Protein AF-A0A0S4ITB7-F1 (afdb_monomer)

Radius of gyration: 33.98 Å; Cα contacts (8 Å, |Δi|>4): 461; chains: 1; bounding box: 86×89×104 Å

Structure (mmCIF, N/CA/C/O backbone):
data_AF-A0A0S4ITB7-F1
#
_entry.id   AF-A0A0S4ITB7-F1
#
loop_
_atom_site.group_PDB
_atom_site.id
_atom_site.type_symbol
_atom_site.label_atom_id
_atom_site.label_alt_id
_atom_site.label_comp_id
_atom_site.label_asym_id
_atom_site.label_entity_id
_atom_site.label_seq_id
_atom_site.pdbx_PDB_ins_code
_atom_site.Cartn_x
_atom_site.Cartn_y
_atom_site.Cartn_z
_atom_site.occupancy
_atom_site.B_iso_or_equiv
_atom_site.auth_seq_id
_atom_site.auth_comp_id
_atom_site.auth_asym_id
_atom_site.auth_atom_id
_atom_site.pdbx_PDB_model_num
ATOM 1 N N . MET A 1 1 ? -15.759 31.476 -1.069 1.00 35.19 1 MET A N 1
ATOM 2 C CA . MET A 1 1 ? -16.876 30.814 -1.780 1.00 35.19 1 MET A CA 1
ATOM 3 C C . MET A 1 1 ? -16.609 29.339 -2.074 1.00 35.19 1 MET A C 1
ATOM 5 O O . MET A 1 1 ? -17.409 28.539 -1.628 1.00 35.19 1 MET A O 1
ATOM 9 N N . ARG A 1 2 ? -15.476 28.930 -2.670 1.00 33.78 2 ARG A N 1
ATOM 10 C CA . ARG A 1 2 ? -15.193 27.501 -2.974 1.00 33.78 2 ARG A CA 1
ATOM 11 C C . ARG A 1 2 ? -15.261 26.523 -1.782 1.00 33.78 2 ARG A C 1
ATOM 13 O O . ARG A 1 2 ? -15.729 25.409 -1.947 1.00 33.78 2 ARG A O 1
ATOM 20 N N . TYR A 1 3 ? -14.883 26.954 -0.574 1.00 33.53 3 TYR A N 1
ATOM 21 C CA . TYR A 1 3 ? -15.015 26.153 0.661 1.00 33.53 3 TYR A CA 1
ATOM 22 C C . TYR A 1 3 ? -16.478 25.866 1.065 1.00 33.53 3 TYR A C 1
ATOM 24 O O . TYR A 1 3 ? -16.744 24.933 1.815 1.00 33.53 3 TYR A O 1
ATOM 32 N N . TRP A 1 4 ? -17.423 26.678 0.580 1.00 40.06 4 TRP A N 1
ATOM 33 C CA . TRP A 1 4 ? -18.841 26.609 0.938 1.00 40.06 4 TRP A CA 1
ATOM 34 C C . TRP A 1 4 ? -19.651 25.763 -0.053 1.00 40.06 4 TRP A C 1
ATOM 36 O O . TRP A 1 4 ? -20.559 25.062 0.381 1.00 40.06 4 TRP A O 1
ATOM 46 N N . CYS A 1 5 ? -19.280 25.745 -1.340 1.00 38.06 5 CYS A N 1
ATOM 47 C CA . CYS A 1 5 ? -19.896 24.855 -2.336 1.00 38.06 5 CYS A CA 1
ATOM 48 C C . CYS A 1 5 ? -19.628 23.374 -2.013 1.00 38.06 5 CYS A C 1
ATOM 50 O O . CYS A 1 5 ? -20.552 22.572 -2.019 1.00 38.06 5 CYS A O 1
ATOM 52 N N . VAL A 1 6 ? -18.405 23.034 -1.582 1.00 47.59 6 VAL A N 1
ATOM 53 C CA . VAL A 1 6 ? -18.041 21.658 -1.179 1.00 47.59 6 VAL A CA 1
ATOM 54 C C . VAL A 1 6 ? -18.765 21.221 0.106 1.00 47.59 6 VAL A C 1
ATOM 56 O O . VAL A 1 6 ? -19.129 20.056 0.260 1.00 47.59 6 VAL A O 1
ATOM 59 N N . MET A 1 7 ? -19.026 22.156 1.030 1.00 43.62 7 MET A N 1
ATOM 60 C CA . MET A 1 7 ? -19.886 21.902 2.194 1.00 43.62 7 MET A CA 1
ATOM 61 C C . MET A 1 7 ? -21.320 21.607 1.747 1.00 43.62 7 MET A C 1
ATOM 63 O O . MET A 1 7 ? -21.904 20.633 2.212 1.00 43.62 7 MET A O 1
ATOM 67 N N . LEU A 1 8 ? -21.871 22.401 0.826 1.00 45.31 8 LEU A N 1
ATOM 68 C CA . LEU A 1 8 ? -23.215 22.185 0.293 1.00 45.31 8 LEU A CA 1
ATOM 69 C C . LEU A 1 8 ? -23.344 20.832 -0.410 1.00 45.31 8 LEU A C 1
ATOM 71 O O . LEU A 1 8 ? -24.305 20.145 -0.106 1.00 45.31 8 LEU A O 1
ATOM 75 N N . GLU A 1 9 ? -22.382 20.388 -1.223 1.00 45.69 9 GLU A N 1
ATOM 76 C CA . GLU A 1 9 ? -22.411 19.058 -1.865 1.00 45.69 9 GLU A CA 1
ATOM 77 C C . GLU A 1 9 ? -22.320 17.893 -0.866 1.00 45.69 9 GLU A C 1
ATOM 79 O O . GLU A 1 9 ? -23.096 16.934 -0.942 1.00 45.69 9 GLU A O 1
ATOM 84 N N . TYR A 1 10 ? -21.413 17.979 0.117 1.00 44.19 10 TYR A N 1
ATOM 85 C CA . TYR A 1 10 ? -21.296 16.968 1.175 1.00 44.19 10 TYR A CA 1
ATOM 86 C C . TYR A 1 10 ? -22.585 16.873 2.001 1.00 44.19 10 TYR A C 1
ATOM 88 O O . TYR A 1 10 ? -23.043 15.781 2.356 1.00 44.19 10 TYR A O 1
ATOM 96 N N . PHE A 1 11 ? -23.209 18.020 2.271 1.00 48.22 11 PHE A N 1
ATOM 97 C CA . PHE A 1 11 ? -24.497 18.074 2.936 1.00 48.22 11 PHE A CA 1
ATOM 98 C C . PHE A 1 11 ? -25.646 17.658 2.012 1.00 48.22 11 PHE A C 1
ATOM 100 O O . PHE A 1 11 ? -26.542 16.993 2.508 1.00 48.22 11 PHE A O 1
ATOM 107 N N . ASN A 1 12 ? -25.616 17.915 0.701 1.00 46.81 12 ASN A N 1
ATOM 108 C CA . ASN A 1 12 ? -26.676 17.540 -0.247 1.00 46.81 12 ASN A CA 1
ATOM 109 C C . ASN A 1 12 ? -26.868 16.013 -0.282 1.00 46.81 12 ASN A C 1
ATOM 111 O O . ASN A 1 12 ? -27.986 15.506 -0.168 1.00 46.81 12 ASN A O 1
ATOM 115 N N . ASN A 1 13 ? -25.759 15.265 -0.275 1.00 47.09 13 ASN A N 1
ATOM 116 C CA . ASN A 1 13 ? -25.778 13.800 -0.252 1.00 47.09 13 ASN A CA 1
ATOM 117 C C . ASN A 1 13 ? -26.269 13.198 1.083 1.00 47.09 13 ASN A C 1
ATOM 119 O O . ASN A 1 13 ? -26.775 12.076 1.095 1.00 47.09 13 ASN A O 1
ATOM 123 N N . ARG A 1 14 ? -26.186 13.927 2.209 1.00 46.62 14 ARG A N 1
ATOM 124 C CA . ARG A 1 14 ? -26.727 13.494 3.521 1.00 46.62 14 ARG A CA 1
ATOM 125 C C . ARG A 1 14 ? -28.103 14.080 3.860 1.00 46.62 14 ARG A C 1
ATOM 127 O O . ARG A 1 14 ? -28.865 13.457 4.597 1.00 46.62 14 ARG A O 1
ATOM 134 N N . LEU A 1 15 ? -28.427 15.265 3.350 1.00 48.69 15 LEU A N 1
ATOM 135 C CA . LEU A 1 15 ? -29.649 16.012 3.647 1.00 48.69 15 LEU A CA 1
ATOM 136 C C . LEU A 1 15 ? -30.834 15.535 2.809 1.00 48.69 15 LEU A C 1
ATOM 138 O O . LEU A 1 15 ? -31.957 15.645 3.293 1.00 48.69 15 LEU A O 1
ATOM 142 N N . ASN A 1 16 ? -30.622 14.948 1.625 1.00 47.78 16 ASN A N 1
ATOM 143 C CA . ASN A 1 16 ? -31.719 14.553 0.733 1.00 47.78 16 ASN A CA 1
ATOM 144 C C . ASN A 1 16 ? -32.757 13.605 1.373 1.00 47.78 16 ASN A C 1
ATOM 146 O O . ASN A 1 16 ? -33.937 13.683 1.043 1.00 47.78 16 ASN A O 1
ATOM 150 N N . SER A 1 17 ? -32.375 12.787 2.361 1.00 46.91 17 SER A N 1
ATOM 151 C CA . SER A 1 17 ? -33.322 11.915 3.082 1.00 46.91 17 SER A CA 1
ATOM 152 C C . SER A 1 17 ? -34.041 12.613 4.256 1.00 46.91 17 SER A C 1
ATOM 154 O O . SER A 1 17 ? -35.225 12.376 4.502 1.00 46.91 17 SER A O 1
ATOM 156 N N . ALA A 1 18 ? -33.366 13.523 4.969 1.00 46.38 18 ALA A N 1
ATOM 157 C CA . ALA A 1 18 ? -33.912 14.189 6.160 1.00 46.38 18 ALA A CA 1
ATOM 158 C C . ALA A 1 18 ? -34.681 15.487 5.840 1.00 46.38 18 ALA A C 1
ATOM 160 O O . ALA A 1 18 ? -35.675 15.807 6.491 1.00 46.38 18 ALA A O 1
ATOM 161 N N . VAL A 1 19 ? -34.248 16.225 4.816 1.00 48.41 19 VAL A N 1
ATOM 162 C CA . VAL A 1 19 ? -34.790 17.537 4.436 1.00 48.41 19 VAL A CA 1
ATOM 163 C C . VAL A 1 19 ? -36.102 17.399 3.667 1.00 48.41 19 VAL A C 1
ATOM 165 O O . VAL A 1 19 ? -37.042 18.144 3.941 1.00 48.41 19 VAL A O 1
ATOM 168 N N . HIS A 1 20 ? -36.252 16.379 2.815 1.00 47.88 20 HIS A N 1
ATOM 169 C CA . HIS A 1 20 ? -37.530 16.113 2.141 1.00 47.88 20 HIS A CA 1
ATOM 170 C C . HIS A 1 20 ? -38.678 15.797 3.113 1.00 47.88 20 HIS A C 1
ATOM 172 O O . HIS A 1 20 ? -39.832 16.098 2.812 1.00 47.88 20 HIS A O 1
ATOM 178 N N . LYS A 1 21 ? -38.372 15.249 4.296 1.00 47.25 21 LYS A N 1
ATOM 179 C CA . LYS A 1 21 ? -39.367 14.904 5.322 1.00 47.25 21 LYS A CA 1
ATOM 180 C C . LYS A 1 21 ? -39.738 16.077 6.239 1.00 47.25 21 LYS A C 1
ATOM 182 O O . LYS A 1 21 ? -40.799 16.038 6.853 1.00 47.25 21 LYS A O 1
ATOM 187 N N . HIS A 1 22 ? -38.891 17.109 6.319 1.00 48.22 22 HIS A N 1
ATOM 188 C CA . HIS A 1 22 ? -39.059 18.246 7.236 1.00 48.22 22 HIS A CA 1
ATOM 189 C C . HIS A 1 22 ? -39.373 19.590 6.566 1.00 48.22 22 HIS A C 1
ATOM 191 O O . HIS A 1 22 ? -39.873 20.481 7.242 1.00 48.22 22 HIS A O 1
ATOM 197 N N . LEU A 1 23 ? -39.176 19.746 5.251 1.00 48.81 23 LEU A N 1
ATOM 198 C CA . LEU A 1 23 ? -39.516 20.987 4.532 1.00 48.81 23 LEU A CA 1
ATOM 199 C C . LEU A 1 23 ? -41.026 21.281 4.422 1.00 48.81 23 LEU A C 1
ATOM 201 O O . LEU A 1 23 ? -41.402 22.315 3.872 1.00 48.81 23 LEU A O 1
ATOM 205 N N . SER A 1 24 ? -41.895 20.409 4.938 1.00 47.97 24 SER A N 1
ATOM 206 C CA . SER A 1 24 ? -43.337 20.658 5.060 1.00 47.97 24 SER A CA 1
ATOM 207 C C . SER A 1 24 ? -43.751 21.232 6.420 1.00 47.97 24 SER A C 1
ATOM 209 O O . SER A 1 24 ? -44.906 21.625 6.570 1.00 47.97 24 SER A O 1
ATOM 211 N N . SER A 1 25 ? -42.845 21.321 7.404 1.00 48.25 25 SER A N 1
ATOM 212 C CA . SER A 1 25 ? -43.156 21.871 8.725 1.00 48.25 25 SER A CA 1
ATOM 213 C C . SER A 1 25 ? -42.241 23.037 9.097 1.00 48.25 25 SER A C 1
ATOM 215 O O . SER A 1 25 ? -41.058 23.071 8.776 1.00 48.25 25 SER A O 1
ATOM 217 N N . THR A 1 26 ? -42.790 24.011 9.821 1.00 53.16 26 THR A N 1
ATOM 218 C CA . THR A 1 26 ? -42.098 25.163 10.432 1.00 53.16 26 THR A CA 1
ATOM 219 C C . THR A 1 26 ? -41.105 24.767 11.541 1.00 53.16 26 THR A C 1
ATOM 221 O O . THR A 1 26 ? -40.769 25.579 12.401 1.00 53.16 26 THR A O 1
ATOM 224 N N . ALA A 1 27 ? -40.647 23.514 11.563 1.00 55.75 27 ALA A N 1
ATOM 225 C CA . ALA A 1 27 ? -39.808 22.977 12.617 1.00 55.75 27 ALA A CA 1
ATOM 226 C C . ALA A 1 27 ? -38.354 23.448 12.476 1.00 55.75 27 ALA A C 1
ATOM 228 O O . ALA A 1 27 ? -37.741 23.367 11.414 1.00 55.75 27 ALA A O 1
ATOM 229 N N . LEU A 1 28 ? -37.800 23.907 13.597 1.00 67.88 28 LEU A N 1
ATOM 230 C CA . LEU A 1 28 ? -36.396 24.260 13.745 1.00 67.88 28 LEU A CA 1
ATOM 231 C C . LEU A 1 28 ? -35.544 22.982 13.734 1.00 67.88 28 LEU A C 1
ATOM 233 O O . LEU A 1 28 ? -35.575 22.216 14.699 1.00 67.88 28 LEU A O 1
ATOM 237 N N . LEU A 1 29 ? -34.766 22.753 12.675 1.00 68.75 29 LEU A N 1
ATOM 238 C CA . LEU A 1 29 ? -33.823 21.635 12.613 1.00 68.75 29 LEU A CA 1
ATOM 239 C C . LEU A 1 29 ? -32.457 22.098 13.126 1.00 68.75 29 LEU A C 1
ATOM 241 O O . LEU A 1 29 ? -31.850 23.002 12.553 1.00 68.75 29 LEU A O 1
ATOM 245 N N . LYS A 1 30 ? -31.967 21.470 14.198 1.00 74.75 30 LYS A N 1
ATOM 246 C CA . LYS A 1 30 ? -30.615 21.689 14.730 1.00 74.75 30 LYS A CA 1
ATOM 247 C C . LYS A 1 30 ? -29.777 20.435 14.541 1.00 74.75 30 LYS A C 1
ATOM 249 O O . LYS A 1 30 ? -30.110 19.388 15.087 1.00 74.75 30 LYS A O 1
ATOM 254 N N . ILE A 1 31 ? -28.681 20.556 13.805 1.00 72.88 31 ILE A N 1
ATOM 255 C CA . ILE A 1 31 ? -27.702 19.489 13.609 1.00 72.88 31 ILE A CA 1
ATOM 256 C C . ILE A 1 31 ? -26.433 19.916 14.337 1.00 72.88 31 ILE A C 1
ATOM 258 O O . ILE A 1 31 ? -25.813 20.908 13.959 1.00 72.88 31 ILE A O 1
ATOM 262 N N . LYS A 1 32 ? -26.068 19.182 15.390 1.00 68.19 32 LYS A N 1
ATOM 263 C CA . LYS A 1 32 ? -24.817 19.404 16.121 1.00 68.19 32 LYS A CA 1
ATOM 264 C C . LYS A 1 32 ? -23.710 18.526 15.554 1.00 68.19 32 LYS A C 1
ATOM 266 O O . LYS A 1 32 ? -23.945 17.350 15.278 1.00 68.19 32 LYS A O 1
ATOM 271 N N . SER A 1 33 ? -22.509 19.078 15.435 1.00 64.62 33 SER A N 1
ATOM 272 C CA . SER A 1 33 ? -21.294 18.315 15.144 1.00 64.62 33 SER A CA 1
ATOM 273 C C . SER A 1 33 ? -20.137 18.791 16.017 1.00 64.62 33 SER A C 1
ATOM 275 O O . SER A 1 33 ? -20.167 19.887 16.572 1.00 64.62 33 SER A O 1
ATOM 277 N N . ASP A 1 34 ? -19.084 17.985 16.091 1.00 54.94 34 ASP A N 1
ATOM 278 C CA . ASP A 1 34 ? -17.803 18.314 16.726 1.00 54.94 34 ASP A CA 1
ATOM 279 C C . ASP A 1 34 ? -17.111 19.549 16.113 1.00 54.94 34 ASP A C 1
ATOM 281 O O . ASP A 1 34 ? -16.152 20.072 16.678 1.00 54.94 34 ASP A O 1
ATOM 285 N N . ARG A 1 35 ? -17.599 20.039 14.968 1.00 51.62 35 ARG A N 1
ATOM 286 C CA . ARG A 1 35 ? -16.970 21.105 14.174 1.00 51.62 35 ARG A CA 1
ATOM 287 C C . ARG A 1 35 ? -17.844 22.336 13.976 1.00 51.62 35 ARG A C 1
ATOM 289 O O . ARG A 1 35 ? -17.414 23.280 13.310 1.00 51.62 35 ARG A O 1
ATOM 296 N N . GLY A 1 36 ? -19.044 22.338 14.549 1.00 71.31 36 GLY A N 1
ATOM 297 C CA . GLY A 1 36 ? -20.002 23.423 14.391 1.00 71.31 36 GLY A CA 1
ATOM 298 C C . GLY A 1 36 ? -21.456 22.970 14.393 1.00 71.31 36 GLY A C 1
ATOM 299 O O . GLY A 1 36 ? -21.746 21.796 14.133 1.00 71.31 36 GLY A O 1
ATOM 300 N N . ASP A 1 37 ? -22.361 23.916 14.647 1.00 75.44 37 ASP A N 1
ATOM 301 C CA . ASP A 1 37 ? -23.803 23.681 14.641 1.00 75.44 37 ASP A CA 1
ATOM 302 C C . ASP A 1 37 ? -24.442 24.263 13.375 1.00 75.44 37 ASP A C 1
ATOM 304 O O . ASP A 1 37 ? -24.123 25.371 12.932 1.00 75.44 37 ASP A O 1
ATOM 308 N N . ILE A 1 38 ? -25.399 23.522 12.819 1.00 77.81 38 ILE A N 1
ATOM 309 C CA . ILE A 1 38 ? -26.263 23.982 11.731 1.00 77.81 38 ILE A CA 1
ATOM 310 C C . ILE A 1 38 ? -27.668 24.139 12.284 1.00 77.81 38 ILE A C 1
ATOM 312 O O . ILE A 1 38 ? -28.236 23.197 12.837 1.00 77.81 38 ILE A O 1
ATOM 316 N N . THR A 1 39 ? -28.242 25.326 12.115 1.00 77.12 39 THR A N 1
ATOM 317 C CA . THR A 1 39 ? -29.641 25.599 12.451 1.00 77.12 39 THR A CA 1
ATOM 318 C C . THR A 1 39 ? -30.402 26.000 11.195 1.00 77.12 39 THR A C 1
ATOM 320 O O . THR A 1 39 ? -30.004 26.941 10.511 1.00 77.12 39 THR A O 1
ATOM 323 N N . ILE A 1 40 ? -31.500 25.300 10.909 1.00 80.12 40 ILE A N 1
ATOM 324 C CA . ILE A 1 40 ? -32.423 25.597 9.810 1.00 80.12 40 ILE A CA 1
ATOM 325 C C . ILE A 1 40 ? -33.769 25.990 10.419 1.00 80.12 40 ILE A C 1
ATOM 327 O O . ILE A 1 40 ? -34.385 25.180 11.110 1.00 80.12 40 ILE A O 1
ATOM 331 N N . ASP A 1 41 ? -34.228 27.218 10.174 1.00 73.94 41 ASP A N 1
ATOM 332 C CA . ASP A 1 41 ? -35.455 27.778 10.772 1.00 73.94 41 ASP A CA 1
ATOM 333 C C . ASP A 1 41 ? -36.544 28.120 9.738 1.00 73.94 41 ASP A C 1
ATOM 335 O O . ASP A 1 41 ? -37.307 29.076 9.881 1.00 73.94 41 ASP A O 1
ATOM 339 N N . GLY A 1 42 ? -36.606 27.351 8.649 1.00 70.75 42 GLY A N 1
ATOM 340 C CA . GLY A 1 42 ? -37.565 27.528 7.552 1.00 70.75 42 GLY A CA 1
ATOM 341 C C . GLY A 1 42 ? -37.349 28.787 6.696 1.00 70.75 42 GLY A C 1
ATOM 342 O O . GLY A 1 42 ? -37.830 28.836 5.566 1.00 70.75 42 GLY A O 1
ATOM 343 N N . LYS A 1 43 ? -36.610 29.793 7.188 1.00 69.69 43 LYS A N 1
ATOM 344 C CA . LYS A 1 43 ? -36.331 31.065 6.490 1.00 69.69 43 LYS A CA 1
ATOM 345 C C . LYS A 1 43 ? -34.840 31.373 6.352 1.00 69.69 43 LYS A C 1
ATOM 347 O O . LYS A 1 43 ? -34.456 32.210 5.531 1.00 69.69 43 LYS A O 1
ATOM 352 N N . SER A 1 44 ? -34.005 30.727 7.152 1.00 69.12 44 SER A N 1
ATOM 353 C CA . SER A 1 44 ? -32.564 30.902 7.148 1.00 69.12 44 SER A CA 1
ATOM 354 C C . SER A 1 44 ? -31.846 29.600 7.476 1.00 69.12 44 SER A C 1
ATOM 356 O O . SER A 1 44 ? -32.392 28.688 8.105 1.00 69.12 44 SER A O 1
ATOM 358 N N . ILE A 1 45 ? -30.600 29.529 7.017 1.00 72.50 45 ILE A N 1
ATOM 359 C CA . ILE A 1 45 ? -29.644 28.512 7.435 1.00 72.50 45 ILE A CA 1
ATOM 360 C C . ILE A 1 45 ? -28.505 29.257 8.120 1.00 72.50 45 ILE A C 1
ATOM 362 O O . ILE A 1 45 ? -27.906 30.172 7.546 1.00 72.50 45 ILE A O 1
ATOM 366 N N . THR A 1 46 ? -28.243 28.890 9.368 1.00 75.56 46 THR A N 1
ATOM 367 C CA . THR A 1 46 ? -27.163 29.456 10.174 1.00 75.56 46 THR A CA 1
ATOM 368 C C . THR A 1 46 ? -26.130 28.382 10.464 1.00 75.56 46 THR A C 1
ATOM 370 O O . THR A 1 46 ? -26.476 27.318 10.976 1.00 75.56 46 THR A O 1
ATOM 373 N N . PHE A 1 47 ? -24.870 28.692 10.165 1.00 68.69 47 PHE A N 1
ATOM 374 C CA . PHE A 1 47 ? -23.711 27.858 10.458 1.00 68.69 47 PHE A CA 1
ATOM 375 C C . PHE A 1 47 ? -22.865 28.548 11.529 1.00 68.69 47 PHE A C 1
ATOM 377 O O . PHE A 1 47 ? -22.402 29.673 11.323 1.00 68.69 47 PHE A O 1
ATOM 384 N N . SER A 1 48 ? -22.639 27.881 12.657 1.00 72.44 48 SER A N 1
ATOM 385 C CA . SER A 1 48 ? -21.616 28.280 13.625 1.00 72.44 48 SER A CA 1
ATOM 386 C C . SER A 1 48 ? -20.434 27.326 13.510 1.00 72.44 48 SER A C 1
ATOM 388 O O . SER A 1 48 ? -20.607 26.116 13.560 1.00 72.44 48 SER A O 1
ATOM 390 N N . SER A 1 49 ? -19.221 27.846 13.334 1.00 72.12 49 SER A N 1
ATOM 391 C CA . SER A 1 49 ? -17.989 27.049 13.436 1.00 72.12 49 SER A CA 1
ATOM 392 C C . SER A 1 49 ? -16.936 27.815 14.235 1.00 72.12 49 SER A C 1
ATOM 394 O O . SER A 1 49 ? -17.127 28.994 14.544 1.00 72.12 49 SER A O 1
ATOM 396 N N . PHE A 1 50 ? -15.805 27.170 14.537 1.00 47.03 50 PHE A N 1
ATOM 397 C CA . PHE A 1 50 ? -14.685 27.756 15.291 1.00 47.03 50 PHE A CA 1
ATOM 398 C C . PHE A 1 50 ? -14.119 29.069 14.699 1.00 47.03 50 PHE A C 1
ATOM 400 O O . PHE A 1 50 ? -13.351 29.748 15.372 1.00 47.03 50 PHE A O 1
ATOM 407 N N . GLY A 1 51 ? -14.506 29.453 13.474 1.00 45.56 51 GLY A N 1
ATOM 408 C CA . GLY A 1 51 ? -14.095 30.696 12.808 1.00 45.56 51 GLY A CA 1
ATOM 409 C C . GLY A 1 51 ? -15.153 31.808 12.724 1.00 45.56 51 GLY A C 1
ATOM 410 O O . GLY A 1 51 ? -14.879 32.825 12.093 1.00 45.56 51 GLY A O 1
ATOM 411 N N . GLY A 1 52 ? -16.345 31.643 13.312 1.00 49.94 52 GLY A N 1
ATOM 412 C CA . GLY A 1 52 ? -17.404 32.664 13.319 1.00 49.94 52 GLY A CA 1
ATOM 413 C C . GLY A 1 52 ? -18.786 32.161 12.884 1.00 49.94 52 GLY A C 1
ATOM 414 O O . GLY A 1 52 ? -18.960 31.010 12.478 1.00 49.94 52 GLY A O 1
ATOM 415 N N . LEU A 1 53 ? -19.779 33.049 13.004 1.00 58.03 53 LEU A N 1
ATOM 416 C CA . LEU A 1 53 ? -21.181 32.802 12.660 1.00 58.03 53 LEU A CA 1
ATOM 417 C C . LEU A 1 53 ? -21.480 33.332 11.253 1.00 58.03 53 LEU A C 1
ATOM 419 O O . LEU A 1 53 ? -21.274 34.515 10.985 1.00 58.03 53 LEU A O 1
ATOM 423 N N . VAL A 1 54 ? -22.010 32.480 10.375 1.00 56.16 54 VAL A N 1
ATOM 424 C CA . VAL A 1 54 ? -22.501 32.888 9.051 1.00 56.16 54 VAL A CA 1
ATOM 425 C C . VAL A 1 54 ? -23.976 32.525 8.940 1.00 56.16 54 VAL A C 1
ATOM 427 O O . VAL A 1 54 ? -24.356 31.360 9.069 1.00 56.16 54 VAL A O 1
ATOM 430 N N . THR A 1 55 ? -24.809 33.534 8.693 1.00 63.72 55 THR A N 1
ATOM 431 C CA . THR A 1 55 ? -26.251 33.373 8.488 1.00 63.72 55 THR A CA 1
ATOM 432 C C . THR A 1 55 ? -26.607 33.793 7.074 1.00 63.72 55 THR A C 1
ATOM 434 O O . THR A 1 55 ? -26.410 34.950 6.697 1.00 63.72 55 THR A O 1
ATOM 437 N N . THR A 1 56 ? -27.207 32.880 6.315 1.00 63.81 56 THR A N 1
ATOM 438 C CA . THR A 1 56 ? -27.771 33.189 5.000 1.00 63.81 56 THR A CA 1
ATOM 439 C C . THR A 1 56 ? -29.291 33.195 5.106 1.00 63.81 56 THR A C 1
ATOM 441 O O . THR A 1 56 ? -29.906 32.218 5.538 1.00 63.81 56 THR A O 1
ATOM 444 N N . LYS A 1 57 ? -29.909 34.318 4.726 1.00 54.19 57 LYS A N 1
ATOM 445 C CA . LYS A 1 57 ? -31.368 34.482 4.669 1.00 54.19 57 LYS A CA 1
ATOM 446 C C . LYS A 1 57 ? -31.830 34.319 3.225 1.00 54.19 57 LYS A C 1
ATOM 448 O O . LYS A 1 57 ? -31.308 34.992 2.342 1.00 54.19 57 LYS A O 1
ATOM 453 N N . GLY A 1 58 ? -32.813 33.459 2.985 1.00 59.34 58 GLY A N 1
ATOM 454 C CA . GLY A 1 58 ? -33.347 33.236 1.645 1.00 59.34 58 GLY A CA 1
ATOM 455 C C . GLY A 1 58 ? -34.227 31.996 1.573 1.00 59.34 58 GLY A C 1
ATOM 456 O O . GLY A 1 58 ? -34.138 31.108 2.416 1.00 59.34 58 GLY A O 1
ATOM 457 N N . ASN A 1 59 ? -35.092 31.932 0.557 1.00 56.91 59 ASN A N 1
ATOM 458 C CA . ASN A 1 59 ? -35.856 30.719 0.283 1.00 56.91 59 ASN A CA 1
ATOM 459 C C . ASN A 1 59 ? -34.858 29.597 -0.038 1.00 56.91 59 ASN A C 1
ATOM 461 O O . ASN A 1 59 ? -34.142 29.695 -1.033 1.00 56.91 59 ASN A O 1
ATOM 465 N N . ILE A 1 60 ? -34.797 28.570 0.813 1.00 55.28 60 ILE A N 1
ATOM 466 C CA . ILE A 1 60 ? -33.792 27.495 0.768 1.00 55.28 60 ILE A CA 1
ATOM 467 C C . ILE A 1 60 ? -33.712 26.867 -0.631 1.00 55.28 60 ILE A C 1
ATOM 469 O O . ILE A 1 60 ? -32.617 26.598 -1.115 1.00 55.28 60 ILE A O 1
ATOM 473 N N . ARG A 1 61 ? -34.849 26.754 -1.337 1.00 51.94 61 ARG A N 1
ATOM 474 C CA . ARG A 1 61 ? -34.885 26.276 -2.728 1.00 51.94 61 ARG A CA 1
ATOM 475 C C . ARG A 1 61 ? -34.067 27.143 -3.687 1.00 51.94 61 ARG A C 1
ATOM 477 O O . ARG A 1 61 ? -33.369 26.598 -4.522 1.00 51.94 61 ARG A O 1
ATOM 484 N N . ARG A 1 62 ? -34.100 28.474 -3.548 1.00 48.00 62 ARG A N 1
ATOM 485 C CA . ARG A 1 62 ? -33.322 29.395 -4.400 1.00 48.00 62 ARG A CA 1
ATOM 486 C C . ARG A 1 62 ? -31.827 29.383 -4.092 1.00 48.00 62 ARG A C 1
ATOM 488 O O . ARG A 1 62 ? -31.041 29.621 -4.995 1.00 48.00 62 ARG A O 1
ATOM 495 N N . VAL A 1 63 ? -31.441 29.134 -2.839 1.00 49.78 63 VAL A N 1
ATOM 496 C CA . VAL A 1 63 ? -30.022 29.049 -2.446 1.00 49.78 63 VAL A CA 1
ATOM 497 C C . VAL A 1 63 ? -29.380 27.775 -2.999 1.00 49.78 63 VAL A C 1
ATOM 499 O O . VAL A 1 63 ? -28.223 27.814 -3.395 1.00 49.78 63 VAL A O 1
ATOM 502 N N . ILE A 1 64 ? -30.140 26.676 -3.058 1.00 49.88 64 ILE A N 1
ATOM 503 C CA . ILE A 1 64 ? -29.704 25.417 -3.677 1.00 49.88 64 ILE A CA 1
ATOM 504 C C . ILE A 1 64 ? -29.658 25.565 -5.207 1.00 49.88 64 ILE A C 1
ATOM 506 O O . ILE A 1 64 ? -28.630 25.278 -5.799 1.00 49.88 64 ILE A O 1
ATOM 510 N N . GLN A 1 65 ? -30.702 26.134 -5.828 1.00 42.78 65 GLN A N 1
ATOM 511 C CA . GLN A 1 65 ? -30.756 26.339 -7.285 1.00 42.78 65 GLN A CA 1
ATOM 512 C C . GLN A 1 65 ? -29.590 27.194 -7.816 1.00 42.78 65 GLN A C 1
ATOM 514 O O . GLN A 1 65 ? -28.991 26.860 -8.826 1.00 42.78 65 GLN A O 1
ATOM 519 N N . ALA A 1 66 ? -29.222 28.266 -7.104 1.00 43.00 66 ALA A N 1
ATOM 520 C CA . ALA A 1 66 ? -28.109 29.130 -7.501 1.00 43.00 66 ALA A CA 1
ATOM 521 C C . ALA A 1 66 ? -26.729 28.452 -7.395 1.00 43.00 66 ALA A C 1
ATOM 523 O O . ALA A 1 66 ? -25.787 28.918 -8.020 1.00 43.00 66 ALA A O 1
ATOM 524 N N . ALA A 1 67 ? -26.599 27.390 -6.592 1.00 43.75 67 ALA A N 1
ATOM 525 C CA . ALA A 1 67 ? -25.369 26.604 -6.513 1.00 43.75 67 ALA A CA 1
ATOM 526 C C . ALA A 1 67 ? -25.270 25.574 -7.651 1.00 43.75 67 ALA A C 1
ATOM 528 O O . ALA A 1 67 ? -24.159 25.261 -8.066 1.00 43.75 67 ALA A O 1
ATOM 529 N N . ASP A 1 68 ? -26.412 25.097 -8.157 1.00 38.25 68 ASP A N 1
ATOM 530 C CA . ASP A 1 68 ? -26.487 24.189 -9.308 1.00 38.25 68 ASP A CA 1
ATOM 531 C C . ASP A 1 68 ? -26.311 24.951 -10.642 1.00 38.25 68 ASP A C 1
ATOM 533 O O . ASP A 1 68 ? -25.655 24.458 -11.556 1.00 38.25 68 ASP A O 1
ATOM 537 N N . ASP A 1 69 ? -26.824 26.185 -10.744 1.00 39.25 69 ASP A N 1
ATOM 538 C CA . ASP A 1 69 ? -26.723 27.017 -11.959 1.00 39.25 69 ASP A CA 1
ATOM 539 C C . ASP A 1 69 ? -25.294 27.563 -12.220 1.00 39.25 69 ASP A C 1
ATOM 541 O O . ASP A 1 69 ? -24.983 27.973 -13.339 1.00 39.25 69 ASP A O 1
ATOM 545 N N . ASP A 1 70 ? -24.403 27.555 -11.218 1.00 45.03 70 ASP A N 1
ATOM 546 C CA . ASP A 1 70 ? -22.994 27.973 -11.357 1.00 45.03 70 ASP A CA 1
ATOM 547 C C . ASP A 1 70 ? -22.108 26.906 -12.052 1.00 45.03 70 ASP A C 1
ATOM 549 O O . ASP A 1 70 ? -20.961 27.203 -12.405 1.00 45.03 70 ASP A O 1
ATOM 553 N N . ASP A 1 71 ? -22.621 25.688 -12.284 1.00 43.09 71 ASP A N 1
ATOM 554 C CA . ASP A 1 71 ? -21.906 24.584 -12.955 1.00 43.09 71 ASP A CA 1
ATOM 555 C C . ASP A 1 71 ? -22.151 24.543 -14.485 1.00 43.09 71 ASP A C 1
ATOM 557 O O . ASP A 1 71 ? -21.408 23.906 -15.234 1.00 43.09 71 ASP A O 1
ATOM 561 N N . GLU A 1 72 ? -23.119 25.316 -15.001 1.00 39.53 72 GLU A N 1
ATOM 562 C CA . GLU A 1 72 ? -23.361 25.486 -16.443 1.00 39.53 72 GLU A CA 1
ATOM 563 C C . GLU A 1 72 ? -22.957 26.893 -16.919 1.00 39.53 72 GLU A C 1
ATOM 565 O O . GLU A 1 72 ? -23.733 27.848 -16.951 1.00 39.53 72 GLU A O 1
ATOM 570 N N . GLY A 1 73 ? -21.684 27.035 -17.293 1.00 39.22 73 GLY A N 1
ATOM 571 C CA . GLY A 1 73 ? -21.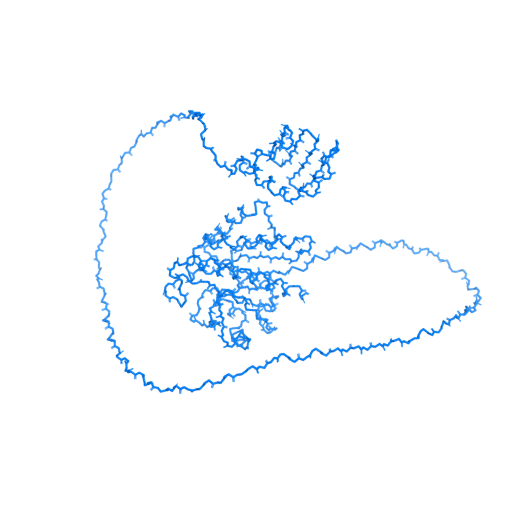035 28.323 -17.531 1.00 39.22 73 GLY A CA 1
ATOM 572 C C . GLY A 1 73 ? -21.747 29.314 -18.469 1.00 39.22 73 GLY A C 1
ATOM 573 O O . GLY A 1 73 ? -22.050 29.016 -19.624 1.00 39.22 73 GLY A O 1
ATOM 574 N N . LYS A 1 74 ? -21.829 30.576 -18.021 1.00 34.09 74 LYS A N 1
ATOM 575 C CA . LYS A 1 74 ? -21.863 31.784 -18.866 1.00 34.09 74 LYS A CA 1
ATOM 576 C C . LYS A 1 74 ? -21.028 32.901 -18.239 1.00 34.09 74 LYS A C 1
ATOM 578 O O . LYS A 1 74 ? -21.094 33.165 -17.046 1.00 34.09 74 LYS A O 1
ATOM 583 N N . GLY A 1 75 ? -20.200 33.529 -19.071 1.00 33.94 75 GLY A N 1
ATOM 584 C CA . GLY A 1 75 ? -19.216 34.525 -18.662 1.00 33.94 75 GLY A CA 1
ATOM 585 C C . GLY A 1 75 ? -19.738 35.955 -18.477 1.00 33.94 75 GLY A C 1
ATOM 586 O O . GLY A 1 75 ? -20.820 36.310 -18.932 1.00 33.94 75 GLY A O 1
ATOM 587 N N . ARG A 1 76 ? -18.819 36.761 -17.918 1.00 34.31 76 ARG A N 1
ATOM 588 C CA . ARG A 1 76 ? -18.772 38.231 -17.754 1.00 34.31 76 ARG A CA 1
ATOM 589 C C . ARG A 1 76 ? -19.764 38.864 -16.772 1.00 34.31 76 ARG A C 1
ATOM 591 O O . ARG A 1 76 ? -20.953 38.879 -17.033 1.00 34.31 76 ARG A O 1
ATOM 598 N N . THR A 1 77 ? -19.210 39.572 -15.780 1.00 34.06 77 THR A N 1
ATOM 599 C CA . THR A 1 77 ? -19.276 41.049 -15.704 1.00 34.06 77 THR A CA 1
ATOM 600 C C . THR A 1 77 ? -18.192 41.615 -14.781 1.00 34.06 77 THR A C 1
ATOM 602 O O . THR A 1 77 ? -17.787 40.984 -13.806 1.00 34.06 77 THR A O 1
ATOM 605 N N . ASP A 1 78 ? -17.739 42.811 -15.144 1.00 33.94 78 ASP A N 1
ATOM 606 C CA . ASP A 1 78 ? -16.662 43.626 -14.587 1.00 33.94 78 ASP A CA 1
ATOM 607 C C . ASP A 1 78 ? -16.926 44.199 -13.180 1.00 33.94 78 ASP A C 1
ATOM 609 O O . ASP A 1 78 ? -18.035 44.641 -12.881 1.00 33.94 78 ASP A O 1
ATOM 613 N N . ALA A 1 79 ? -15.874 44.300 -12.354 1.00 28.38 79 ALA A N 1
ATOM 614 C CA . ALA A 1 79 ? -15.730 45.322 -11.302 1.00 28.38 79 ALA A CA 1
ATOM 615 C C . ALA A 1 79 ? -14.266 45.406 -10.780 1.00 28.38 79 ALA A C 1
ATOM 617 O O . ALA A 1 79 ? -13.522 44.432 -10.891 1.00 28.38 79 ALA A O 1
ATOM 618 N N . PRO A 1 80 ? -13.823 46.567 -10.251 1.00 32.09 80 PRO A N 1
ATOM 619 C CA . PRO A 1 80 ? -12.470 47.111 -10.452 1.00 32.09 80 PRO A CA 1
ATOM 620 C C . PRO A 1 80 ? -11.439 46.745 -9.362 1.00 32.09 80 PRO A C 1
ATOM 622 O O . PRO A 1 80 ? -11.821 46.406 -8.239 1.00 32.09 80 PRO A O 1
ATOM 625 N N . PRO A 1 81 ? -10.120 46.883 -9.630 1.00 35.97 81 PRO A N 1
ATOM 626 C CA . PRO A 1 81 ? -9.094 46.603 -8.634 1.00 35.97 81 PRO A CA 1
ATOM 627 C C . PRO A 1 81 ? -8.888 47.772 -7.661 1.00 35.97 81 PRO A C 1
ATOM 629 O O . PRO A 1 81 ? -8.729 48.935 -8.042 1.00 35.97 81 PRO A O 1
ATOM 632 N N . ALA A 1 82 ? -8.834 47.429 -6.375 1.00 31.98 82 ALA A N 1
ATOM 633 C CA . ALA A 1 82 ? -8.431 48.324 -5.303 1.00 31.98 82 ALA A CA 1
ATOM 634 C C . ALA A 1 82 ? -6.924 48.629 -5.380 1.00 31.98 82 ALA A C 1
ATOM 636 O O . ALA A 1 82 ? -6.082 47.733 -5.461 1.00 31.98 82 ALA A O 1
ATOM 637 N N . LYS A 1 83 ? -6.604 49.923 -5.321 1.00 30.78 83 LYS A N 1
ATOM 638 C CA . LYS A 1 83 ? -5.254 50.491 -5.256 1.00 30.78 83 LYS A CA 1
ATOM 639 C C . LYS A 1 83 ? -4.501 49.972 -4.022 1.00 30.78 83 LYS A C 1
ATOM 641 O O . LYS A 1 83 ? -5.005 50.086 -2.906 1.00 30.78 83 LYS A O 1
ATOM 646 N N . ARG A 1 84 ? -3.260 49.506 -4.197 1.00 33.12 84 ARG A N 1
ATOM 647 C CA . ARG A 1 84 ? -2.251 49.465 -3.125 1.00 33.12 84 ARG A CA 1
ATOM 648 C C . ARG A 1 84 ? -1.004 50.224 -3.553 1.00 33.12 84 ARG A C 1
ATOM 650 O O . ARG A 1 84 ? -0.580 50.148 -4.700 1.00 33.12 84 ARG A O 1
ATOM 657 N N . GLY A 1 85 ? -0.526 51.026 -2.608 1.00 28.19 85 GLY A N 1
ATOM 658 C CA . GLY A 1 85 ? 0.460 52.072 -2.788 1.00 28.19 85 GLY A CA 1
ATOM 659 C C . GLY A 1 85 ? 1.879 51.580 -3.047 1.00 28.19 85 GLY A C 1
ATOM 660 O O . GLY A 1 85 ? 2.299 50.513 -2.608 1.00 28.19 85 GLY A O 1
ATOM 661 N N . ARG A 1 86 ? 2.564 52.461 -3.767 1.00 25.20 86 ARG A N 1
AT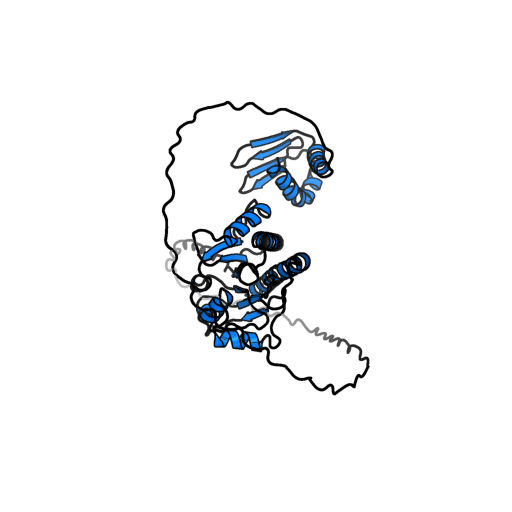OM 662 C CA . ARG A 1 86 ? 3.987 52.581 -4.062 1.00 25.20 86 ARG A CA 1
ATOM 663 C C . ARG A 1 86 ? 4.815 52.722 -2.780 1.00 25.20 86 ARG A C 1
ATOM 665 O O . ARG A 1 86 ? 4.470 53.546 -1.937 1.00 25.20 86 ARG A O 1
ATOM 672 N N . VAL A 1 87 ? 5.930 52.002 -2.703 1.00 29.41 87 VAL A N 1
ATOM 673 C CA . VAL A 1 87 ? 7.138 52.436 -1.986 1.00 29.41 87 VAL A CA 1
ATOM 674 C C . VAL A 1 87 ? 8.308 52.150 -2.924 1.00 29.41 87 VAL A C 1
ATOM 676 O O . VAL A 1 87 ? 8.535 51.005 -3.311 1.00 29.41 87 VAL A O 1
ATOM 679 N N . GLU A 1 88 ? 8.952 53.223 -3.366 1.00 28.31 88 GLU A N 1
ATOM 680 C CA . GLU A 1 88 ? 10.254 53.212 -4.028 1.00 28.31 88 GLU A CA 1
ATOM 681 C C . GLU A 1 88 ? 11.337 53.092 -2.951 1.00 28.31 88 GLU A C 1
ATOM 683 O O . GLU A 1 88 ? 11.155 53.612 -1.854 1.00 28.31 88 GLU A O 1
ATOM 688 N N . ASP A 1 89 ? 12.407 52.348 -3.237 1.00 28.62 89 ASP A N 1
ATOM 689 C CA . ASP A 1 89 ? 13.779 52.878 -3.254 1.00 28.62 89 ASP A CA 1
ATOM 690 C C . ASP A 1 89 ? 14.797 51.737 -3.464 1.00 28.62 89 ASP A C 1
ATOM 692 O O . ASP A 1 89 ? 14.965 50.828 -2.653 1.00 28.62 89 ASP A O 1
ATOM 696 N N . ALA A 1 90 ? 15.477 51.805 -4.609 1.00 28.67 90 ALA A N 1
ATOM 697 C CA . ALA A 1 90 ? 16.847 51.330 -4.831 1.00 28.67 90 ALA A CA 1
ATOM 698 C C . ALA A 1 90 ? 17.783 52.550 -4.583 1.00 28.67 90 ALA A C 1
ATOM 700 O O . ALA A 1 90 ? 17.240 53.657 -4.567 1.00 28.67 90 ALA A O 1
ATOM 701 N N . PRO A 1 91 ? 19.135 52.464 -4.468 1.00 43.56 91 PRO A N 1
ATOM 702 C CA . PRO A 1 91 ? 20.014 51.493 -5.139 1.00 43.56 91 PRO A CA 1
ATOM 703 C C . PRO A 1 91 ? 21.298 51.081 -4.370 1.00 43.56 91 PRO A C 1
ATOM 705 O O . PRO A 1 91 ? 21.643 51.652 -3.345 1.00 43.56 91 PRO A O 1
ATOM 708 N N . ALA A 1 92 ? 22.057 50.125 -4.922 1.00 31.28 92 ALA A N 1
ATOM 709 C CA . ALA A 1 92 ? 23.514 50.243 -5.113 1.00 31.28 92 ALA A CA 1
ATOM 710 C C . ALA A 1 92 ? 24.078 48.999 -5.819 1.00 31.28 92 ALA A C 1
ATOM 712 O O . ALA A 1 92 ? 23.912 47.866 -5.372 1.00 31.28 92 ALA A O 1
ATOM 713 N N . ALA A 1 93 ? 24.769 49.245 -6.928 1.00 30.09 93 ALA A N 1
ATOM 714 C CA . ALA A 1 93 ? 25.570 48.284 -7.666 1.00 30.09 93 ALA A CA 1
ATOM 715 C C . ALA A 1 93 ? 26.969 48.159 -7.045 1.00 30.09 93 ALA A C 1
ATOM 717 O O . ALA A 1 93 ? 27.572 49.178 -6.716 1.00 30.09 93 ALA A O 1
ATOM 718 N N . VAL A 1 94 ? 27.527 46.945 -6.991 1.00 33.28 94 VAL A N 1
ATOM 719 C CA . VAL A 1 94 ? 28.982 46.729 -6.961 1.00 33.28 94 VAL A CA 1
ATOM 720 C C . VAL A 1 94 ? 29.321 45.512 -7.820 1.00 33.28 94 VAL A C 1
ATOM 722 O O . VAL A 1 94 ? 28.799 44.417 -7.624 1.00 33.28 94 VAL A O 1
ATOM 725 N N . ALA A 1 95 ? 30.191 45.748 -8.796 1.00 31.88 95 ALA A N 1
ATOM 726 C CA . ALA A 1 95 ? 30.799 44.765 -9.674 1.00 31.88 95 ALA A CA 1
ATOM 727 C C . ALA A 1 95 ? 31.976 44.051 -8.987 1.00 31.88 95 ALA A C 1
ATOM 729 O O . ALA A 1 95 ? 32.754 44.695 -8.288 1.00 31.88 95 ALA A O 1
ATOM 730 N N . ALA A 1 96 ? 32.174 42.761 -9.271 1.00 33.47 96 ALA A N 1
ATOM 731 C CA . ALA A 1 96 ? 33.485 42.114 -9.197 1.00 33.47 96 ALA A CA 1
ATOM 732 C C . ALA A 1 96 ? 33.531 40.869 -10.103 1.00 33.47 96 ALA A C 1
ATOM 734 O O . ALA A 1 96 ? 32.567 40.118 -10.216 1.00 33.47 96 ALA A O 1
ATOM 735 N N . ALA A 1 97 ? 34.667 40.725 -10.781 1.00 36.38 97 ALA A N 1
ATOM 736 C CA . ALA A 1 97 ? 34.958 39.859 -11.921 1.00 36.38 97 ALA A CA 1
ATOM 737 C C . ALA A 1 97 ? 35.387 38.417 -11.508 1.00 36.38 97 ALA A C 1
ATOM 739 O O . ALA A 1 97 ? 35.438 38.111 -10.317 1.00 36.38 97 ALA A O 1
ATOM 740 N N . PRO A 1 98 ? 35.678 37.507 -12.467 1.00 35.78 98 PRO A N 1
ATOM 741 C CA . PRO A 1 98 ? 35.578 36.058 -12.284 1.00 35.78 98 PRO A CA 1
ATOM 742 C C . PRO A 1 98 ? 36.869 35.396 -11.783 1.00 35.78 98 PRO A C 1
ATOM 744 O O . PRO A 1 98 ? 37.972 35.737 -12.213 1.00 35.78 98 PRO A O 1
ATOM 747 N N . SER A 1 99 ? 36.722 34.365 -10.945 1.00 36.22 99 SER A N 1
ATOM 748 C CA . SER A 1 99 ? 37.833 33.502 -10.534 1.00 36.22 99 SER A CA 1
ATOM 749 C C . SER A 1 99 ? 37.940 32.270 -11.436 1.00 36.22 99 SER A C 1
ATOM 751 O O . SER A 1 99 ? 36.986 31.512 -11.617 1.00 36.22 99 SER A O 1
ATOM 753 N N . ARG A 1 100 ? 39.132 32.107 -12.017 1.00 37.50 100 ARG A N 1
ATOM 754 C CA . ARG A 1 100 ? 39.598 30.955 -12.795 1.00 37.50 100 ARG A CA 1
ATOM 755 C C . ARG A 1 100 ? 39.700 29.715 -11.902 1.00 37.50 100 ARG A C 1
ATOM 757 O O . ARG A 1 100 ? 40.327 29.776 -10.850 1.00 37.50 100 ARG A O 1
ATOM 764 N N . VAL A 1 101 ? 39.219 28.572 -12.391 1.00 41.28 101 VAL A N 1
ATOM 765 C CA . VAL A 1 101 ? 39.570 27.241 -11.864 1.00 41.28 101 VAL A CA 1
ATOM 766 C C . VAL A 1 101 ? 40.113 26.391 -13.024 1.00 41.28 101 VAL A C 1
ATOM 768 O O . VAL A 1 101 ? 39.553 26.447 -14.123 1.00 41.28 101 VAL A O 1
ATOM 771 N N . PRO A 1 102 ? 41.241 25.679 -12.836 1.00 40.81 102 PRO A N 1
ATOM 772 C CA . PRO A 1 102 ? 41.982 25.041 -13.919 1.00 40.81 102 PRO A CA 1
ATOM 773 C C . PRO A 1 102 ? 41.381 23.702 -14.372 1.00 40.81 102 PRO A C 1
ATOM 775 O O . PRO A 1 102 ? 40.814 22.946 -13.588 1.00 40.81 102 PRO A O 1
ATOM 778 N N . LYS A 1 103 ? 41.567 23.421 -15.668 1.00 39.00 103 LYS A N 1
ATOM 779 C CA . LYS A 1 103 ? 41.334 22.131 -16.328 1.00 39.00 103 LYS A CA 1
ATOM 780 C C . LYS A 1 103 ? 42.369 21.094 -15.875 1.00 39.00 103 LYS A C 1
ATOM 782 O O . LYS A 1 103 ? 43.564 21.376 -15.908 1.00 39.00 103 LYS A O 1
ATOM 787 N N . THR A 1 104 ? 41.910 19.876 -15.619 1.00 38.44 104 THR A N 1
ATOM 788 C CA . THR A 1 104 ? 42.721 18.646 -15.566 1.00 38.44 104 THR A CA 1
ATOM 789 C C . THR A 1 104 ? 41.937 17.496 -16.223 1.00 38.44 104 THR A C 1
ATOM 791 O O . THR A 1 104 ? 40.735 17.646 -16.452 1.00 38.44 104 THR A O 1
ATOM 794 N N . PRO A 1 105 ? 42.615 16.426 -16.681 1.00 44.22 105 PRO A N 1
ATOM 795 C CA . PRO A 1 105 ? 42.406 15.879 -18.016 1.00 44.22 105 PRO A CA 1
ATOM 796 C C . PRO A 1 105 ? 41.460 14.679 -18.043 1.00 44.22 105 PRO A C 1
ATOM 798 O O . PRO A 1 105 ? 41.210 14.026 -17.034 1.00 44.22 105 PRO A O 1
ATOM 801 N N . ALA A 1 106 ? 40.983 14.400 -19.255 1.00 39.97 106 ALA A N 1
ATOM 802 C CA . ALA A 1 106 ? 40.210 13.227 -19.620 1.00 39.97 106 ALA A CA 1
ATOM 803 C C . ALA A 1 106 ? 40.938 11.930 -19.229 1.00 39.97 106 ALA A C 1
ATOM 805 O O . ALA A 1 106 ? 42.108 11.755 -19.566 1.00 39.97 106 ALA A O 1
ATOM 806 N N . ALA A 1 107 ? 40.222 11.038 -18.547 1.00 39.72 107 ALA A N 1
ATOM 807 C CA . ALA A 1 107 ? 40.609 9.647 -18.374 1.00 39.72 107 ALA A CA 1
ATOM 808 C C . ALA A 1 107 ? 39.780 8.780 -19.330 1.00 39.72 107 ALA A C 1
ATOM 810 O O . ALA A 1 107 ? 38.588 9.018 -19.538 1.00 39.72 107 ALA A O 1
ATOM 811 N N . ASP A 1 108 ? 40.472 7.818 -19.926 1.00 40.03 108 ASP A N 1
ATOM 812 C CA . ASP A 1 108 ? 40.082 7.000 -21.064 1.00 40.03 108 ASP A CA 1
ATOM 813 C C . ASP A 1 108 ? 38.758 6.243 -20.900 1.00 40.03 108 ASP A C 1
ATOM 815 O O . ASP A 1 108 ? 38.508 5.550 -19.912 1.00 40.03 108 ASP A O 1
ATOM 819 N N . ALA A 1 109 ? 37.929 6.330 -21.940 1.00 40.59 109 ALA A N 1
ATOM 820 C CA . ALA A 1 109 ? 36.775 5.469 -22.137 1.00 40.59 109 ALA A CA 1
ATOM 821 C C . ALA A 1 109 ? 37.235 4.096 -22.674 1.00 40.59 109 ALA A C 1
ATOM 823 O O . ALA A 1 109 ? 37.936 4.054 -23.689 1.00 40.59 109 ALA A O 1
ATOM 824 N N . PRO A 1 110 ? 36.835 2.964 -22.068 1.00 47.81 110 PRO A N 1
ATOM 825 C CA . PRO A 1 110 ? 37.073 1.654 -22.658 1.00 47.81 110 PRO A CA 1
ATOM 826 C C . PRO A 1 110 ? 36.143 1.415 -23.859 1.00 47.81 110 PRO A C 1
ATOM 828 O O . PRO A 1 110 ? 34.968 1.784 -23.856 1.00 47.81 110 PRO A O 1
ATOM 831 N N . ALA A 1 111 ? 36.710 0.793 -24.893 1.00 49.69 111 ALA A N 1
ATOM 832 C CA . ALA A 1 111 ? 36.096 0.515 -26.187 1.00 49.69 111 ALA A CA 1
ATOM 833 C C . ALA A 1 111 ? 34.773 -0.283 -26.100 1.00 49.69 111 ALA A C 1
ATOM 835 O O . ALA A 1 111 ? 34.616 -1.132 -25.217 1.00 49.69 111 ALA A O 1
ATOM 836 N N . PRO A 1 112 ? 33.832 -0.079 -27.043 1.00 46.59 112 PRO A N 1
ATOM 837 C CA . PRO A 1 112 ? 32.598 -0.852 -27.099 1.00 46.59 112 PRO A CA 1
ATOM 838 C C . PRO A 1 112 ? 32.872 -2.304 -27.515 1.00 46.59 112 PRO A C 1
ATOM 840 O O . PRO A 1 112 ? 33.518 -2.573 -28.529 1.00 46.59 112 PRO A O 1
ATOM 843 N N . ALA A 1 113 ? 32.341 -3.244 -26.731 1.00 48.00 113 ALA A N 1
ATOM 844 C CA . ALA A 1 113 ? 32.341 -4.664 -27.052 1.00 48.00 113 ALA A CA 1
ATOM 845 C C . ALA A 1 113 ? 31.565 -4.935 -28.353 1.00 48.00 113 ALA A C 1
ATOM 847 O O . ALA A 1 113 ? 30.481 -4.397 -28.590 1.00 48.00 113 ALA A O 1
ATOM 848 N N . THR A 1 114 ? 32.138 -5.790 -29.192 1.00 51.12 114 THR A N 1
ATOM 849 C CA . THR A 1 114 ? 31.579 -6.255 -30.460 1.00 51.12 114 THR A CA 1
ATOM 850 C C . THR A 1 114 ? 30.271 -7.040 -30.261 1.00 51.12 114 THR A C 1
ATOM 852 O O . THR A 1 114 ? 30.138 -7.802 -29.300 1.00 51.12 114 THR A O 1
ATOM 855 N N . PRO A 1 115 ? 29.287 -6.909 -31.171 1.00 43.78 115 PRO A N 1
ATOM 856 C CA . PRO A 1 115 ? 28.039 -7.654 -31.081 1.00 43.78 115 PRO A CA 1
ATOM 857 C C . PRO A 1 115 ? 28.253 -9.122 -31.474 1.00 43.78 115 PRO A C 1
ATOM 859 O O . PRO A 1 115 ? 28.653 -9.443 -32.595 1.00 43.78 115 PRO A O 1
ATOM 862 N N . VAL A 1 116 ? 27.939 -10.029 -30.548 1.00 44.91 116 VAL A N 1
ATOM 863 C CA . VAL A 1 116 ? 27.859 -11.472 -30.802 1.00 44.91 116 VAL A CA 1
ATOM 864 C C . VAL A 1 116 ? 26.667 -11.745 -31.725 1.00 44.91 116 VAL A C 1
ATOM 866 O O . VAL A 1 116 ? 25.512 -11.546 -31.346 1.00 44.91 116 VAL A O 1
ATOM 869 N N . LYS A 1 117 ? 26.947 -12.222 -32.943 1.00 38.69 117 LYS A N 1
ATOM 870 C CA . LYS A 1 117 ? 25.948 -12.761 -33.878 1.00 38.69 117 LYS A CA 1
ATOM 871 C C . LYS A 1 117 ? 25.271 -13.986 -33.249 1.00 38.69 117 LYS A C 1
ATOM 873 O O . LYS A 1 117 ? 25.919 -15.014 -33.067 1.00 38.69 117 LYS A O 1
ATOM 878 N N . ARG A 1 118 ? 23.971 -13.902 -32.947 1.00 41.91 118 ARG A N 1
ATOM 879 C CA . ARG A 1 118 ? 23.138 -15.089 -32.688 1.00 41.91 118 ARG A CA 1
ATOM 880 C C . ARG A 1 118 ? 22.715 -15.691 -34.026 1.00 41.91 118 ARG A C 1
ATOM 882 O O . ARG A 1 118 ? 22.148 -14.990 -34.860 1.00 41.91 118 ARG A O 1
ATOM 889 N N . GLY A 1 119 ? 23.038 -16.966 -34.223 1.00 46.28 119 GLY A N 1
ATOM 890 C CA . GLY A 1 119 ? 22.567 -17.763 -35.355 1.00 46.28 119 GLY A CA 1
ATOM 891 C C . GLY A 1 119 ? 21.066 -18.082 -35.269 1.00 46.28 119 GLY A C 1
ATOM 892 O O . GLY A 1 119 ? 20.451 -17.862 -34.221 1.00 46.28 119 GLY A O 1
ATOM 893 N N . PRO A 1 120 ? 20.471 -18.575 -36.369 1.00 43.97 120 PRO A N 1
ATOM 894 C CA . PRO A 1 120 ? 19.035 -18.803 -36.482 1.00 43.97 120 PRO A CA 1
ATOM 895 C C . PRO A 1 120 ? 18.580 -20.004 -35.644 1.00 43.97 120 PRO A C 1
ATOM 897 O O . PRO A 1 120 ? 19.235 -21.044 -35.607 1.00 43.97 120 PRO A O 1
ATOM 900 N N . ILE A 1 121 ? 17.430 -19.847 -34.990 1.00 44.06 121 ILE A N 1
ATOM 901 C CA . ILE A 1 121 ? 16.709 -20.919 -34.298 1.00 44.06 121 ILE A CA 1
ATOM 902 C C . ILE A 1 121 ? 15.984 -21.757 -35.366 1.00 44.06 121 ILE A C 1
ATOM 904 O O . ILE A 1 121 ? 15.299 -21.168 -36.207 1.00 44.06 121 ILE A O 1
ATOM 908 N N . PRO A 1 122 ? 16.108 -23.095 -35.371 1.00 37.75 122 PRO A N 1
ATOM 909 C CA . PRO A 1 122 ? 15.367 -23.936 -36.300 1.00 37.75 122 PRO A CA 1
ATOM 910 C C . PRO A 1 122 ? 13.880 -23.991 -35.930 1.00 37.75 122 PRO A C 1
ATOM 912 O O . PRO A 1 122 ? 13.507 -24.191 -34.774 1.00 37.75 122 PRO A O 1
ATOM 915 N N . ALA A 1 123 ? 13.041 -23.812 -36.947 1.00 40.50 123 ALA A N 1
ATOM 916 C CA . ALA A 1 123 ? 11.603 -23.999 -36.892 1.00 40.50 123 ALA A CA 1
ATOM 917 C C . ALA A 1 123 ? 11.267 -25.488 -37.016 1.00 40.50 123 ALA A C 1
ATOM 919 O O . ALA A 1 123 ? 11.446 -26.060 -38.086 1.00 40.50 123 ALA A O 1
ATOM 920 N N . THR A 1 124 ? 10.741 -26.090 -35.952 1.00 35.97 124 THR A N 1
ATOM 921 C CA . THR A 1 124 ? 10.007 -27.364 -36.004 1.00 35.97 124 THR A CA 1
ATOM 922 C C . THR A 1 124 ? 9.096 -27.465 -34.785 1.00 35.97 124 THR A C 1
ATOM 924 O O . THR A 1 124 ? 9.589 -27.667 -33.679 1.00 35.97 124 THR A O 1
ATOM 927 N N . LEU A 1 125 ? 7.791 -27.277 -34.982 1.00 33.09 125 LEU A N 1
ATOM 928 C CA . LEU A 1 125 ? 6.744 -28.292 -34.783 1.00 33.09 125 LEU A CA 1
ATOM 929 C C . LEU A 1 125 ? 5.380 -27.609 -34.649 1.00 33.09 125 LEU A C 1
ATOM 931 O O . LEU A 1 125 ? 5.066 -26.927 -33.677 1.00 33.09 125 LEU A O 1
ATOM 935 N N . LEU A 1 126 ? 4.643 -27.787 -35.736 1.00 33.44 126 LEU A N 1
ATOM 936 C CA . LEU A 1 126 ? 3.229 -27.559 -35.950 1.00 33.44 126 LEU A CA 1
ATOM 937 C C . LEU A 1 126 ? 2.474 -28.820 -35.479 1.00 33.44 126 LEU A C 1
ATOM 939 O O . LEU A 1 126 ? 3.064 -29.899 -35.509 1.00 33.44 126 LEU A O 1
ATOM 943 N N . GLU A 1 127 ? 1.186 -28.641 -35.158 1.00 34.44 127 GLU A N 1
ATOM 944 C CA . GLU A 1 127 ? 0.150 -29.669 -34.887 1.00 34.44 127 GLU A CA 1
ATOM 945 C C . GLU A 1 127 ? 0.172 -30.224 -33.438 1.00 34.44 127 GLU A C 1
ATOM 947 O O . GLU A 1 127 ? 1.228 -30.484 -32.877 1.00 34.44 127 GLU A O 1
ATOM 952 N N . ASP A 1 128 ? -0.922 -30.301 -32.669 1.00 31.75 128 ASP A N 1
ATOM 953 C CA . ASP A 1 128 ? -2.329 -30.561 -32.991 1.00 31.75 128 ASP A CA 1
ATOM 954 C C . ASP A 1 128 ? -3.312 -29.831 -32.050 1.00 31.75 128 ASP A C 1
ATOM 956 O O . ASP A 1 128 ? -3.043 -29.596 -30.870 1.00 31.75 128 ASP A O 1
ATOM 960 N N . THR A 1 129 ? -4.503 -29.536 -32.576 1.00 39.91 129 THR A N 1
ATOM 961 C CA . THR A 1 129 ? -5.714 -29.203 -31.802 1.00 39.91 129 THR A CA 1
ATOM 962 C C . THR A 1 129 ? -6.509 -30.479 -31.518 1.00 39.91 129 THR A C 1
ATOM 964 O O . THR A 1 129 ? -6.474 -31.415 -32.315 1.00 39.91 129 THR A O 1
ATOM 967 N N . PRO A 1 130 ? -7.298 -30.505 -30.431 1.00 43.31 130 PRO A N 1
ATOM 968 C CA . PRO A 1 130 ? -8.675 -30.932 -30.653 1.00 43.31 130 PRO A CA 1
ATOM 969 C C . PRO A 1 130 ? -9.714 -30.079 -29.921 1.00 43.31 130 PRO A C 1
ATOM 971 O O . PRO A 1 130 ? -9.612 -29.772 -28.732 1.00 43.31 130 PRO A O 1
ATOM 974 N N . ASP A 1 131 ? -10.774 -29.784 -30.670 1.00 34.81 131 ASP A N 1
ATOM 975 C CA . ASP A 1 131 ? -12.119 -29.540 -30.169 1.00 34.81 131 ASP A CA 1
ATOM 976 C C . ASP A 1 131 ? -12.570 -30.673 -29.229 1.00 34.81 131 ASP A C 1
ATOM 978 O O . ASP A 1 131 ? -12.461 -31.851 -29.561 1.00 34.81 131 ASP A O 1
ATOM 982 N N . SER A 1 132 ? -13.205 -30.347 -28.103 1.00 35.00 132 SER A N 1
ATOM 983 C CA . SER A 1 132 ? -14.633 -30.651 -27.947 1.00 35.00 132 SER A CA 1
ATOM 984 C C . SER A 1 132 ? -15.203 -30.207 -26.599 1.00 35.00 132 SER A C 1
ATOM 986 O O . SER A 1 132 ? -14.563 -30.167 -25.552 1.00 35.00 132 SER A O 1
ATOM 988 N N . LYS A 1 133 ? -16.482 -29.866 -26.708 1.00 37.56 133 LYS A N 1
ATOM 989 C CA . LYS A 1 133 ? -17.482 -29.544 -25.700 1.00 37.56 133 LYS A CA 1
ATOM 990 C C . LYS A 1 133 ? -17.545 -30.576 -24.563 1.00 37.56 133 LYS A C 1
ATOM 992 O O . LYS A 1 133 ? -17.770 -31.754 -24.817 1.00 37.56 133 LYS A O 1
ATOM 997 N N . SER A 1 134 ? -17.575 -30.103 -23.320 1.00 36.97 134 SER A N 1
ATOM 998 C CA . SER A 1 134 ? -18.216 -30.822 -22.212 1.00 36.97 134 SER A CA 1
ATOM 999 C C . SER A 1 134 ? -18.884 -29.822 -21.269 1.00 36.97 134 SER A C 1
ATOM 1001 O O . SER A 1 134 ? -18.224 -28.941 -20.719 1.00 36.97 134 SER A O 1
ATOM 1003 N N . GLY A 1 135 ? -20.209 -29.930 -21.150 1.00 38.12 135 GLY A N 1
ATOM 1004 C CA . GLY A 1 135 ? -21.047 -29.106 -20.281 1.00 38.12 135 GLY A CA 1
ATOM 1005 C C . GLY A 1 135 ? -20.861 -29.397 -18.783 1.00 38.12 135 GLY A C 1
ATOM 1006 O O . GLY A 1 135 ? -20.118 -30.306 -18.411 1.00 38.12 135 GLY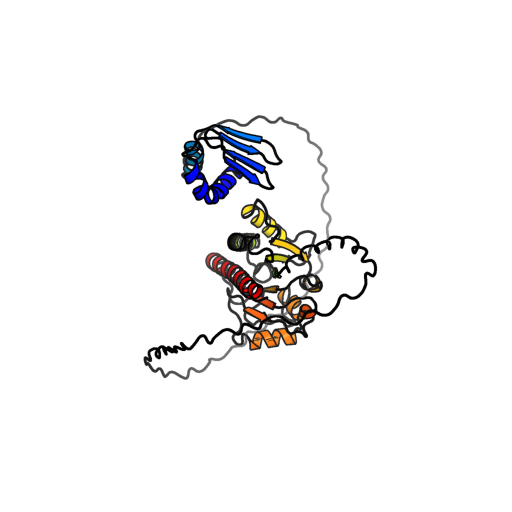 A O 1
ATOM 1007 N N . PRO A 1 136 ? -21.527 -28.615 -17.917 1.00 51.19 136 PRO A N 1
ATOM 1008 C CA . PRO A 1 136 ? -21.350 -28.695 -16.471 1.00 51.19 136 PRO A CA 1
ATOM 1009 C C . PRO A 1 136 ? -22.061 -29.920 -15.861 1.00 51.19 136 PRO A C 1
ATOM 1011 O O . PRO A 1 136 ? -23.154 -30.275 -16.313 1.00 51.19 136 PRO A O 1
ATOM 1014 N N . PRO A 1 137 ? -21.491 -30.554 -14.817 1.00 46.41 137 PRO A N 1
ATOM 1015 C CA . PRO A 1 137 ? -22.167 -31.614 -14.078 1.00 46.41 137 PRO A CA 1
ATOM 1016 C C . PRO A 1 137 ? -23.261 -31.059 -13.138 1.00 46.41 137 PRO A C 1
ATOM 1018 O O . PRO A 1 137 ? -23.224 -29.882 -12.766 1.00 46.41 137 PRO A O 1
ATOM 1021 N N . PRO A 1 138 ? -24.248 -31.895 -12.761 1.00 44.94 138 PRO A N 1
ATOM 1022 C CA . PRO A 1 138 ? -25.477 -31.462 -12.109 1.00 44.94 138 PRO A CA 1
ATOM 1023 C C . PRO A 1 138 ? -25.327 -31.198 -10.606 1.00 44.94 138 PRO A C 1
ATOM 1025 O O . PRO A 1 138 ? -24.524 -31.806 -9.901 1.00 44.94 138 PRO A O 1
ATOM 1028 N N . VAL A 1 139 ? -26.192 -30.299 -10.140 1.00 38.66 139 VAL A N 1
ATOM 1029 C CA . VAL A 1 139 ? -26.457 -29.943 -8.745 1.00 38.66 139 VAL A CA 1
ATOM 1030 C C . VAL A 1 139 ? -27.056 -31.144 -8.008 1.00 38.66 139 VAL A C 1
ATOM 1032 O O . VAL A 1 139 ? -28.123 -31.630 -8.379 1.00 38.66 139 VAL A O 1
ATOM 1035 N N . ALA A 1 140 ? -26.389 -31.599 -6.947 1.00 35.66 140 ALA A N 1
ATOM 1036 C CA . ALA A 1 140 ? -26.956 -32.550 -6.000 1.00 35.66 140 ALA A CA 1
ATOM 1037 C C . ALA A 1 140 ? -27.798 -31.796 -4.961 1.00 35.66 140 ALA A C 1
ATOM 1039 O O . ALA A 1 140 ? -27.282 -31.020 -4.157 1.00 35.66 140 ALA A O 1
ATOM 1040 N N . VAL A 1 141 ? -29.106 -32.034 -5.014 1.00 37.72 141 VAL A N 1
ATOM 1041 C CA . VAL A 1 141 ? -30.072 -31.710 -3.965 1.00 37.72 141 VAL A CA 1
ATOM 1042 C C . VAL A 1 141 ? -29.900 -32.747 -2.857 1.00 37.72 141 VAL A C 1
ATOM 1044 O O . VAL A 1 141 ? -30.034 -33.941 -3.110 1.00 37.72 141 VAL A O 1
ATOM 1047 N N . VAL A 1 142 ? -29.603 -32.294 -1.642 1.00 34.28 142 VAL A N 1
ATOM 1048 C CA . VAL A 1 142 ? -29.751 -33.105 -0.430 1.00 34.28 142 VAL A CA 1
ATOM 1049 C C . VAL A 1 142 ? -30.838 -32.440 0.403 1.00 34.28 142 VAL A C 1
ATOM 1051 O O . VAL A 1 142 ? -30.596 -31.458 1.101 1.00 34.28 142 VAL A O 1
ATOM 1054 N N . GLU A 1 143 ? -32.058 -32.949 0.255 1.00 34.22 143 GLU A N 1
ATOM 1055 C CA . GLU A 1 143 ? -33.080 -32.852 1.289 1.00 34.22 143 GLU A CA 1
ATOM 1056 C C . GLU A 1 143 ? -32.722 -33.876 2.364 1.00 34.22 143 GLU A C 1
ATOM 1058 O O . GLU A 1 143 ? -32.547 -35.052 2.051 1.00 34.22 143 GLU A O 1
ATOM 1063 N N . ASP A 1 144 ? -32.639 -33.450 3.623 1.00 32.62 144 ASP A N 1
ATOM 1064 C CA . ASP A 1 144 ? -32.857 -34.386 4.717 1.00 32.62 144 ASP A CA 1
ATOM 1065 C C . ASP A 1 144 ? -33.680 -33.724 5.820 1.00 32.62 144 ASP A C 1
ATOM 1067 O O . ASP A 1 144 ? -33.313 -32.709 6.422 1.00 32.62 144 ASP A O 1
ATOM 1071 N N . ALA A 1 145 ? -34.862 -34.296 6.007 1.00 35.22 145 ALA A N 1
ATOM 1072 C CA . ALA A 1 145 ? -35.865 -33.904 6.967 1.00 35.22 145 ALA A CA 1
ATOM 1073 C C . ALA A 1 145 ? -35.721 -34.801 8.197 1.00 35.22 145 ALA A C 1
ATOM 1075 O O . ALA A 1 145 ? -35.983 -35.997 8.136 1.00 35.22 145 ALA A O 1
ATOM 1076 N N . ALA A 1 146 ? -35.392 -34.209 9.345 1.00 37.91 146 ALA A N 1
ATOM 1077 C CA . ALA A 1 146 ? -35.501 -34.877 10.637 1.00 37.91 146 ALA A CA 1
ATOM 1078 C C . ALA A 1 146 ? -36.380 -34.049 11.581 1.00 37.91 146 ALA A C 1
ATOM 1080 O O . ALA A 1 146 ? -35.928 -33.277 12.424 1.00 37.91 146 ALA A O 1
ATOM 1081 N N . VAL A 1 147 ? -37.686 -34.244 11.421 1.00 36.62 147 VAL A N 1
ATOM 1082 C CA . VAL A 1 147 ? -38.665 -34.136 12.503 1.00 36.62 147 VAL A CA 1
ATOM 1083 C C . VAL A 1 147 ? -38.419 -35.317 13.438 1.00 36.62 147 VAL A C 1
ATOM 1085 O O . VAL A 1 147 ? -38.426 -36.436 12.946 1.00 36.62 147 VAL A O 1
ATOM 1088 N N . VAL A 1 148 ? -38.266 -35.101 14.755 1.00 36.97 148 VAL A N 1
ATOM 1089 C CA . VAL A 1 148 ? -38.793 -36.004 15.804 1.00 36.97 148 VAL A CA 1
ATOM 1090 C C . VAL A 1 148 ? -38.594 -35.432 17.225 1.00 36.97 148 VAL A C 1
ATOM 1092 O O . VAL A 1 148 ? -37.492 -35.271 17.730 1.00 36.97 148 VAL A O 1
ATOM 1095 N N . ARG A 1 149 ? -39.756 -35.188 17.848 1.00 36.34 149 ARG A N 1
ATOM 1096 C CA . ARG A 1 149 ? -40.162 -35.425 19.251 1.00 36.34 149 ARG A CA 1
ATOM 1097 C C . ARG A 1 149 ? -39.547 -34.604 20.395 1.00 36.34 149 ARG A C 1
ATOM 1099 O O . ARG A 1 149 ? -38.498 -34.905 20.947 1.00 36.34 149 ARG A O 1
ATOM 1106 N N . ARG A 1 150 ? -40.397 -33.693 20.888 1.00 38.53 150 ARG A N 1
ATOM 1107 C CA . ARG A 1 150 ? -40.501 -33.305 22.303 1.00 38.53 150 ARG A CA 1
ATOM 1108 C C . ARG A 1 150 ? -40.853 -34.527 23.164 1.00 38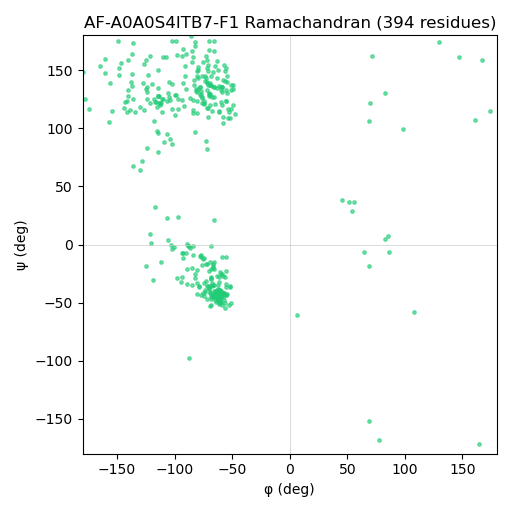.53 150 ARG A C 1
ATOM 1110 O O . ARG A 1 150 ? -41.796 -35.248 22.840 1.00 38.53 150 ARG A O 1
ATOM 1117 N N . GLY A 1 151 ? -40.132 -34.695 24.269 1.00 34.94 151 GLY A N 1
ATOM 1118 C CA . GLY A 1 151 ? -40.451 -35.589 25.385 1.00 34.94 151 GLY A CA 1
ATOM 1119 C C . GLY A 1 151 ? -40.487 -34.806 26.708 1.00 34.94 151 GLY A C 1
ATOM 1120 O O . GLY A 1 151 ? -39.965 -33.692 26.751 1.00 34.94 151 GLY A O 1
ATOM 1121 N N . PRO A 1 152 ? -41.168 -35.328 27.742 1.00 44.75 152 PRO A N 1
ATOM 1122 C CA . PRO A 1 152 ? -41.906 -34.530 28.718 1.00 44.75 152 PRO A CA 1
ATOM 1123 C C . PRO A 1 152 ? -41.092 -34.106 29.945 1.00 44.75 152 PRO A C 1
ATOM 1125 O O . PRO A 1 152 ? -40.026 -34.639 30.241 1.00 44.75 152 PRO A O 1
ATOM 1128 N N . GLY A 1 153 ? -41.646 -33.121 30.653 1.00 37.97 153 GLY A N 1
ATOM 1129 C CA . GLY A 1 153 ? -41.089 -32.548 31.866 1.00 37.97 153 GLY A CA 1
ATOM 1130 C C . GLY A 1 153 ? -41.020 -33.512 33.047 1.00 37.97 153 GLY A C 1
ATOM 1131 O O . GLY A 1 153 ? -41.829 -34.424 33.193 1.00 37.97 153 GLY A O 1
ATOM 1132 N N . PHE A 1 154 ? -40.070 -33.216 33.928 1.00 40.53 154 PHE A N 1
ATOM 1133 C CA . PHE A 1 154 ? -40.017 -33.739 35.281 1.00 40.53 154 PHE A CA 1
ATOM 1134 C C . PHE A 1 154 ? -40.116 -32.569 36.256 1.00 40.53 154 PHE A C 1
ATOM 1136 O O . PHE A 1 154 ? -39.186 -31.783 36.423 1.00 40.53 154 PHE A O 1
ATOM 1143 N N . SER A 1 155 ? -41.285 -32.459 36.883 1.00 44.88 155 SER A N 1
ATOM 1144 C CA . SER A 1 155 ? -41.463 -31.765 38.151 1.00 44.88 155 SER A CA 1
ATOM 1145 C C . SER A 1 155 ? -40.883 -32.645 39.255 1.00 44.88 155 SER A C 1
ATOM 1147 O O . SER A 1 155 ? -41.356 -33.762 39.451 1.00 44.88 155 SER A O 1
ATOM 1149 N N . HIS A 1 156 ? -39.910 -32.132 40.007 1.00 42.44 156 HIS A N 1
ATOM 1150 C CA . HIS A 1 156 ? -39.588 -32.663 41.327 1.00 42.44 156 HIS A CA 1
ATOM 1151 C C . HIS A 1 156 ? -39.903 -31.626 42.403 1.00 42.44 156 HIS A C 1
ATOM 1153 O O . HIS A 1 156 ? -39.524 -30.460 42.323 1.00 42.44 156 HIS A O 1
ATOM 1159 N N . ALA A 1 157 ? -40.679 -32.113 43.366 1.00 45.38 157 ALA A N 1
ATOM 1160 C CA . ALA A 1 157 ? -41.166 -31.475 44.574 1.00 45.38 157 ALA A CA 1
ATOM 1161 C C . ALA A 1 157 ? -40.019 -31.134 45.561 1.00 45.38 157 ALA A C 1
ATOM 1163 O O . ALA A 1 157 ? -38.895 -31.612 45.386 1.00 45.38 157 ALA A O 1
ATOM 1164 N N . PRO A 1 158 ? -40.286 -30.305 46.588 1.00 51.84 158 PRO A N 1
ATOM 1165 C CA . PRO A 1 158 ? -39.257 -29.689 47.419 1.00 51.84 158 PRO A CA 1
ATOM 1166 C C . PRO A 1 158 ? -38.705 -30.630 48.500 1.00 51.84 158 PRO A C 1
ATOM 1168 O O . PRO A 1 158 ? -39.402 -31.504 49.016 1.00 51.84 158 PRO A O 1
ATOM 1171 N N . ALA A 1 159 ? -37.439 -30.407 48.855 1.00 53.97 159 ALA A N 1
ATOM 1172 C CA . ALA A 1 159 ? -36.728 -31.085 49.935 1.00 53.97 159 ALA A CA 1
ATOM 1173 C C . ALA A 1 159 ? -37.238 -30.661 51.337 1.00 53.97 159 ALA A C 1
ATOM 1175 O O . ALA A 1 159 ? -37.767 -29.556 51.490 1.00 53.97 159 ALA A O 1
ATOM 1176 N N . PRO A 1 160 ? -37.079 -31.518 52.366 1.00 58.50 160 PRO A N 1
ATOM 1177 C CA . PRO A 1 160 ? -37.623 -31.301 53.704 1.00 58.50 160 PRO A CA 1
ATOM 1178 C C . PRO A 1 160 ? -36.878 -30.230 54.515 1.00 58.50 160 PRO A C 1
ATOM 1180 O O . PRO A 1 160 ? -35.656 -30.092 54.462 1.00 58.50 160 PRO A O 1
ATOM 1183 N N . VAL A 1 161 ? -37.667 -29.511 55.311 1.00 53.09 161 VAL A N 1
ATOM 1184 C CA . VAL A 1 161 ? -37.272 -28.482 56.278 1.00 53.09 161 VAL A CA 1
ATOM 1185 C C . VAL A 1 161 ? -36.533 -29.126 57.458 1.00 53.09 161 VAL A C 1
ATOM 1187 O O . VAL A 1 161 ? -37.089 -29.973 58.154 1.00 53.09 161 VAL A O 1
ATOM 1190 N N . GLY A 1 162 ? -35.282 -28.715 57.682 1.00 56.94 162 GLY A N 1
ATOM 1191 C CA . GLY A 1 162 ? -34.518 -29.017 58.897 1.00 56.94 162 GLY A CA 1
ATOM 1192 C C . GLY A 1 162 ? -34.821 -28.034 60.044 1.00 56.94 162 GLY A C 1
ATOM 1193 O O . GLY A 1 162 ? -35.353 -26.950 59.796 1.00 56.94 162 GLY A O 1
ATOM 1194 N N . PRO A 1 163 ? -34.503 -28.396 61.302 1.00 61.47 163 PRO A N 1
ATOM 1195 C CA . PRO A 1 163 ? -34.836 -27.612 62.492 1.00 61.47 163 PRO A CA 1
ATOM 1196 C C . PRO A 1 163 ? -33.989 -26.328 62.619 1.00 61.47 163 PRO A C 1
ATOM 1198 O O . PRO A 1 163 ? -32.899 -26.245 62.048 1.00 61.47 163 PRO A O 1
ATOM 1201 N N . PRO A 1 164 ? -34.466 -25.321 63.378 1.00 53.22 164 PRO A N 1
ATOM 1202 C CA . PRO A 1 164 ? -33.821 -24.017 63.472 1.00 53.22 164 PRO A CA 1
ATOM 1203 C C . PRO A 1 164 ? -32.515 -24.105 64.270 1.00 53.22 164 PRO A C 1
ATOM 1205 O O . PRO A 1 164 ? -32.511 -24.418 65.460 1.00 53.22 164 PRO A O 1
ATOM 1208 N N . VAL A 1 165 ? -31.400 -23.800 63.607 1.00 53.44 165 VAL A N 1
ATOM 1209 C CA . VAL A 1 165 ? -30.109 -23.552 64.257 1.00 53.44 165 VAL A CA 1
ATOM 1210 C C . VAL A 1 165 ? -30.118 -22.126 64.808 1.00 53.44 165 VAL A C 1
ATOM 1212 O O . VAL A 1 165 ? -30.564 -21.192 64.142 1.00 53.44 165 VAL A O 1
ATOM 1215 N N . GLY A 1 166 ? -29.677 -21.994 66.058 1.00 45.88 166 GLY A N 1
ATOM 1216 C CA . GLY A 1 166 ? -29.770 -20.790 66.874 1.00 45.88 166 GLY A CA 1
ATOM 1217 C C . GLY A 1 166 ? -29.157 -19.532 66.259 1.00 45.88 166 GLY A C 1
ATOM 1218 O O . GLY A 1 166 ? -28.208 -19.570 65.479 1.00 45.88 166 GLY A O 1
ATOM 1219 N N . ALA A 1 167 ? -29.729 -18.402 66.669 1.00 51.88 167 ALA A N 1
ATOM 1220 C CA . ALA A 1 167 ? -29.321 -17.056 66.315 1.00 51.88 167 ALA A CA 1
ATOM 1221 C C . ALA A 1 167 ? -27.862 -16.782 66.717 1.00 51.88 167 ALA A C 1
ATOM 1223 O O . ALA A 1 167 ? -27.556 -16.532 67.882 1.00 51.88 167 ALA A O 1
ATOM 1224 N N . ILE A 1 168 ? -26.975 -16.786 65.726 1.00 55.41 168 ILE A N 1
ATOM 1225 C CA . ILE A 1 168 ? -25.659 -16.155 65.799 1.00 55.41 168 ILE A CA 1
ATOM 1226 C C . ILE A 1 168 ? -25.775 -14.870 64.977 1.00 55.41 168 ILE A C 1
ATOM 1228 O O . ILE A 1 168 ? -26.226 -14.906 63.833 1.00 55.41 168 ILE A O 1
ATOM 1232 N N . GLY A 1 169 ? -25.453 -13.730 65.592 1.00 51.72 169 GLY A N 1
ATOM 1233 C CA . GLY A 1 169 ? -25.664 -12.394 65.036 1.00 51.72 169 GLY A CA 1
ATOM 1234 C C . GLY A 1 169 ? -25.094 -12.232 63.628 1.00 51.72 169 GLY A C 1
ATOM 1235 O O . GLY A 1 169 ? -23.881 -12.165 63.439 1.00 51.72 169 GLY A O 1
ATOM 1236 N N . TRP A 1 170 ? -25.986 -12.133 62.643 1.00 47.31 170 TRP A N 1
ATOM 1237 C CA . TRP A 1 170 ? -25.635 -11.787 61.274 1.00 47.31 170 TRP A CA 1
ATOM 1238 C C . TRP A 1 170 ? -25.510 -10.264 61.185 1.00 47.31 170 TRP A C 1
ATOM 1240 O O . TRP A 1 170 ? -26.502 -9.546 61.069 1.00 47.31 170 TRP A O 1
ATOM 1250 N N . ALA A 1 171 ? -24.282 -9.756 61.283 1.00 63.56 171 ALA A N 1
ATOM 1251 C CA . ALA A 1 171 ? -23.991 -8.398 60.844 1.00 63.56 171 ALA A CA 1
ATOM 1252 C C . ALA A 1 171 ? -24.088 -8.365 59.306 1.00 63.56 171 ALA A C 1
ATOM 1254 O O . ALA A 1 171 ? -23.489 -9.230 58.656 1.00 63.56 171 ALA A O 1
ATOM 1255 N N . PRO A 1 172 ? -24.832 -7.419 58.703 1.00 64.50 172 PRO A N 1
ATOM 1256 C CA . PRO A 1 172 ? -24.890 -7.309 57.253 1.00 64.50 172 PRO A CA 1
ATOM 1257 C C . PRO A 1 172 ? -23.471 -7.085 56.713 1.00 64.50 172 PRO A C 1
ATOM 1259 O O . PRO A 1 172 ? -22.725 -6.284 57.288 1.00 64.50 172 PRO A O 1
ATOM 1262 N N . PRO A 1 173 ? -23.066 -7.783 55.637 1.00 65.50 173 PRO A N 1
ATOM 1263 C CA . PRO A 1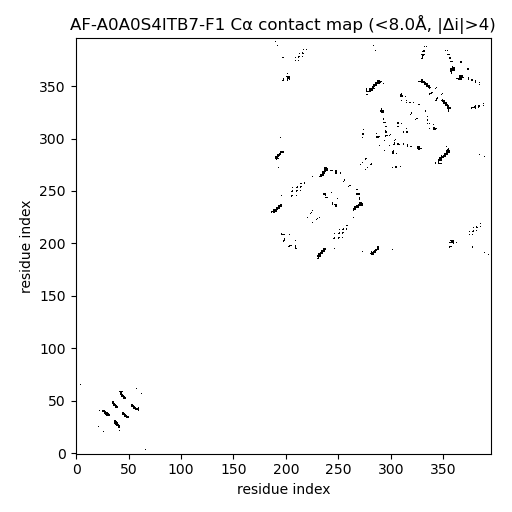 173 ? -21.789 -7.502 55.006 1.00 65.50 173 PRO A CA 1
ATOM 1264 C C . PRO A 1 173 ? -21.765 -6.026 54.581 1.00 65.50 173 PRO A C 1
ATOM 1266 O O . PRO A 1 173 ? -22.798 -5.501 54.148 1.00 65.50 173 PRO A O 1
ATOM 1269 N N . PRO A 1 174 ? -20.618 -5.337 54.715 1.00 67.00 174 PRO A N 1
ATOM 1270 C CA . PRO A 1 174 ? -20.492 -3.972 54.229 1.00 67.00 174 PRO A CA 1
ATOM 1271 C C . PRO A 1 174 ? -20.884 -3.929 52.744 1.00 67.00 174 PRO A C 1
ATOM 1273 O O . PRO A 1 174 ? -20.632 -4.903 52.026 1.00 67.00 174 PRO A O 1
ATOM 1276 N N . PRO A 1 175 ? -21.512 -2.836 52.272 1.00 62.50 175 PRO A N 1
ATOM 1277 C CA . PRO A 1 175 ? -21.889 -2.705 50.874 1.00 62.50 175 PRO A CA 1
ATOM 1278 C C . PRO A 1 175 ? -20.651 -2.951 50.017 1.00 62.50 175 PRO A C 1
ATOM 1280 O O . PRO A 1 175 ? -19.654 -2.236 50.128 1.00 62.50 175 PRO A O 1
ATOM 1283 N N . VAL A 1 176 ? -20.708 -4.008 49.205 1.00 59.69 176 VAL A N 1
ATOM 1284 C CA . VAL A 1 176 ? -19.667 -4.325 48.232 1.00 59.69 176 VAL A CA 1
ATOM 1285 C C . VAL A 1 176 ? -19.566 -3.100 47.339 1.00 59.69 176 VAL A C 1
ATOM 1287 O O . VAL A 1 176 ? -20.511 -2.785 46.614 1.00 59.69 176 VAL A O 1
ATOM 1290 N N . ALA A 1 177 ? -18.464 -2.358 47.469 1.00 56.00 177 ALA A N 1
ATOM 1291 C CA . ALA A 1 177 ? -18.186 -1.210 46.626 1.00 56.00 177 ALA A CA 1
ATOM 1292 C C . ALA A 1 177 ? -18.385 -1.660 45.179 1.00 56.00 177 ALA A C 1
ATOM 1294 O O . ALA A 1 177 ? -17.766 -2.640 44.759 1.00 56.00 177 ALA A O 1
ATOM 1295 N N . ALA A 1 178 ? -19.310 -1.004 44.470 1.00 56.62 178 ALA A N 1
ATOM 1296 C CA . ALA A 1 178 ? -19.621 -1.311 43.085 1.00 56.62 178 ALA A CA 1
ATOM 1297 C C . ALA A 1 178 ? -18.297 -1.415 42.329 1.00 56.62 178 ALA A C 1
ATOM 1299 O O . ALA A 1 178 ? -17.558 -0.432 42.246 1.00 56.62 178 ALA A O 1
ATOM 1300 N N . ALA A 1 179 ? -17.966 -2.633 41.891 1.00 54.34 179 ALA A N 1
ATOM 1301 C CA . ALA A 1 179 ? -16.722 -2.911 41.204 1.00 54.34 179 ALA A CA 1
ATOM 1302 C C . ALA A 1 179 ? -16.627 -1.918 40.050 1.00 54.34 179 ALA A C 1
ATOM 1304 O O . ALA A 1 179 ? -17.483 -1.923 39.163 1.00 54.34 179 ALA A O 1
ATOM 1305 N N . ALA A 1 180 ? -15.642 -1.022 40.122 1.00 55.34 180 ALA A N 1
ATOM 1306 C CA . ALA A 1 180 ? -15.377 -0.065 39.069 1.00 55.34 180 ALA A CA 1
ATOM 1307 C C . ALA A 1 180 ? -15.223 -0.872 37.780 1.00 55.34 180 ALA A C 1
ATOM 1309 O O . ALA A 1 180 ? -14.274 -1.643 37.636 1.00 55.34 180 ALA A O 1
ATOM 1310 N N . THR A 1 181 ? -16.215 -0.766 36.895 1.00 55.97 181 THR A N 1
ATOM 1311 C CA . THR A 1 181 ? -16.201 -1.408 35.585 1.00 55.97 181 THR A CA 1
ATOM 1312 C C . THR A 1 181 ? -14.880 -1.052 34.932 1.00 55.97 181 THR A C 1
ATOM 1314 O O . THR A 1 181 ? -14.598 0.132 34.729 1.00 55.97 181 THR A O 1
ATOM 1317 N N . ALA A 1 182 ? -14.057 -2.072 34.678 1.00 54.28 182 ALA A N 1
ATOM 1318 C CA . ALA A 1 182 ? -12.784 -1.901 34.004 1.00 54.28 182 ALA A CA 1
ATOM 1319 C C . ALA A 1 182 ? -13.014 -1.063 32.735 1.00 54.28 182 ALA A C 1
ATOM 1321 O O . ALA A 1 182 ? -14.023 -1.273 32.048 1.00 54.28 182 ALA A O 1
ATOM 1322 N N . PRO A 1 183 ? -12.136 -0.089 32.443 1.00 56.16 183 PRO A N 1
ATOM 1323 C CA . PRO A 1 183 ? -12.297 0.748 31.268 1.00 56.16 183 PRO A CA 1
ATOM 1324 C C . PRO A 1 183 ? -12.421 -0.145 30.025 1.00 56.16 183 PRO A C 1
ATOM 1326 O O . PRO A 1 183 ? -11.731 -1.166 29.942 1.00 56.16 183 PRO A O 1
ATOM 1329 N N . PRO A 1 184 ? -13.304 0.201 29.073 1.00 60.47 184 PRO A N 1
ATOM 1330 C CA . PRO A 1 184 ? -13.485 -0.592 27.867 1.00 60.47 184 PRO A CA 1
ATOM 1331 C C . PRO A 1 184 ? -12.136 -0.751 27.160 1.00 60.47 184 PRO A C 1
ATOM 1333 O O . PRO A 1 184 ? -11.466 0.236 26.850 1.00 60.47 184 PRO A O 1
ATOM 1336 N N . VAL A 1 185 ? -11.729 -2.004 26.939 1.00 63.09 185 VAL A N 1
ATOM 1337 C CA . VAL A 1 185 ? -10.510 -2.341 26.199 1.00 63.09 185 VAL A CA 1
ATOM 1338 C C . VAL A 1 185 ? -10.648 -1.744 24.801 1.00 63.09 185 VAL A C 1
ATOM 1340 O O . VAL A 1 185 ? -11.606 -2.045 24.088 1.00 63.09 185 VAL A O 1
ATOM 1343 N N . ALA A 1 186 ? -9.729 -0.850 24.431 1.00 66.81 186 ALA A N 1
ATOM 1344 C CA . ALA A 1 186 ? -9.745 -0.224 23.117 1.00 66.81 186 ALA A CA 1
ATOM 1345 C C . ALA A 1 186 ? -9.714 -1.308 22.022 1.00 66.81 186 ALA A C 1
ATOM 1347 O O . ALA A 1 186 ? -9.001 -2.304 22.178 1.00 66.81 186 ALA A O 1
ATOM 1348 N N . PRO A 1 187 ? -10.468 -1.141 20.921 1.00 70.00 187 PRO A N 1
ATOM 1349 C CA . PRO A 1 187 ? -10.487 -2.130 19.854 1.00 70.00 187 PRO A CA 1
ATOM 1350 C C . PRO A 1 187 ? -9.077 -2.314 19.286 1.00 70.00 187 PRO A C 1
ATOM 1352 O O . PRO A 1 187 ? -8.363 -1.336 19.045 1.00 70.00 187 PRO A O 1
ATOM 1355 N N . VAL A 1 188 ? -8.687 -3.572 19.067 1.00 81.81 188 VAL A N 1
ATOM 1356 C CA . VAL A 1 188 ? -7.425 -3.911 18.404 1.00 81.81 188 VAL A CA 1
ATOM 1357 C C . VAL A 1 188 ? -7.454 -3.294 17.010 1.00 81.81 188 VAL A C 1
ATOM 1359 O O . VAL A 1 188 ? -8.374 -3.540 16.233 1.00 81.81 188 VAL A O 1
ATOM 1362 N N . LYS A 1 189 ? -6.471 -2.448 16.702 1.00 89.00 189 LYS A N 1
ATOM 1363 C CA . LYS A 1 189 ? -6.341 -1.855 15.373 1.00 89.00 189 LYS A CA 1
ATOM 1364 C C . LYS A 1 189 ? -5.619 -2.819 14.443 1.00 89.00 189 LYS A C 1
ATOM 1366 O O . LYS A 1 189 ? -4.595 -3.392 14.806 1.00 89.00 189 LYS A O 1
ATOM 1371 N N . HIS A 1 190 ? -6.116 -2.927 13.220 1.00 94.12 190 HIS A N 1
ATOM 1372 C CA . HIS A 1 190 ? -5.487 -3.677 12.146 1.00 94.12 190 HIS A CA 1
ATOM 1373 C C . HIS A 1 190 ? -4.799 -2.696 11.213 1.00 94.12 190 HIS A C 1
ATOM 1375 O O . HIS A 1 190 ? -5.394 -2.234 10.243 1.00 94.12 190 HIS A O 1
ATOM 1381 N N . ARG A 1 191 ? -3.556 -2.324 11.520 1.00 95.69 191 ARG A N 1
ATOM 1382 C CA . ARG A 1 191 ? -2.846 -1.313 10.732 1.00 95.69 191 ARG A CA 1
ATOM 1383 C C . ARG A 1 191 ? -2.249 -1.901 9.452 1.00 95.69 191 ARG A C 1
ATOM 1385 O O . ARG A 1 191 ? -1.545 -2.911 9.518 1.00 95.69 191 ARG A O 1
ATOM 1392 N N . LEU A 1 192 ? -2.486 -1.225 8.326 1.00 97.69 192 LEU A N 1
ATOM 1393 C CA . LEU A 1 192 ? -1.813 -1.430 7.043 1.00 97.69 192 LEU A CA 1
ATOM 1394 C C . LEU A 1 192 ? -0.757 -0.343 6.816 1.00 97.69 192 LEU A C 1
ATOM 1396 O O . LEU A 1 192 ? -1.102 0.829 6.668 1.00 97.69 192 LEU A O 1
ATOM 1400 N N . LEU A 1 193 ? 0.514 -0.740 6.738 1.00 96.81 193 LEU A N 1
ATOM 1401 C CA . LEU A 1 193 ? 1.592 0.105 6.218 1.00 96.81 193 LEU A CA 1
ATOM 1402 C C . LEU A 1 193 ? 1.733 -0.118 4.717 1.00 96.81 193 LEU A C 1
ATOM 1404 O O . LEU A 1 193 ? 1.788 -1.265 4.279 1.00 96.81 193 LEU A O 1
ATOM 1408 N N . PHE A 1 194 ? 1.848 0.944 3.930 1.00 97.38 194 PHE A N 1
ATOM 1409 C CA . PHE A 1 194 ? 2.079 0.824 2.492 1.00 97.38 194 PHE A CA 1
ATOM 1410 C C . PHE A 1 194 ? 2.907 1.995 1.947 1.00 97.38 194 PHE A C 1
ATOM 1412 O O . PHE A 1 194 ? 2.786 3.116 2.444 1.00 97.38 194 PHE A O 1
ATOM 1419 N N . PRO A 1 195 ? 3.760 1.764 0.936 1.00 96.75 195 PRO A N 1
ATOM 1420 C CA . PRO A 1 195 ? 4.504 2.824 0.275 1.00 96.75 195 PRO A CA 1
ATOM 1421 C C . PRO A 1 195 ? 3.647 3.522 -0.786 1.00 96.75 195 PRO A C 1
ATOM 1423 O O . PRO A 1 195 ? 2.555 3.077 -1.148 1.00 96.75 195 PRO A O 1
ATOM 1426 N N . SER A 1 196 ? 4.187 4.587 -1.371 1.00 97.50 196 SER A N 1
ATOM 1427 C CA . SER A 1 196 ? 3.700 5.056 -2.668 1.00 97.50 196 SER A CA 1
ATOM 1428 C C . SER A 1 196 ? 4.122 4.069 -3.757 1.00 97.50 196 SER A C 1
ATOM 1430 O O . SER A 1 196 ? 5.316 3.849 -3.978 1.00 97.50 196 SER A O 1
ATOM 1432 N N . PHE A 1 197 ? 3.155 3.447 -4.432 1.00 97.38 197 PHE A N 1
ATOM 1433 C CA . PHE A 1 197 ? 3.458 2.494 -5.492 1.00 97.38 197 PHE A CA 1
ATOM 1434 C C . PHE A 1 197 ? 3.962 3.215 -6.740 1.00 97.38 197 PHE A C 1
ATOM 1436 O O . PHE A 1 197 ? 3.505 4.297 -7.094 1.00 97.38 197 PHE A O 1
ATOM 1443 N N . SER A 1 198 ? 4.917 2.584 -7.415 1.00 96.81 198 SER A N 1
ATOM 1444 C CA . SER A 1 198 ? 5.465 2.998 -8.708 1.00 96.81 198 SER A CA 1
ATOM 1445 C C . SER A 1 198 ? 6.230 4.327 -8.790 1.00 96.81 198 SER A C 1
ATOM 1447 O O . SER A 1 198 ? 6.851 4.583 -9.818 1.00 96.81 198 SER A O 1
ATOM 1449 N N . THR A 1 199 ? 6.280 5.152 -7.745 1.00 95.56 199 THR A N 1
ATOM 1450 C CA . THR A 1 199 ? 6.872 6.504 -7.833 1.00 95.56 199 THR A CA 1
ATOM 1451 C C . THR A 1 199 ? 8.398 6.548 -7.755 1.00 95.56 199 THR A C 1
ATOM 1453 O O . THR A 1 199 ? 9.005 7.502 -8.225 1.00 95.56 199 THR A O 1
ATOM 1456 N N . ALA A 1 200 ? 9.040 5.521 -7.192 1.00 91.69 200 ALA A N 1
ATOM 1457 C CA . ALA A 1 200 ? 10.500 5.444 -7.113 1.00 91.69 200 ALA A CA 1
ATOM 1458 C C . ALA A 1 200 ? 11.099 4.791 -8.375 1.00 91.69 200 ALA A C 1
ATOM 1460 O O . ALA A 1 200 ? 11.267 5.425 -9.412 1.00 91.69 200 ALA A O 1
ATOM 1461 N N . VAL A 1 201 ? 11.397 3.487 -8.317 1.00 91.50 201 VAL A N 1
ATOM 1462 C CA . VAL A 1 201 ? 12.091 2.756 -9.398 1.00 91.50 201 VAL A CA 1
ATOM 1463 C C . VAL A 1 201 ? 11.304 2.749 -10.712 1.00 91.50 201 VAL A C 1
ATOM 1465 O O . VAL A 1 201 ? 11.907 2.740 -11.784 1.00 91.50 201 VAL A O 1
ATOM 1468 N N . PHE A 1 202 ? 9.975 2.745 -10.633 1.00 94.62 202 PHE A N 1
ATOM 1469 C CA . PHE A 1 202 ? 9.076 2.723 -11.786 1.00 94.62 202 PHE A CA 1
ATOM 1470 C C . PHE A 1 202 ? 8.708 4.118 -12.304 1.00 94.62 202 PHE A C 1
ATOM 1472 O O . PHE A 1 202 ? 8.014 4.196 -13.310 1.00 94.62 202 PHE A O 1
ATOM 1479 N N . MET A 1 203 ? 9.228 5.193 -11.697 1.00 95.81 203 MET A N 1
ATOM 1480 C CA . MET A 1 203 ? 9.177 6.570 -12.211 1.00 95.81 203 MET A CA 1
ATOM 1481 C C . MET A 1 203 ? 7.775 7.101 -12.553 1.00 95.81 203 MET A C 1
ATOM 1483 O O . MET A 1 203 ? 7.625 7.942 -13.438 1.00 95.81 203 MET A O 1
ATOM 1487 N N . PHE A 1 204 ? 6.737 6.611 -11.882 1.00 97.94 204 PHE A N 1
ATOM 1488 C CA . PHE A 1 204 ? 5.400 7.176 -12.017 1.00 97.94 204 PHE A CA 1
ATOM 1489 C C . PHE A 1 204 ? 5.357 8.574 -11.388 1.00 97.94 204 PHE A C 1
ATOM 1491 O O . PHE A 1 204 ? 5.926 8.773 -10.313 1.00 97.94 204 PHE A O 1
ATOM 1498 N N . ASP A 1 205 ? 4.675 9.531 -12.025 1.00 98.12 205 ASP A N 1
ATOM 1499 C CA . ASP A 1 205 ? 4.541 10.889 -11.486 1.00 98.12 205 ASP A CA 1
ATOM 1500 C C . ASP A 1 205 ? 3.960 10.885 -10.061 1.00 98.12 205 ASP A C 1
ATOM 1502 O O . ASP A 1 205 ? 2.865 10.378 -9.803 1.00 98.12 205 ASP A O 1
ATOM 1506 N N . VAL A 1 206 ? 4.700 11.477 -9.124 1.00 97.88 206 VAL A N 1
ATOM 1507 C CA . VAL A 1 206 ? 4.378 11.416 -7.694 1.00 97.88 206 VAL A CA 1
ATOM 1508 C C . VAL A 1 206 ? 3.079 12.145 -7.348 1.00 97.88 206 VAL A C 1
ATOM 1510 O O . VAL A 1 206 ? 2.329 11.685 -6.488 1.00 97.88 206 VAL A O 1
ATOM 1513 N N . ASN A 1 207 ? 2.768 13.250 -8.031 1.00 98.12 207 ASN A N 1
ATOM 1514 C CA . ASN A 1 207 ? 1.559 14.030 -7.766 1.00 98.12 207 ASN A CA 1
ATOM 1515 C C . ASN A 1 207 ? 0.312 13.304 -8.277 1.00 98.12 207 ASN A C 1
ATOM 1517 O O . ASN A 1 207 ? -0.726 13.292 -7.610 1.00 98.12 207 ASN A O 1
ATOM 1521 N N . MET A 1 208 ? 0.420 12.669 -9.441 1.00 98.12 208 MET A N 1
ATOM 1522 C CA . MET A 1 208 ? -0.633 11.859 -10.032 1.00 98.12 208 MET A CA 1
ATOM 1523 C C . MET A 1 208 ? -0.875 10.592 -9.212 1.00 98.12 208 MET A C 1
ATOM 1525 O O . MET A 1 208 ? -2.022 10.320 -8.855 1.00 98.12 208 MET A O 1
ATOM 1529 N N . ALA A 1 209 ? 0.186 9.875 -8.829 1.00 98.38 209 ALA A N 1
ATOM 1530 C CA . ALA A 1 209 ? 0.090 8.716 -7.945 1.00 98.38 209 ALA A CA 1
ATOM 1531 C C . ALA A 1 209 ? -0.580 9.073 -6.611 1.00 98.38 209 ALA A C 1
ATOM 1533 O O . ALA A 1 209 ? -1.532 8.407 -6.203 1.00 98.38 209 ALA A O 1
ATOM 1534 N N . ALA A 1 210 ? -0.150 10.170 -5.975 1.00 98.62 210 ALA A N 1
ATOM 1535 C CA . ALA A 1 210 ? -0.753 10.680 -4.747 1.00 98.62 210 ALA A CA 1
ATOM 1536 C C . ALA A 1 210 ? -2.244 10.994 -4.921 1.00 98.62 210 ALA A C 1
ATOM 1538 O O . ALA A 1 210 ? -3.062 10.604 -4.089 1.00 98.62 210 ALA A O 1
ATOM 1539 N N . SER A 1 211 ? -2.616 11.662 -6.018 1.00 98.50 211 SER A N 1
ATOM 1540 C CA . SER A 1 211 ? -4.016 11.960 -6.329 1.00 98.50 211 SER A CA 1
ATOM 1541 C C . SER A 1 211 ? -4.855 10.683 -6.434 1.00 98.50 211 SER A C 1
ATOM 1543 O O . SER A 1 211 ? -5.863 10.558 -5.738 1.00 98.50 211 SER A O 1
ATOM 1545 N N . LEU A 1 212 ? -4.432 9.707 -7.243 1.00 98.50 212 LEU A N 1
ATOM 1546 C CA . LEU A 1 212 ? -5.162 8.450 -7.459 1.00 98.50 212 LEU A CA 1
ATOM 1547 C C . LEU A 1 212 ? -5.287 7.620 -6.174 1.00 98.50 212 LEU A C 1
ATOM 1549 O O . LEU A 1 212 ? -6.369 7.120 -5.847 1.00 98.50 212 LEU A O 1
ATOM 1553 N N . ALA A 1 213 ? -4.197 7.523 -5.412 1.00 98.62 213 ALA A N 1
ATOM 1554 C CA . ALA A 1 213 ? -4.170 6.829 -4.134 1.00 98.62 213 ALA A CA 1
ATOM 1555 C C . ALA A 1 213 ? -5.138 7.469 -3.131 1.00 98.62 213 ALA A C 1
ATOM 1557 O O . ALA A 1 213 ? -5.973 6.779 -2.547 1.00 98.62 213 ALA A O 1
ATOM 1558 N N . CYS A 1 214 ? -5.081 8.795 -2.961 1.00 98.69 214 CYS A N 1
ATOM 1559 C CA . CYS A 1 214 ? -5.952 9.516 -2.036 1.00 98.69 214 CYS A CA 1
ATOM 1560 C C . CYS A 1 214 ? -7.436 9.391 -2.409 1.00 98.69 214 CYS A C 1
ATOM 1562 O O . CYS A 1 214 ? -8.254 9.218 -1.508 1.00 98.69 214 CYS A O 1
ATOM 1564 N N . HIS A 1 215 ? -7.798 9.408 -3.697 1.00 98.19 215 HIS A N 1
ATOM 1565 C CA . HIS A 1 215 ? -9.182 9.145 -4.117 1.00 98.19 215 HIS A CA 1
ATOM 1566 C C . HIS A 1 215 ? -9.633 7.727 -3.739 1.00 98.19 215 HIS A C 1
ATOM 1568 O O . HIS A 1 215 ? -10.721 7.556 -3.185 1.00 98.19 215 HIS A O 1
ATOM 1574 N N . SER A 1 216 ? -8.788 6.721 -3.981 1.00 98.50 216 SER A N 1
ATOM 1575 C CA . SER A 1 216 ? -9.085 5.319 -3.646 1.00 98.50 216 SER A CA 1
ATOM 1576 C C . SER A 1 216 ? -9.258 5.127 -2.135 1.00 98.50 216 SER A C 1
ATOM 1578 O O . SER A 1 216 ? -10.241 4.544 -1.680 1.00 98.50 216 SER A O 1
ATOM 1580 N N . ILE A 1 217 ? -8.356 5.709 -1.340 1.00 98.69 217 ILE A N 1
ATOM 1581 C CA . ILE A 1 217 ? -8.396 5.667 0.127 1.00 98.69 217 ILE A CA 1
ATOM 1582 C C . ILE A 1 217 ? -9.629 6.399 0.670 1.00 98.69 217 ILE A C 1
ATOM 1584 O O . ILE A 1 217 ? -10.320 5.869 1.539 1.00 98.69 217 ILE A O 1
ATOM 1588 N N . ALA A 1 218 ? -9.946 7.590 0.153 1.00 98.31 218 ALA A N 1
ATOM 1589 C CA . ALA A 1 218 ? -11.118 8.352 0.580 1.00 98.31 218 ALA A CA 1
ATOM 1590 C C . ALA A 1 218 ? -12.412 7.579 0.296 1.00 98.31 218 ALA A C 1
ATOM 1592 O O . ALA A 1 218 ? -13.257 7.440 1.182 1.00 98.31 218 ALA A O 1
ATOM 1593 N N . LYS A 1 219 ? -12.535 7.004 -0.909 1.00 98.12 219 LYS A N 1
ATOM 1594 C CA . LYS A 1 219 ? -13.667 6.150 -1.284 1.00 98.12 219 LYS A CA 1
ATOM 1595 C C . LYS A 1 219 ? -13.779 4.932 -0.364 1.00 98.12 219 LYS A C 1
ATOM 1597 O O . LYS A 1 219 ? -14.871 4.629 0.119 1.00 98.12 219 LYS A O 1
ATOM 1602 N N . PHE A 1 220 ? -12.665 4.261 -0.079 1.00 98.62 220 PHE A N 1
ATOM 1603 C CA . PHE A 1 220 ? -12.626 3.110 0.821 1.00 98.62 220 PHE A CA 1
ATOM 1604 C C . PHE A 1 220 ? -13.084 3.476 2.242 1.00 98.62 220 PHE A C 1
ATOM 1606 O O . PHE A 1 220 ? -13.991 2.846 2.782 1.00 98.62 220 PHE A O 1
ATOM 1613 N N . LEU A 1 221 ? -12.531 4.537 2.837 1.00 97.94 221 LEU A N 1
ATOM 1614 C CA . LEU A 1 221 ? -12.867 4.954 4.205 1.00 97.94 221 LEU A CA 1
ATOM 1615 C C . LEU A 1 221 ? -14.296 5.501 4.338 1.00 97.94 221 LEU A C 1
ATOM 1617 O O . LEU A 1 221 ? -14.896 5.358 5.408 1.00 97.94 221 LEU A O 1
ATOM 1621 N N . ALA A 1 222 ? -14.852 6.079 3.269 1.00 96.50 222 ALA A N 1
ATOM 1622 C CA . ALA A 1 222 ? -16.261 6.461 3.196 1.00 96.50 222 ALA A CA 1
ATOM 1623 C C . ALA A 1 222 ? -17.189 5.236 3.112 1.00 96.50 222 ALA A C 1
ATOM 1625 O O . ALA A 1 222 ? -18.241 5.220 3.750 1.00 96.50 222 ALA A O 1
ATOM 1626 N N . THR A 1 223 ? -16.781 4.200 2.371 1.00 97.94 223 THR A N 1
ATOM 1627 C CA . THR A 1 223 ? -17.521 2.930 2.244 1.00 97.94 223 THR A CA 1
ATOM 1628 C C . THR A 1 223 ? -17.532 2.148 3.559 1.00 97.94 223 THR A C 1
ATOM 1630 O O . THR A 1 223 ? -18.536 1.533 3.915 1.00 97.94 223 THR A O 1
ATOM 1633 N N . TYR A 1 224 ? -16.434 2.209 4.314 1.00 97.06 224 TYR A N 1
ATOM 1634 C CA . TYR A 1 224 ? -16.270 1.536 5.601 1.00 97.06 224 TYR A CA 1
ATOM 1635 C C . TYR A 1 224 ? -16.144 2.572 6.720 1.00 97.06 224 TYR A C 1
ATOM 1637 O O . TYR A 1 224 ? -15.032 2.874 7.153 1.00 97.06 224 TYR A O 1
ATOM 1645 N N . PRO A 1 225 ? -17.254 3.161 7.198 1.00 95.50 225 PRO A N 1
ATOM 1646 C CA . PRO A 1 225 ? -17.204 4.299 8.105 1.00 95.50 225 PRO A CA 1
ATOM 1647 C C . PRO A 1 225 ? -16.713 3.914 9.506 1.00 95.50 225 PRO A C 1
ATOM 1649 O O . PRO A 1 225 ? -16.978 2.822 10.010 1.00 95.50 225 PRO A O 1
ATOM 1652 N N . LYS A 1 226 ? -16.044 4.861 10.173 1.00 94.56 226 LYS A N 1
ATOM 1653 C CA . LYS A 1 226 ? -15.355 4.666 11.462 1.00 94.56 226 LYS A CA 1
ATOM 1654 C C . LYS A 1 226 ? -16.206 4.039 12.569 1.00 94.56 226 LYS A C 1
ATOM 1656 O O . LYS A 1 226 ? -15.686 3.256 13.350 1.00 94.56 226 LYS A O 1
ATOM 1661 N N . HIS A 1 227 ? -17.495 4.362 12.649 1.00 92.69 227 HIS A N 1
ATOM 1662 C CA . HIS A 1 227 ? -18.377 3.815 13.687 1.00 92.69 227 HIS A CA 1
ATOM 1663 C C . HIS A 1 227 ? -18.635 2.308 13.524 1.00 92.69 227 HIS A C 1
ATOM 1665 O O . HIS A 1 227 ? -18.847 1.625 14.517 1.00 92.69 227 HIS A O 1
ATOM 1671 N N . ALA A 1 228 ? -18.605 1.794 12.290 1.00 94.50 228 ALA A N 1
ATOM 1672 C CA . ALA A 1 228 ? -18.762 0.370 11.997 1.00 94.50 228 ALA A CA 1
ATOM 1673 C C . ALA A 1 228 ? -17.407 -0.352 11.909 1.00 94.50 228 ALA A C 1
ATOM 1675 O O . ALA A 1 228 ? -17.313 -1.538 12.212 1.00 94.50 228 ALA A O 1
ATOM 1676 N N . TYR A 1 229 ? -16.352 0.373 11.526 1.00 96.06 229 TYR A N 1
ATOM 1677 C CA . TYR A 1 229 ? -15.007 -0.162 11.318 1.00 96.06 229 TYR A CA 1
ATOM 1678 C C . TYR A 1 229 ? -13.942 0.675 12.055 1.00 96.06 229 TYR A C 1
ATOM 1680 O O . TYR A 1 229 ? -13.088 1.299 11.412 1.00 96.06 229 TYR A O 1
ATOM 1688 N N . PRO A 1 230 ? -13.981 0.729 13.405 1.00 94.19 230 PRO A N 1
ATOM 1689 C CA . PRO A 1 230 ? -13.066 1.557 14.200 1.00 94.19 230 PRO A CA 1
ATOM 1690 C C . PRO A 1 230 ? -11.632 1.011 14.238 1.00 94.19 230 PRO A C 1
ATOM 1692 O O . PRO A 1 230 ? -10.707 1.736 14.596 1.00 94.19 230 PRO A O 1
ATOM 1695 N N . TRP A 1 231 ? -11.450 -0.259 13.871 1.00 94.50 231 TRP A N 1
ATOM 1696 C CA . TRP A 1 231 ? -10.169 -0.963 13.837 1.00 94.50 231 TRP A CA 1
ATOM 1697 C C . TRP A 1 231 ? -9.373 -0.728 12.546 1.00 94.50 231 TRP A C 1
ATOM 1699 O O . TRP A 1 231 ? -8.210 -1.127 12.483 1.00 94.50 231 TRP A O 1
ATOM 1709 N N . ILE A 1 232 ? -9.964 -0.093 11.524 1.00 96.69 232 ILE A N 1
ATOM 1710 C CA . ILE A 1 232 ? -9.249 0.234 10.285 1.00 96.69 232 ILE A CA 1
ATOM 1711 C C . ILE A 1 232 ? -8.223 1.329 10.561 1.00 96.69 232 ILE A C 1
ATOM 1713 O O . ILE A 1 232 ? -8.568 2.403 11.057 1.00 96.69 232 ILE A O 1
ATOM 1717 N N . GLU A 1 233 ? -6.978 1.080 10.168 1.00 95.94 233 GLU A N 1
ATOM 1718 C CA . GLU A 1 233 ? -5.914 2.075 10.193 1.00 95.94 233 GLU A CA 1
ATOM 1719 C C . GLU A 1 233 ? -5.006 1.891 8.976 1.00 95.94 233 GLU A C 1
ATOM 1721 O O . GLU A 1 233 ? -4.447 0.822 8.740 1.00 95.94 233 GLU A O 1
ATOM 1726 N N . LEU A 1 234 ? -4.880 2.951 8.191 1.00 97.75 234 LEU A N 1
ATOM 1727 C CA . LEU A 1 234 ? -4.124 3.012 6.954 1.00 97.75 234 LEU A CA 1
ATOM 1728 C C . LEU A 1 234 ? -2.968 3.979 7.146 1.00 97.75 234 LEU A C 1
ATOM 1730 O O . LEU A 1 234 ? -3.140 5.082 7.667 1.00 97.75 234 LEU A O 1
ATOM 1734 N N . CYS A 1 235 ? -1.786 3.590 6.699 1.00 96.19 235 CYS A N 1
ATOM 1735 C CA . CYS A 1 235 ? -0.616 4.413 6.875 1.00 96.19 235 CYS A CA 1
ATOM 1736 C C . CYS A 1 235 ? 0.286 4.371 5.647 1.00 96.19 235 CYS A C 1
ATOM 1738 O O . CYS A 1 235 ? 0.884 3.342 5.328 1.00 96.19 235 CYS A O 1
ATOM 1740 N N . LEU A 1 236 ? 0.393 5.526 4.991 1.00 96.69 236 LEU A N 1
ATOM 1741 C CA . LEU A 1 236 ? 1.396 5.741 3.966 1.00 96.69 236 LEU A CA 1
ATOM 1742 C C . LEU A 1 236 ? 2.742 5.963 4.648 1.00 96.69 236 LEU A C 1
ATOM 1744 O O . LEU A 1 236 ? 2.871 6.863 5.482 1.00 96.69 236 LEU A O 1
ATOM 1748 N N . ILE A 1 237 ? 3.738 5.179 4.258 1.00 94.00 237 ILE A N 1
ATOM 1749 C CA . ILE A 1 237 ? 5.094 5.273 4.783 1.00 94.00 237 ILE A CA 1
ATOM 1750 C C . ILE A 1 237 ? 6.090 5.588 3.668 1.00 94.00 237 ILE A C 1
ATOM 1752 O O . ILE A 1 237 ? 6.014 5.032 2.573 1.00 94.00 237 ILE A O 1
ATOM 1756 N N . ASP A 1 238 ? 7.038 6.472 3.956 1.00 92.06 238 ASP A N 1
ATOM 1757 C CA . ASP A 1 238 ? 8.184 6.732 3.090 1.00 92.06 238 ASP A CA 1
ATOM 1758 C C . ASP A 1 238 ? 9.465 6.856 3.922 1.00 92.06 238 ASP A C 1
ATOM 1760 O O . ASP A 1 238 ? 9.438 7.314 5.069 1.00 92.06 238 ASP A O 1
ATOM 1764 N N . ALA A 1 239 ? 10.590 6.427 3.354 1.00 84.44 239 ALA A N 1
ATOM 1765 C CA . ALA A 1 239 ? 11.862 6.425 4.065 1.00 84.44 239 ALA A CA 1
ATOM 1766 C C . ALA A 1 239 ? 12.386 7.865 4.247 1.00 84.44 239 ALA A C 1
ATOM 1768 O O . ALA A 1 239 ? 12.295 8.680 3.325 1.00 84.44 239 ALA A O 1
ATOM 1769 N N . PRO A 1 240 ? 12.961 8.209 5.413 1.00 77.69 240 PRO A N 1
ATOM 1770 C CA . PRO A 1 240 ? 13.395 9.570 5.697 1.00 77.69 240 PRO A CA 1
ATOM 1771 C C . PRO A 1 240 ? 14.556 10.006 4.794 1.00 77.69 240 PRO A C 1
ATOM 1773 O O . PRO A 1 240 ? 15.612 9.382 4.775 1.00 77.69 240 PRO A O 1
ATOM 1776 N N . GLN A 1 241 ? 14.384 11.146 4.121 1.00 66.88 241 GLN A N 1
ATOM 1777 C CA . GLN A 1 241 ? 15.480 11.971 3.582 1.00 66.88 241 GLN A CA 1
ATOM 1778 C C . GLN A 1 241 ? 15.449 13.410 4.146 1.00 66.88 241 GLN A C 1
ATOM 1780 O O . GLN A 1 241 ? 16.160 14.293 3.677 1.00 66.88 241 GLN A O 1
ATOM 1785 N N . GLY A 1 242 ? 14.596 13.656 5.148 1.00 63.41 242 GLY A N 1
ATOM 1786 C CA . GLY A 1 242 ? 14.280 14.963 5.731 1.00 63.41 242 GLY A CA 1
ATOM 1787 C C . GLY A 1 242 ? 12.989 14.895 6.570 1.00 63.41 242 GLY A C 1
ATOM 1788 O O . GLY A 1 242 ? 12.476 13.794 6.776 1.00 63.41 242 GLY A O 1
ATOM 1789 N N . PRO A 1 243 ? 12.442 16.032 7.050 1.00 62.44 243 PRO A N 1
ATOM 1790 C CA . PRO A 1 243 ? 11.230 16.047 7.880 1.00 62.44 243 PRO A CA 1
ATOM 1791 C C . PRO A 1 243 ? 9.969 15.590 7.122 1.00 62.44 243 PRO A C 1
ATOM 1793 O O . PRO A 1 243 ? 9.129 14.913 7.703 1.00 62.44 243 PRO A O 1
ATOM 1796 N N . ASP A 1 244 ? 9.874 15.904 5.823 1.00 75.56 244 ASP A N 1
ATOM 1797 C CA . ASP A 1 244 ? 8.840 15.417 4.899 1.00 75.56 244 ASP A CA 1
ATOM 1798 C C . ASP A 1 244 ? 9.476 15.104 3.534 1.00 75.56 244 ASP A C 1
ATOM 1800 O O . ASP A 1 244 ? 10.135 15.970 2.942 1.00 75.56 244 ASP A O 1
ATOM 1804 N N . THR A 1 245 ? 9.249 13.896 3.007 1.00 86.75 245 THR A N 1
ATOM 1805 C CA . THR A 1 245 ? 9.659 13.535 1.639 1.00 86.75 245 THR A CA 1
ATOM 1806 C C . THR A 1 245 ? 8.764 14.213 0.598 1.00 86.75 245 THR A C 1
ATOM 1808 O O . THR A 1 245 ? 7.658 14.674 0.901 1.00 86.75 245 THR A O 1
ATOM 1811 N N . GLU A 1 246 ? 9.228 14.285 -0.652 1.00 92.12 246 GLU A N 1
ATOM 1812 C CA . GLU A 1 246 ? 8.403 14.761 -1.769 1.00 92.12 246 GLU A CA 1
ATOM 1813 C C . GLU A 1 246 ? 7.098 13.960 -1.889 1.00 92.12 246 GLU A C 1
ATOM 1815 O O . GLU A 1 246 ? 6.024 14.553 -1.992 1.00 92.12 246 GLU A O 1
ATOM 1820 N N . THR A 1 247 ? 7.180 12.635 -1.749 1.00 94.25 247 THR A N 1
ATOM 1821 C CA . THR A 1 247 ? 6.031 11.727 -1.709 1.00 94.25 247 THR A CA 1
ATOM 1822 C C . THR A 1 247 ? 5.041 12.113 -0.615 1.00 94.25 247 THR A C 1
ATOM 1824 O O . THR A 1 247 ? 3.867 12.350 -0.894 1.00 94.25 247 THR A O 1
ATOM 1827 N N . ILE A 1 248 ? 5.500 12.231 0.636 1.00 95.25 248 ILE A N 1
ATOM 1828 C CA . ILE A 1 248 ? 4.633 12.550 1.777 1.00 95.25 248 ILE A CA 1
ATOM 1829 C C . ILE A 1 248 ? 3.958 13.913 1.573 1.00 95.25 248 ILE A C 1
ATOM 1831 O O . ILE A 1 248 ? 2.766 14.061 1.849 1.00 95.25 248 ILE A O 1
ATOM 1835 N N . ARG A 1 249 ? 4.672 14.904 1.024 1.00 96.12 249 ARG A N 1
ATOM 1836 C CA . ARG A 1 249 ? 4.109 16.228 0.715 1.00 96.12 249 ARG A CA 1
ATOM 1837 C C . ARG A 1 249 ? 3.045 16.172 -0.384 1.00 96.12 249 ARG A C 1
ATOM 1839 O O . ARG A 1 249 ? 1.993 16.804 -0.235 1.00 96.12 249 ARG A O 1
ATOM 1846 N N . ALA A 1 250 ? 3.292 15.422 -1.458 1.00 97.38 250 ALA A N 1
ATOM 1847 C CA . ALA A 1 250 ? 2.331 15.226 -2.542 1.00 97.38 250 ALA A CA 1
ATOM 1848 C C . ALA A 1 250 ? 1.043 14.574 -2.017 1.00 97.38 250 ALA A C 1
ATOM 1850 O O . ALA A 1 250 ? -0.058 15.062 -2.278 1.00 97.38 250 ALA A O 1
ATOM 1851 N N . PHE A 1 251 ? 1.178 13.545 -1.179 1.00 97.88 251 PHE A N 1
ATOM 1852 C CA . PHE A 1 251 ? 0.052 12.856 -0.554 1.00 97.88 251 PHE A CA 1
ATOM 1853 C C . PHE A 1 251 ? -0.714 13.716 0.450 1.00 97.88 251 PHE A C 1
ATOM 1855 O O . PHE A 1 251 ? -1.938 13.755 0.381 1.00 97.88 251 PHE A O 1
ATOM 1862 N N . LYS A 1 252 ? -0.043 14.472 1.331 1.00 96.81 252 LYS A N 1
ATOM 1863 C CA . LYS A 1 252 ? -0.722 15.437 2.219 1.00 96.81 252 LYS A CA 1
ATOM 1864 C C . LYS A 1 252 ? -1.534 16.457 1.411 1.00 96.81 252 LYS A C 1
ATOM 1866 O O . LYS A 1 252 ? -2.675 16.756 1.758 1.00 96.81 252 LYS A O 1
ATOM 1871 N N . THR A 1 253 ? -0.969 16.950 0.306 1.00 97.50 253 THR A N 1
ATOM 1872 C CA . THR A 1 253 ? -1.631 17.914 -0.588 1.00 97.50 253 THR A CA 1
ATOM 1873 C C . THR A 1 253 ? -2.838 17.303 -1.302 1.00 97.50 253 THR A C 1
ATOM 1875 O O . THR A 1 253 ? -3.893 17.931 -1.366 1.00 97.50 253 THR A O 1
ATOM 1878 N N . ALA A 1 254 ? -2.709 16.087 -1.838 1.00 98.19 254 ALA A N 1
ATOM 1879 C CA . ALA A 1 254 ? -3.808 15.368 -2.479 1.00 98.19 254 ALA A CA 1
ATOM 1880 C C . ALA A 1 254 ? -4.915 15.013 -1.473 1.00 98.19 254 ALA A C 1
ATOM 1882 O O . ALA A 1 254 ? -6.096 15.229 -1.748 1.00 98.19 254 ALA A O 1
ATOM 1883 N N . TRP A 1 255 ? -4.537 14.553 -0.280 1.00 98.00 255 TRP A N 1
ATOM 1884 C CA . TRP A 1 255 ? -5.462 14.185 0.785 1.00 98.00 255 TRP A CA 1
ATOM 1885 C C . TRP A 1 255 ? -6.304 15.364 1.263 1.00 98.00 255 TRP A C 1
ATOM 1887 O O . TRP A 1 255 ? -7.520 15.240 1.374 1.00 98.00 255 TRP A O 1
ATOM 1897 N N . ALA A 1 256 ? -5.689 16.533 1.459 1.00 96.81 256 ALA A N 1
ATOM 1898 C CA . ALA A 1 256 ? -6.404 17.743 1.861 1.00 96.81 256 ALA A CA 1
ATOM 1899 C C . ALA A 1 256 ? -7.488 18.175 0.853 1.00 96.81 256 ALA A C 1
ATOM 1901 O O . ALA A 1 256 ? -8.451 18.831 1.244 1.00 96.81 256 ALA A O 1
ATOM 1902 N N . LYS A 1 257 ? -7.360 17.802 -0.431 1.00 96.75 257 LYS A N 1
ATOM 1903 C CA . LYS A 1 257 ? -8.371 18.090 -1.463 1.00 96.75 257 LYS A CA 1
ATOM 1904 C C . LYS A 1 257 ? -9.572 17.150 -1.375 1.00 96.75 257 LYS A C 1
ATOM 1906 O O . LYS A 1 257 ? -10.700 17.611 -1.492 1.00 96.75 257 LYS A O 1
ATOM 1911 N N . VAL A 1 258 ? -9.334 15.852 -1.177 1.00 97.00 258 VAL A N 1
ATOM 1912 C CA . VAL A 1 258 ? -10.400 14.829 -1.175 1.00 97.00 258 VAL A CA 1
ATOM 1913 C C . VAL A 1 258 ? -11.020 14.602 0.206 1.00 97.00 258 VAL A C 1
ATOM 1915 O O . VAL A 1 258 ? -12.141 14.116 0.312 1.00 97.00 258 VAL A O 1
ATOM 1918 N N . CYS A 1 259 ? -10.310 14.965 1.273 1.00 93.50 259 CYS A N 1
ATOM 1919 C CA . CYS A 1 259 ? -10.758 14.845 2.654 1.00 93.50 259 CYS A CA 1
ATOM 1920 C C . CYS A 1 259 ? -10.409 16.121 3.450 1.00 93.50 259 CYS A C 1
ATOM 1922 O O . CYS A 1 259 ? -9.581 16.085 4.364 1.00 93.50 259 CYS A O 1
ATOM 1924 N N . PRO A 1 260 ? -11.035 17.275 3.138 1.00 87.62 260 PRO A N 1
ATOM 1925 C CA . PRO A 1 260 ? -10.693 18.570 3.745 1.00 87.62 260 PRO A CA 1
ATOM 1926 C C . PRO A 1 260 ? -11.006 18.652 5.245 1.00 87.62 260 PRO A C 1
ATOM 1928 O O . PRO A 1 260 ? -10.471 19.500 5.957 1.00 87.62 260 PRO A O 1
ATOM 1931 N N . PHE A 1 261 ? -11.866 17.764 5.741 1.00 86.38 261 PHE A N 1
ATOM 1932 C CA . PHE A 1 261 ? -12.182 17.643 7.160 1.00 86.38 261 PHE A CA 1
ATOM 1933 C C . PHE A 1 261 ? -11.238 16.655 7.870 1.00 86.38 261 PHE A C 1
ATOM 1935 O O . PHE A 1 261 ? -11.209 16.594 9.092 1.00 86.38 261 PHE A O 1
ATOM 1942 N N . GLY A 1 262 ? -10.385 15.932 7.156 1.00 85.69 262 GLY A N 1
ATOM 1943 C CA . GLY A 1 262 ? -9.489 14.956 7.760 1.00 85.69 262 GLY A CA 1
ATOM 1944 C C . GLY A 1 262 ? -10.202 13.698 8.261 1.00 85.69 262 GLY A C 1
ATOM 1945 O O . GLY A 1 262 ? -11.415 13.648 8.460 1.00 85.69 262 GLY A O 1
ATOM 1946 N N . GLU A 1 263 ? -9.398 12.665 8.457 1.00 93.44 263 GLU A N 1
ATOM 1947 C CA . GLU A 1 263 ? -9.790 11.305 8.812 1.00 93.44 263 GLU A CA 1
ATOM 1948 C C . GLU A 1 263 ? -8.586 10.711 9.533 1.00 93.44 263 GLU A C 1
ATOM 1950 O O . GLU A 1 263 ? -7.505 10.593 8.959 1.00 93.44 263 GLU A O 1
ATOM 1955 N N . ASP A 1 264 ? -8.744 10.400 10.812 1.00 93.69 264 ASP A N 1
ATOM 1956 C CA . ASP A 1 264 ? -7.638 9.985 11.677 1.00 93.69 264 ASP A CA 1
ATOM 1957 C C . ASP A 1 264 ? -7.211 8.529 11.445 1.00 93.69 264 ASP A C 1
ATOM 1959 O O . ASP A 1 264 ? -6.150 8.101 11.912 1.00 93.69 264 ASP A O 1
ATOM 1963 N N . ARG A 1 265 ? -8.012 7.772 10.685 1.00 95.88 265 ARG A N 1
ATOM 1964 C CA . ARG A 1 265 ? -7.666 6.424 10.231 1.00 95.88 265 ARG A CA 1
ATOM 1965 C C . ARG A 1 265 ? -6.655 6.409 9.091 1.00 95.88 265 ARG A C 1
ATOM 1967 O O . ARG A 1 265 ? -6.138 5.333 8.819 1.00 95.88 265 ARG A O 1
ATOM 1974 N N . PHE A 1 266 ? -6.361 7.538 8.439 1.00 97.25 266 PHE A N 1
ATOM 1975 C CA . PHE A 1 266 ? -5.292 7.623 7.442 1.00 97.25 266 PHE A CA 1
ATOM 1976 C C . PHE A 1 266 ? -4.155 8.529 7.922 1.00 97.25 266 PHE A C 1
ATOM 1978 O O . PHE A 1 266 ? -4.361 9.701 8.229 1.00 97.25 266 PHE A O 1
ATOM 1985 N N . GLN A 1 267 ? -2.948 7.972 7.996 1.00 95.00 267 GLN A N 1
ATOM 1986 C CA . GLN A 1 267 ? -1.770 8.635 8.553 1.00 95.00 267 GLN A CA 1
ATOM 1987 C C . GLN A 1 267 ? -0.594 8.622 7.574 1.00 95.00 267 GLN A C 1
ATOM 1989 O O . GLN A 1 267 ? -0.471 7.739 6.725 1.00 95.00 267 GLN A O 1
ATOM 1994 N N . PHE A 1 268 ? 0.304 9.589 7.746 1.00 94.12 268 PHE A N 1
ATOM 1995 C CA . PHE A 1 268 ? 1.549 9.712 6.993 1.00 94.12 268 PHE A CA 1
ATOM 1996 C C . PHE A 1 268 ? 2.725 9.498 7.941 1.00 94.12 268 PHE A C 1
ATOM 1998 O O . PHE A 1 268 ? 2.800 10.169 8.971 1.00 94.12 268 PHE A O 1
ATOM 2005 N N . LEU A 1 269 ? 3.641 8.596 7.596 1.00 91.12 269 LEU A N 1
ATOM 2006 C CA . LEU A 1 269 ? 4.848 8.327 8.372 1.00 91.12 269 LEU A CA 1
ATOM 2007 C C . LEU A 1 269 ? 6.099 8.510 7.515 1.00 91.12 269 LEU A C 1
ATOM 2009 O O . LEU A 1 269 ? 6.217 7.949 6.430 1.00 91.12 269 LEU A O 1
ATOM 2013 N N . THR A 1 270 ? 7.060 9.250 8.059 1.00 89.38 270 THR A N 1
ATOM 2014 C CA . THR A 1 270 ? 8.410 9.371 7.504 1.00 89.38 270 THR A CA 1
ATOM 2015 C C . THR A 1 270 ? 9.343 8.522 8.363 1.00 89.38 270 THR A C 1
ATOM 2017 O O . THR A 1 270 ? 9.830 8.976 9.398 1.00 89.38 270 THR A O 1
ATOM 2020 N N . ALA A 1 271 ? 9.517 7.256 7.997 1.00 87.69 271 ALA A N 1
ATOM 2021 C CA . ALA A 1 271 ? 10.272 6.282 8.778 1.00 87.69 271 ALA A CA 1
ATOM 2022 C C . ALA A 1 271 ? 10.700 5.088 7.914 1.00 87.69 271 ALA A C 1
ATOM 2024 O O . ALA A 1 271 ? 10.111 4.810 6.872 1.00 87.69 271 ALA A O 1
ATOM 2025 N N . ASP A 1 272 ? 11.715 4.356 8.368 1.00 85.75 272 ASP A N 1
ATOM 2026 C CA . ASP A 1 272 ? 12.044 3.057 7.783 1.00 85.75 272 ASP A CA 1
ATOM 2027 C C . ASP A 1 272 ? 10.916 2.056 8.089 1.00 85.75 272 ASP A C 1
ATOM 2029 O O . ASP A 1 272 ? 10.543 1.866 9.252 1.00 85.75 272 ASP A O 1
ATOM 2033 N N . VAL A 1 273 ? 10.377 1.405 7.052 1.00 84.06 273 VAL A N 1
ATOM 2034 C CA . VAL A 1 273 ? 9.303 0.407 7.183 1.00 84.06 273 VAL A CA 1
ATOM 2035 C C . VAL A 1 273 ? 9.671 -0.722 8.133 1.00 84.06 273 VAL A C 1
ATOM 2037 O O . VAL A 1 273 ? 8.827 -1.166 8.908 1.00 84.06 273 VAL A O 1
ATOM 2040 N N . THR A 1 274 ? 10.936 -1.133 8.133 1.00 78.19 274 THR A N 1
ATOM 2041 C CA . THR A 1 274 ? 11.435 -2.178 9.021 1.00 78.19 274 THR A CA 1
ATOM 2042 C C . THR A 1 274 ? 11.446 -1.685 10.457 1.00 78.19 274 THR A C 1
ATOM 2044 O O . THR A 1 274 ? 10.972 -2.390 11.327 1.00 78.19 274 THR A O 1
ATOM 2047 N N . SER A 1 275 ? 11.834 -0.435 10.718 1.00 76.69 275 SER A N 1
ATOM 2048 C CA . SER A 1 275 ? 11.821 0.128 12.074 1.00 76.69 275 SER A CA 1
ATOM 2049 C C . SER A 1 275 ? 10.411 0.340 12.635 1.00 76.69 275 SER A C 1
ATOM 2051 O O . SER A 1 275 ? 10.225 0.316 13.851 1.00 76.69 275 SER A O 1
ATOM 2053 N N . VAL A 1 276 ? 9.415 0.586 11.779 1.00 69.94 276 VAL A N 1
ATOM 2054 C CA . VAL A 1 276 ? 8.011 0.750 12.196 1.00 69.94 276 VAL A CA 1
ATOM 2055 C C . VAL A 1 276 ? 7.347 -0.609 12.423 1.00 69.94 276 VAL A C 1
ATOM 2057 O O . VAL A 1 276 ? 6.655 -0.787 13.431 1.00 69.94 276 VAL A O 1
ATOM 2060 N N . ALA A 1 277 ? 7.596 -1.570 11.533 1.00 64.75 277 ALA A N 1
ATOM 2061 C CA . ALA A 1 277 ? 7.147 -2.952 11.685 1.00 64.75 277 ALA A CA 1
ATOM 2062 C C . ALA A 1 277 ? 7.765 -3.592 12.941 1.00 64.75 277 ALA A C 1
ATOM 2064 O O . ALA A 1 277 ? 7.007 -3.957 13.838 1.00 64.75 277 ALA A O 1
ATOM 2065 N N . GLN A 1 278 ? 9.097 -3.478 13.055 1.00 60.56 278 GLN A N 1
ATOM 2066 C CA . GLN A 1 278 ? 9.914 -3.260 14.261 1.00 60.56 278 GLN A CA 1
ATOM 2067 C C . GLN A 1 278 ? 9.222 -3.278 15.627 1.00 60.56 278 GLN A C 1
ATOM 2069 O O . GLN A 1 278 ? 9.560 -3.956 16.594 1.00 60.56 278 GLN A O 1
ATOM 2074 N N . ARG A 1 279 ? 8.289 -2.334 15.742 1.00 64.06 279 ARG A N 1
ATOM 2075 C CA . ARG A 1 279 ? 7.755 -1.832 17.003 1.00 64.06 279 ARG A CA 1
ATOM 2076 C C . ARG A 1 279 ? 6.347 -2.334 17.277 1.00 64.06 279 ARG A C 1
ATOM 2078 O O . ARG A 1 279 ? 5.614 -1.678 18.013 1.00 64.06 279 ARG A O 1
ATOM 2085 N N . GLY A 1 280 ? 5.929 -3.449 16.680 1.00 59.00 280 GLY A N 1
ATOM 2086 C CA . GLY A 1 280 ? 4.610 -4.002 16.988 1.00 59.00 280 GLY A CA 1
ATOM 2087 C C . GLY A 1 280 ? 3.459 -3.360 16.217 1.00 59.00 280 GLY A C 1
ATOM 2088 O O . GLY A 1 280 ? 2.300 -3.595 16.548 1.00 59.00 280 GLY A O 1
ATOM 2089 N N . SER A 1 281 ? 3.745 -2.447 15.284 1.00 75.81 281 SER A N 1
ATOM 2090 C CA . SER A 1 281 ? 2.778 -1.397 14.940 1.00 75.81 281 SER A CA 1
ATOM 2091 C C . SER A 1 281 ? 1.970 -1.650 13.670 1.00 75.81 281 SER A C 1
ATOM 2093 O O . SER A 1 281 ? 1.104 -0.839 13.348 1.00 75.81 281 SER A O 1
ATOM 2095 N N . ALA A 1 282 ? 2.219 -2.755 12.963 1.00 90.75 282 ALA A N 1
ATOM 2096 C CA . ALA A 1 282 ? 1.564 -3.079 11.702 1.00 90.75 282 ALA A CA 1
ATOM 2097 C C . ALA A 1 282 ? 1.136 -4.540 11.648 1.00 90.75 282 ALA A C 1
ATOM 2099 O O . ALA A 1 282 ? 1.955 -5.439 11.788 1.00 90.75 282 ALA A O 1
ATOM 2100 N N . THR A 1 283 ? -0.146 -4.781 11.389 1.00 94.94 283 THR A N 1
ATOM 2101 C CA . THR A 1 283 ? -0.649 -6.136 11.130 1.00 94.94 283 THR A CA 1
ATOM 2102 C C . THR A 1 283 ? -0.376 -6.547 9.681 1.00 94.94 283 THR A C 1
ATOM 2104 O O . THR A 1 283 ? -0.103 -7.716 9.401 1.00 94.94 283 THR A O 1
ATOM 2107 N N . PHE A 1 284 ? -0.414 -5.574 8.769 1.00 97.19 284 PHE A N 1
ATOM 2108 C CA . PHE A 1 284 ? -0.234 -5.754 7.335 1.00 97.19 284 PHE A CA 1
ATOM 2109 C C . PHE A 1 284 ? 0.841 -4.803 6.815 1.00 97.19 284 PHE A C 1
ATOM 2111 O O . PHE A 1 284 ? 0.857 -3.622 7.170 1.00 97.19 284 PHE A O 1
ATOM 2118 N N . ILE A 1 285 ? 1.696 -5.301 5.925 1.00 97.00 285 ILE A N 1
ATOM 2119 C CA . ILE A 1 285 ? 2.671 -4.478 5.205 1.00 97.00 285 ILE A CA 1
ATOM 2120 C C . ILE A 1 285 ? 2.496 -4.727 3.714 1.00 97.00 285 ILE A C 1
ATOM 2122 O O . ILE A 1 285 ? 2.735 -5.835 3.234 1.00 97.00 285 ILE A O 1
ATOM 2126 N N . ALA A 1 286 ? 2.101 -3.700 2.969 1.00 97.81 286 ALA A N 1
ATOM 2127 C CA . ALA A 1 286 ? 2.104 -3.761 1.521 1.00 97.81 286 ALA A CA 1
ATOM 2128 C C . ALA A 1 286 ? 3.502 -3.497 0.981 1.00 97.81 286 ALA A C 1
ATOM 2130 O O . ALA A 1 286 ? 4.169 -2.543 1.369 1.00 97.81 286 ALA A O 1
ATOM 2131 N N . ASN A 1 287 ? 3.935 -4.346 0.063 1.00 97.19 287 ASN A N 1
ATOM 2132 C CA . ASN A 1 287 ? 5.246 -4.315 -0.543 1.00 97.19 287 ASN A CA 1
ATOM 2133 C C . ASN A 1 287 ? 5.135 -3.892 -2.014 1.00 97.19 287 ASN A C 1
ATOM 2135 O O . ASN A 1 287 ? 4.441 -4.546 -2.789 1.00 97.19 287 ASN A O 1
ATOM 2139 N N . ALA A 1 288 ? 5.865 -2.845 -2.410 1.00 95.81 288 ALA A N 1
ATOM 2140 C CA . ALA A 1 288 ? 6.041 -2.467 -3.812 1.00 95.81 288 ALA A CA 1
ATOM 2141 C C . ALA A 1 288 ? 6.974 -3.468 -4.519 1.00 95.81 288 ALA A C 1
ATOM 2143 O O . ALA A 1 288 ? 8.194 -3.298 -4.532 1.00 95.81 288 ALA A O 1
ATOM 2144 N N . SER A 1 289 ? 6.398 -4.530 -5.077 1.00 95.56 289 SER A N 1
ATOM 2145 C CA . SER A 1 289 ? 7.132 -5.695 -5.564 1.00 95.56 289 SER A CA 1
ATOM 2146 C C . SER A 1 289 ? 7.372 -5.688 -7.078 1.00 95.56 289 SER A C 1
ATOM 2148 O O . SER A 1 289 ? 6.919 -4.815 -7.817 1.00 95.56 289 SER A O 1
ATOM 2150 N N . ASN A 1 290 ? 8.121 -6.687 -7.542 1.00 93.56 290 ASN A N 1
ATOM 2151 C CA . ASN A 1 290 ? 8.347 -6.973 -8.956 1.00 93.56 290 ASN A CA 1
ATOM 2152 C C . ASN A 1 290 ? 7.575 -8.233 -9.374 1.00 93.56 290 ASN A C 1
ATOM 2154 O O . ASN A 1 290 ? 7.225 -9.059 -8.536 1.00 93.56 290 ASN A O 1
ATOM 2158 N N . THR A 1 291 ? 7.359 -8.415 -10.678 1.00 94.62 291 THR A N 1
ATOM 2159 C CA . THR A 1 291 ? 6.604 -9.559 -11.228 1.00 94.62 291 THR A CA 1
ATOM 2160 C C . THR A 1 291 ? 7.225 -10.917 -10.900 1.00 94.62 291 THR A C 1
ATOM 2162 O O . THR A 1 291 ? 6.530 -11.922 -10.874 1.00 94.62 291 THR A O 1
ATOM 2165 N N . SER A 1 292 ? 8.525 -10.980 -10.612 1.00 92.75 292 SER A N 1
ATOM 2166 C CA . SER A 1 292 ? 9.194 -12.225 -10.213 1.00 92.75 292 SER A CA 1
ATOM 2167 C C . SER A 1 292 ? 9.159 -12.505 -8.705 1.00 92.75 292 SER A C 1
ATOM 2169 O O . SER A 1 292 ? 9.736 -13.501 -8.267 1.00 92.75 292 SER A O 1
ATOM 2171 N N . PHE A 1 293 ? 8.559 -11.611 -7.908 1.00 94.06 293 PHE A N 1
ATOM 2172 C CA . PHE A 1 293 ? 8.617 -11.614 -6.444 1.00 94.06 293 PHE A CA 1
ATOM 2173 C C . PHE A 1 293 ? 10.028 -11.846 -5.898 1.00 94.06 293 PHE A C 1
ATOM 2175 O O . PHE A 1 293 ? 10.230 -12.595 -4.947 1.00 94.06 293 PHE A O 1
ATOM 2182 N N . ASN A 1 294 ? 11.036 -11.266 -6.548 1.00 90.62 294 ASN A N 1
ATOM 2183 C CA . ASN A 1 294 ? 12.417 -11.428 -6.131 1.00 90.62 294 ASN A CA 1
ATOM 2184 C C . ASN A 1 294 ? 12.739 -10.422 -5.023 1.00 90.62 294 ASN A C 1
ATOM 2186 O O . ASN A 1 294 ? 12.567 -9.215 -5.212 1.00 90.62 294 ASN A O 1
ATOM 2190 N N . GLY A 1 295 ? 13.210 -10.931 -3.889 1.00 86.19 295 GLY A N 1
ATOM 2191 C CA . GLY A 1 295 ? 13.695 -10.165 -2.744 1.00 86.19 295 GLY A CA 1
ATOM 2192 C C . GLY A 1 295 ? 15.212 -10.105 -2.607 1.00 86.19 295 GLY A C 1
ATOM 2193 O O . GLY A 1 295 ? 15.707 -9.507 -1.655 1.00 86.19 295 GLY A O 1
ATOM 2194 N N . GLY A 1 296 ? 15.956 -10.741 -3.517 1.00 84.75 296 GLY A N 1
ATOM 2195 C CA . GLY A 1 296 ? 17.398 -10.954 -3.384 1.00 84.75 296 GLY A CA 1
ATOM 2196 C C . GLY A 1 296 ? 18.248 -9.673 -3.413 1.00 84.75 296 GLY A C 1
ATOM 2197 O O . GLY A 1 296 ? 17.724 -8.596 -3.694 1.00 84.75 296 GLY A O 1
ATOM 2198 N N . PRO A 1 297 ? 19.574 -9.780 -3.188 1.00 78.69 297 PRO A N 1
ATOM 2199 C CA . PRO A 1 297 ? 20.478 -8.636 -2.985 1.00 78.69 297 PRO A CA 1
ATOM 2200 C C . PRO A 1 297 ? 20.542 -7.625 -4.137 1.00 78.69 297 PRO A C 1
ATOM 2202 O O . PRO A 1 297 ? 20.856 -6.461 -3.919 1.00 78.69 297 PRO A O 1
ATOM 2205 N N . SER A 1 298 ? 20.239 -8.055 -5.366 1.00 79.12 298 SER A N 1
ATOM 2206 C CA . SER A 1 298 ? 20.148 -7.178 -6.542 1.00 79.12 298 SER A CA 1
ATOM 2207 C C . SER A 1 298 ? 18.882 -6.316 -6.559 1.00 79.12 298 SER A C 1
ATOM 2209 O O . SER A 1 298 ? 18.740 -5.426 -7.398 1.00 79.12 298 SER A O 1
ATOM 2211 N N . THR A 1 299 ? 17.930 -6.611 -5.678 1.00 79.38 299 THR A N 1
ATOM 2212 C CA . THR A 1 299 ? 16.715 -5.829 -5.491 1.00 79.38 299 THR A CA 1
ATOM 2213 C C . THR A 1 299 ? 17.030 -4.730 -4.488 1.00 79.38 299 THR A C 1
ATOM 2215 O O . THR A 1 299 ? 17.545 -5.007 -3.411 1.00 79.38 299 THR A O 1
ATOM 2218 N N . GLY A 1 300 ? 16.771 -3.477 -4.855 1.00 80.44 300 GLY A N 1
ATOM 2219 C CA . GLY A 1 300 ? 16.983 -2.322 -3.982 1.00 80.44 300 GLY A CA 1
ATOM 2220 C C . GLY A 1 300 ? 15.684 -1.808 -3.362 1.00 80.44 300 GLY A C 1
ATOM 2221 O O . GLY A 1 300 ? 14.588 -2.249 -3.714 1.00 80.44 300 GLY A O 1
ATOM 2222 N N . GLY A 1 301 ? 15.818 -0.825 -2.473 1.00 86.25 301 GLY A N 1
ATOM 2223 C CA . GLY A 1 301 ? 14.700 -0.037 -1.955 1.00 86.25 301 GLY A CA 1
ATOM 2224 C C . GLY A 1 301 ? 13.734 -0.809 -1.053 1.00 86.25 301 GLY A C 1
ATOM 2225 O O . GLY A 1 301 ? 14.104 -1.776 -0.388 1.00 86.25 301 GLY A O 1
ATOM 2226 N N . PHE A 1 302 ? 12.479 -0.355 -1.044 1.00 90.25 302 PHE A N 1
ATOM 2227 C CA . PHE A 1 302 ? 11.430 -0.794 -0.120 1.00 90.25 302 PHE A CA 1
ATOM 2228 C C . PHE A 1 302 ? 11.207 -2.316 -0.117 1.00 90.25 302 PHE A C 1
ATOM 2230 O O . PHE A 1 302 ? 11.125 -2.930 0.944 1.00 90.25 302 PHE A O 1
ATOM 2237 N N . ASN A 1 303 ? 11.199 -2.944 -1.298 1.00 93.69 303 ASN A N 1
ATOM 2238 C CA . ASN A 1 303 ? 11.025 -4.392 -1.424 1.00 93.69 303 ASN A CA 1
ATOM 2239 C C . ASN A 1 303 ? 12.127 -5.166 -0.702 1.00 93.69 303 ASN A C 1
ATOM 2241 O O . ASN A 1 303 ? 11.836 -6.076 0.066 1.00 93.69 303 ASN A O 1
ATOM 2245 N N . ARG A 1 304 ? 13.393 -4.782 -0.894 1.00 93.06 304 ARG A N 1
ATOM 2246 C CA . ARG A 1 304 ? 14.519 -5.455 -0.237 1.00 93.06 304 ARG A CA 1
ATOM 2247 C C . ARG A 1 304 ? 14.452 -5.337 1.277 1.00 93.06 304 ARG A C 1
ATOM 2249 O O . ARG A 1 304 ? 14.691 -6.327 1.959 1.00 93.06 304 ARG A O 1
ATOM 2256 N N . ALA A 1 305 ? 14.116 -4.153 1.782 1.00 92.38 305 ALA A N 1
ATOM 2257 C CA . ALA A 1 305 ? 14.001 -3.914 3.215 1.00 92.38 305 ALA A CA 1
ATOM 2258 C C . ALA A 1 305 ? 12.982 -4.869 3.865 1.00 92.38 305 ALA A C 1
ATOM 2260 O O . ALA A 1 305 ? 13.270 -5.462 4.903 1.00 92.38 305 ALA A O 1
ATOM 2261 N N . ILE A 1 306 ? 11.839 -5.101 3.207 1.00 94.00 306 ILE A N 1
ATOM 2262 C CA . ILE A 1 306 ? 10.819 -6.046 3.685 1.00 94.00 306 ILE A CA 1
ATOM 2263 C C . ILE A 1 306 ? 11.329 -7.485 3.685 1.00 94.00 306 ILE A C 1
ATOM 2265 O O . ILE A 1 306 ? 11.168 -8.164 4.694 1.00 94.00 306 ILE A O 1
ATOM 2269 N N . TYR A 1 307 ? 11.947 -7.953 2.596 1.00 95.19 307 TYR A N 1
ATOM 2270 C CA . TYR A 1 307 ? 12.474 -9.323 2.549 1.00 95.19 307 TYR A CA 1
ATOM 2271 C C . TYR A 1 307 ? 13.506 -9.570 3.653 1.00 95.19 307 TYR A C 1
ATOM 2273 O O . TYR A 1 307 ? 13.406 -10.570 4.363 1.00 95.19 307 TYR A O 1
ATOM 2281 N N . VAL A 1 308 ? 14.415 -8.616 3.875 1.00 92.75 308 VAL A N 1
ATOM 2282 C CA . VAL A 1 308 ? 15.437 -8.732 4.922 1.00 92.75 308 VAL A CA 1
ATOM 2283 C C . VAL A 1 308 ? 14.791 -8.821 6.299 1.00 92.75 308 VAL A C 1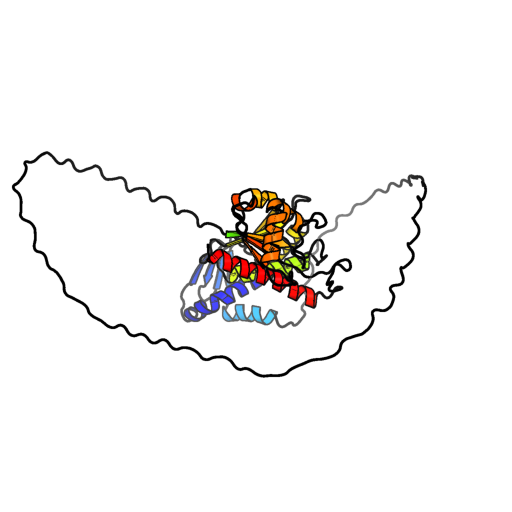
ATOM 2285 O O . VAL A 1 308 ? 15.137 -9.707 7.077 1.00 92.75 308 VAL A O 1
ATOM 2288 N N . ALA A 1 309 ? 13.837 -7.936 6.595 1.00 92.25 309 ALA A N 1
ATOM 2289 C CA . ALA A 1 309 ? 13.182 -7.907 7.897 1.00 92.25 309 ALA A CA 1
ATOM 2290 C C . ALA A 1 309 ? 12.279 -9.129 8.137 1.00 92.25 309 ALA A C 1
ATOM 2292 O O . ALA A 1 309 ? 12.209 -9.633 9.256 1.00 92.25 309 ALA A O 1
ATOM 2293 N N . ALA A 1 310 ? 11.610 -9.633 7.099 1.00 92.19 310 ALA A N 1
ATOM 2294 C CA . ALA A 1 310 ? 10.723 -10.787 7.196 1.00 92.19 310 ALA A CA 1
ATOM 2295 C C . ALA A 1 310 ? 11.466 -12.133 7.287 1.00 92.19 310 ALA A C 1
ATOM 2297 O O . ALA A 1 310 ? 10.864 -13.123 7.705 1.00 92.19 310 ALA A O 1
ATOM 2298 N N . GLY A 1 311 ? 12.745 -12.177 6.910 1.00 93.06 311 GLY A N 1
ATOM 2299 C CA . GLY A 1 311 ? 13.481 -13.413 6.653 1.00 93.06 311 GLY A CA 1
ATOM 2300 C C . GLY A 1 311 ? 13.520 -13.699 5.153 1.00 93.06 311 GLY A C 1
ATOM 2301 O O . GLY A 1 311 ? 12.559 -14.210 4.576 1.00 93.06 311 GLY A O 1
ATOM 2302 N N . ASP A 1 312 ? 14.645 -13.344 4.524 1.00 90.44 312 ASP A N 1
ATOM 2303 C CA . ASP A 1 312 ? 14.820 -13.335 3.066 1.00 90.44 312 ASP A CA 1
ATOM 2304 C C . ASP A 1 312 ? 14.410 -14.661 2.412 1.00 90.44 312 ASP A C 1
ATOM 2306 O O . ASP A 1 312 ? 13.679 -14.676 1.421 1.00 90.44 312 ASP A O 1
ATOM 2310 N N . LYS A 1 313 ? 14.917 -15.781 2.942 1.00 92.06 313 LYS A N 1
ATOM 2311 C CA . LYS A 1 313 ? 14.765 -17.101 2.320 1.00 92.06 313 LYS A CA 1
ATOM 2312 C C . LYS A 1 313 ? 13.359 -17.646 2.515 1.00 92.06 313 LYS A C 1
ATOM 2314 O O . LYS A 1 313 ? 12.790 -18.201 1.579 1.00 92.06 313 LYS A O 1
ATOM 2319 N N . GLU A 1 314 ? 12.816 -17.480 3.712 1.00 94.38 314 GLU A N 1
ATOM 2320 C CA . GLU A 1 314 ? 11.512 -17.985 4.113 1.00 94.38 314 GLU A CA 1
ATOM 2321 C C . GLU A 1 314 ? 10.403 -17.249 3.367 1.00 94.38 314 GLU A C 1
ATOM 2323 O O . GLU A 1 314 ? 9.614 -17.900 2.685 1.00 94.38 314 GLU A O 1
ATOM 2328 N N . LEU A 1 315 ? 10.406 -15.907 3.387 1.00 96.12 315 LEU A N 1
ATOM 2329 C CA . LEU A 1 315 ? 9.416 -15.126 2.643 1.00 96.12 315 LEU A CA 1
ATOM 2330 C C . LEU A 1 315 ? 9.514 -15.422 1.142 1.00 96.12 315 LEU A C 1
ATOM 2332 O O . LEU A 1 315 ? 8.504 -15.659 0.491 1.00 96.12 315 LEU A O 1
ATOM 2336 N N . GLN A 1 316 ? 10.726 -15.485 0.580 1.00 95.56 316 GLN A N 1
ATOM 2337 C CA . GLN A 1 316 ? 10.913 -15.816 -0.835 1.00 95.56 316 GLN A CA 1
ATOM 2338 C C . GLN A 1 316 ? 10.363 -17.199 -1.199 1.00 95.56 316 GLN A C 1
ATOM 2340 O O . GLN A 1 316 ? 9.785 -17.344 -2.282 1.00 95.56 316 GLN A O 1
ATOM 2345 N N . ALA A 1 317 ? 10.566 -18.200 -0.340 1.00 95.38 317 ALA A N 1
ATOM 2346 C CA . ALA A 1 317 ? 10.052 -19.547 -0.544 1.00 95.38 317 ALA A CA 1
ATOM 2347 C C . ALA A 1 317 ? 8.520 -19.578 -0.455 1.00 95.38 317 ALA A C 1
ATOM 2349 O O . ALA A 1 317 ? 7.884 -20.134 -1.348 1.00 95.38 317 ALA A O 1
ATOM 2350 N N . ASP A 1 318 ? 7.932 -18.923 0.548 1.00 97.12 318 ASP A N 1
ATOM 2351 C CA . ASP A 1 318 ? 6.480 -18.866 0.744 1.00 97.12 318 ASP A CA 1
ATOM 2352 C C . ASP A 1 318 ? 5.772 -18.142 -0.400 1.00 97.12 318 ASP A C 1
ATOM 2354 O O . ASP A 1 318 ? 4.796 -18.657 -0.953 1.00 97.12 318 ASP A O 1
ATOM 2358 N N . THR A 1 319 ? 6.303 -16.994 -0.834 1.00 97.56 319 THR A N 1
ATOM 2359 C CA . THR A 1 319 ? 5.734 -16.254 -1.965 1.00 97.56 319 THR A CA 1
ATOM 2360 C C . THR A 1 319 ? 5.781 -17.091 -3.244 1.00 97.56 319 THR A C 1
ATOM 2362 O O . THR A 1 319 ? 4.806 -17.124 -3.989 1.00 97.56 319 THR A O 1
ATOM 2365 N N . ARG A 1 320 ? 6.883 -17.809 -3.507 1.00 96.00 320 ARG A N 1
ATOM 2366 C CA . ARG A 1 320 ? 7.016 -18.652 -4.713 1.00 96.00 320 ARG A CA 1
ATOM 2367 C C . ARG A 1 320 ? 6.158 -19.909 -4.665 1.00 96.00 320 ARG A C 1
ATOM 2369 O O . ARG A 1 320 ? 5.658 -20.323 -5.704 1.00 96.00 320 ARG A O 1
ATOM 2376 N N . ALA A 1 321 ? 6.001 -20.513 -3.490 1.00 96.94 321 ALA A N 1
ATOM 2377 C CA . ALA A 1 321 ? 5.114 -21.655 -3.309 1.00 96.94 321 ALA A CA 1
ATOM 2378 C C . ALA A 1 321 ? 3.648 -21.256 -3.545 1.00 96.94 321 ALA A C 1
ATOM 2380 O O . ALA A 1 321 ? 2.910 -21.990 -4.197 1.00 96.94 321 ALA A O 1
ATOM 2381 N N . THR A 1 322 ? 3.256 -20.070 -3.071 1.00 97.44 322 THR A N 1
ATOM 2382 C CA . THR A 1 322 ? 1.894 -19.535 -3.227 1.00 97.44 322 THR A CA 1
ATOM 2383 C C . THR A 1 322 ? 1.629 -19.063 -4.661 1.00 97.44 322 THR A C 1
ATOM 2385 O O . THR A 1 322 ? 0.568 -19.331 -5.222 1.00 97.44 322 THR A O 1
ATOM 2388 N N . TYR A 1 323 ? 2.612 -18.413 -5.291 1.00 97.56 323 TYR A N 1
ATOM 2389 C CA . TYR A 1 323 ? 2.481 -17.806 -6.617 1.00 97.56 323 TYR A CA 1
ATOM 2390 C C . TYR A 1 323 ? 3.605 -18.264 -7.565 1.00 97.56 323 TYR A C 1
ATOM 2392 O O . TYR A 1 323 ? 4.488 -17.479 -7.929 1.00 97.56 323 TYR A O 1
ATOM 2400 N N . PRO A 1 324 ? 3.578 -19.529 -8.029 1.00 95.31 324 PRO A N 1
ATOM 2401 C CA . PRO A 1 324 ? 4.668 -20.115 -8.818 1.00 95.31 324 PRO A CA 1
ATOM 2402 C C . PRO A 1 324 ? 4.846 -19.478 -10.202 1.00 95.31 324 PRO A C 1
ATOM 2404 O O . PRO A 1 324 ? 5.913 -19.589 -10.802 1.00 95.31 324 PRO A O 1
ATOM 2407 N N . LYS A 1 325 ? 3.815 -18.797 -10.715 1.00 95.06 325 LYS A N 1
ATOM 2408 C CA . LYS A 1 325 ? 3.846 -18.084 -12.003 1.00 95.06 325 LYS A CA 1
ATOM 2409 C C . LYS A 1 325 ? 4.369 -16.645 -11.891 1.00 95.06 325 LYS A C 1
ATOM 2411 O O . LYS A 1 325 ? 4.469 -15.965 -12.908 1.00 95.06 325 LYS A O 1
ATOM 2416 N N . GLY A 1 326 ? 4.698 -16.185 -10.683 1.00 94.19 326 GLY A N 1
ATOM 2417 C CA . GLY A 1 326 ? 4.982 -14.779 -10.414 1.00 94.19 326 GLY A CA 1
ATOM 2418 C C . GLY A 1 326 ? 3.712 -13.929 -10.327 1.00 94.19 326 GLY A C 1
ATOM 2419 O O . GLY A 1 326 ? 2.600 -14.447 -10.223 1.00 94.19 326 GLY A O 1
ATOM 2420 N N . GLY A 1 327 ? 3.905 -12.614 -10.327 1.00 94.50 327 GLY A N 1
ATOM 2421 C CA . GLY A 1 327 ? 2.864 -11.602 -10.216 1.00 94.50 327 GLY A CA 1
ATOM 2422 C C . GLY A 1 327 ? 2.645 -10.823 -11.508 1.00 94.50 327 GLY A C 1
ATOM 2423 O O . GLY A 1 327 ? 3.511 -10.752 -12.383 1.00 94.50 327 GLY A O 1
ATOM 2424 N N . SER A 1 328 ? 1.487 -10.180 -11.588 1.00 96.12 328 SER A N 1
ATOM 2425 C CA . SER A 1 328 ? 1.095 -9.252 -12.649 1.00 96.12 328 SER A CA 1
ATOM 2426 C C . SER A 1 328 ? 0.775 -7.881 -12.059 1.00 96.12 328 SER A C 1
ATOM 2428 O O . SER A 1 328 ? 0.543 -7.760 -10.859 1.00 96.12 328 SER A O 1
ATOM 2430 N N . VAL A 1 329 ? 0.757 -6.845 -12.900 1.00 96.88 329 VAL A N 1
ATOM 2431 C CA . VAL A 1 329 ? 0.378 -5.491 -12.472 1.00 96.88 329 VAL A CA 1
ATOM 2432 C C . VAL A 1 329 ? -1.105 -5.449 -12.102 1.00 96.88 329 VAL A C 1
ATOM 2434 O O . VAL A 1 329 ? -1.912 -6.002 -12.847 1.00 96.88 329 VAL A O 1
ATOM 2437 N N . GLY A 1 330 ? -1.458 -4.785 -10.995 1.00 93.00 330 GLY A N 1
ATOM 2438 C CA . GLY A 1 330 ? -2.849 -4.553 -10.573 1.00 93.00 330 GLY A CA 1
ATOM 2439 C C . GLY A 1 330 ? -3.292 -5.380 -9.358 1.00 93.00 330 GLY A C 1
ATOM 2440 O O . GLY A 1 330 ? -3.685 -4.785 -8.354 1.00 93.00 330 GLY A O 1
ATOM 2441 N N . PRO A 1 331 ? -3.240 -6.726 -9.396 1.00 96.81 331 PRO A N 1
ATOM 2442 C CA . PRO A 1 331 ? -3.614 -7.549 -8.252 1.00 96.81 331 PRO A CA 1
ATOM 2443 C C . PRO A 1 331 ? -2.717 -7.350 -7.025 1.00 96.81 331 PRO A C 1
ATOM 2445 O O . PRO A 1 331 ? -1.552 -6.950 -7.116 1.00 96.81 331 PRO A O 1
ATOM 2448 N N . CYS A 1 332 ? -3.277 -7.699 -5.871 1.00 98.31 332 CYS A N 1
ATOM 2449 C CA . CYS A 1 332 ? -2.578 -7.790 -4.599 1.00 98.31 332 CYS A CA 1
ATOM 2450 C C . CYS A 1 332 ? -2.369 -9.271 -4.256 1.00 98.31 332 CYS A C 1
ATOM 2452 O O . CYS A 1 332 ? -3.309 -10.054 -4.339 1.00 98.31 332 CYS A O 1
ATOM 2454 N N . PHE A 1 333 ? -1.139 -9.642 -3.907 1.00 98.56 333 PHE A N 1
ATOM 2455 C CA . PHE A 1 333 ? -0.721 -11.020 -3.650 1.00 98.56 333 PHE A CA 1
ATOM 2456 C C . PHE A 1 333 ? -0.324 -11.160 -2.178 1.00 98.56 333 PHE A C 1
ATOM 2458 O O . PHE A 1 333 ? 0.777 -10.771 -1.774 1.00 98.56 333 PHE A O 1
ATOM 2465 N N . GLU A 1 334 ? -1.239 -11.657 -1.355 1.00 98.19 334 GLU A N 1
ATOM 2466 C CA . GLU A 1 334 ? -1.044 -11.836 0.076 1.00 98.19 334 GLU A CA 1
ATOM 2467 C C . GLU A 1 334 ? -0.213 -13.077 0.413 1.00 98.19 334 GLU A C 1
ATOM 2469 O O . GLU A 1 334 ? -0.423 -14.173 -0.097 1.00 98.19 334 GLU A O 1
ATOM 2474 N N . VAL A 1 335 ? 0.729 -12.918 1.337 1.00 98.19 335 VAL A N 1
ATOM 2475 C CA . VAL A 1 335 ? 1.534 -14.020 1.865 1.00 98.19 335 VAL A CA 1
ATOM 2476 C C . VAL A 1 335 ? 1.489 -13.956 3.390 1.00 98.19 335 VAL A C 1
ATOM 2478 O O . VAL A 1 335 ? 1.913 -12.944 3.965 1.00 98.19 335 VAL A O 1
ATOM 2481 N N . PRO A 1 336 ? 0.963 -14.990 4.074 1.00 97.38 336 PRO A N 1
ATOM 2482 C CA . PRO A 1 336 ? 1.016 -15.053 5.527 1.00 97.38 336 PRO A CA 1
ATOM 2483 C C . PRO A 1 336 ? 2.469 -15.191 5.990 1.00 97.38 336 PRO A C 1
ATOM 2485 O O . PRO A 1 336 ? 3.232 -15.994 5.454 1.00 97.38 336 PRO A O 1
ATOM 2488 N N . LEU A 1 337 ? 2.854 -14.427 7.010 1.00 95.12 337 LEU A N 1
ATOM 2489 C CA . LEU A 1 337 ? 4.164 -14.569 7.635 1.00 95.12 337 LEU A CA 1
ATOM 2490 C C . LEU A 1 337 ? 4.180 -15.769 8.575 1.00 95.12 337 LEU A C 1
ATOM 2492 O O . LEU A 1 337 ? 3.285 -15.954 9.402 1.00 95.12 337 LEU A O 1
ATOM 2496 N N . ARG A 1 338 ? 5.253 -16.555 8.493 1.00 94.75 338 ARG A N 1
ATOM 2497 C CA . ARG A 1 338 ? 5.499 -17.649 9.431 1.00 94.75 338 ARG A CA 1
ATOM 2498 C C . ARG A 1 338 ? 5.774 -17.109 10.838 1.00 94.75 338 ARG A C 1
ATOM 2500 O O . ARG A 1 338 ? 6.459 -16.093 10.962 1.00 94.75 338 ARG A O 1
ATOM 2507 N N . PRO A 1 339 ? 5.393 -17.847 11.897 1.00 94.75 339 PRO A N 1
ATOM 2508 C CA . PRO A 1 339 ? 5.746 -17.500 13.273 1.00 94.75 339 PRO A CA 1
ATOM 2509 C C . PRO A 1 339 ? 7.247 -17.333 13.550 1.00 94.75 339 PRO A C 1
ATOM 2511 O O . PRO A 1 339 ? 7.618 -16.656 14.500 1.00 94.75 339 PRO A O 1
ATOM 2514 N N . SER A 1 340 ? 8.109 -17.936 12.725 1.00 93.31 340 SER A N 1
ATOM 2515 C CA . SER A 1 340 ? 9.568 -17.806 12.809 1.00 93.31 340 SER A CA 1
ATOM 2516 C C . SER A 1 340 ? 10.116 -16.489 12.243 1.00 93.31 340 SER A C 1
ATOM 2518 O O . SER A 1 340 ? 11.306 -16.225 12.385 1.00 93.31 340 SER A O 1
ATOM 2520 N N . SER A 1 341 ? 9.292 -15.688 11.561 1.00 92.69 341 SER A N 1
ATOM 2521 C CA . SER A 1 341 ? 9.705 -14.403 10.993 1.00 92.69 341 SER A CA 1
ATOM 2522 C C . SER A 1 341 ? 9.935 -13.363 12.101 1.00 92.69 341 SER A C 1
ATOM 2524 O O . SER A 1 341 ? 9.077 -13.238 12.981 1.00 92.69 341 SER A O 1
ATOM 2526 N N . PRO A 1 342 ? 11.010 -12.550 12.046 1.00 90.44 342 PRO A N 1
ATOM 2527 C CA . PRO A 1 342 ? 11.202 -11.445 12.989 1.00 90.44 342 PRO A CA 1
ATOM 2528 C C . PRO A 1 342 ? 10.009 -10.478 13.012 1.00 90.44 342 PRO A C 1
ATOM 2530 O O . PRO A 1 342 ? 9.486 -10.163 14.077 1.00 90.44 342 PRO A O 1
ATOM 2533 N N . LEU A 1 343 ? 9.480 -10.119 11.837 1.00 91.56 343 LEU A N 1
ATOM 2534 C CA . LEU A 1 343 ? 8.294 -9.262 11.734 1.00 91.56 343 LEU A CA 1
ATOM 2535 C C . LEU A 1 343 ? 7.032 -9.894 12.337 1.00 91.56 343 LEU A C 1
ATOM 2537 O O . LEU A 1 343 ? 6.133 -9.176 12.777 1.00 91.56 343 LEU A O 1
ATOM 2541 N N . TYR A 1 344 ? 6.942 -11.229 12.376 1.00 92.62 344 TYR A N 1
ATOM 2542 C CA . TYR A 1 344 ? 5.817 -11.903 13.023 1.00 92.62 344 TYR A CA 1
ATOM 2543 C C . TYR A 1 344 ? 5.850 -11.731 14.541 1.00 92.62 344 TYR A C 1
ATOM 2545 O O . TYR A 1 344 ? 4.805 -11.471 15.152 1.00 92.62 344 TYR A O 1
ATOM 2553 N N . ALA A 1 345 ? 7.031 -11.837 15.155 1.00 87.88 345 ALA A N 1
ATOM 2554 C CA . ALA A 1 345 ? 7.205 -11.582 16.587 1.00 87.88 345 ALA A CA 1
ATOM 2555 C C . ALA A 1 345 ? 6.767 -10.155 16.970 1.00 87.88 345 ALA A C 1
ATOM 2557 O O . ALA A 1 345 ? 6.272 -9.923 18.070 1.00 87.88 345 ALA A O 1
ATOM 2558 N N . GLU A 1 346 ? 6.842 -9.230 16.016 1.00 87.25 346 GLU A N 1
ATOM 2559 C CA . GLU A 1 346 ? 6.445 -7.827 16.135 1.00 87.25 346 GLU A CA 1
ATOM 2560 C C . GLU A 1 346 ? 5.031 -7.561 15.588 1.00 87.25 346 GLU A C 1
ATOM 2562 O O . GLU A 1 346 ? 4.686 -6.455 15.188 1.00 87.25 346 GLU A O 1
ATOM 2567 N N . GLY A 1 347 ? 4.172 -8.577 15.535 1.00 89.81 347 GLY A N 1
ATOM 2568 C CA . GLY A 1 347 ? 2.747 -8.388 15.252 1.00 89.81 347 GLY A CA 1
ATOM 2569 C C . GLY A 1 347 ? 2.352 -8.343 13.773 1.00 89.81 347 GLY A C 1
ATOM 2570 O O . GLY A 1 347 ? 1.153 -8.394 13.487 1.00 89.81 347 GLY A O 1
ATOM 2571 N N . THR A 1 348 ? 3.302 -8.351 12.832 1.00 93.69 348 THR A N 1
ATOM 2572 C CA . THR A 1 348 ? 2.964 -8.472 11.405 1.00 93.69 348 THR A CA 1
ATOM 2573 C C . THR A 1 348 ? 2.430 -9.873 11.120 1.00 93.69 348 THR A C 1
ATOM 2575 O O . THR A 1 348 ? 2.938 -10.874 11.624 1.00 93.69 348 THR A O 1
ATOM 2578 N N . ARG A 1 349 ? 1.365 -9.973 10.326 1.00 95.19 349 ARG A N 1
ATOM 2579 C CA . ARG A 1 349 ? 0.744 -11.256 9.963 1.00 95.19 349 ARG A CA 1
ATOM 2580 C C . ARG A 1 349 ? 0.781 -11.527 8.474 1.00 95.19 349 ARG A C 1
ATOM 2582 O O . ARG A 1 349 ? 0.897 -12.684 8.092 1.00 95.19 349 ARG A O 1
ATOM 2589 N N . TYR A 1 350 ? 0.737 -10.483 7.653 1.00 97.44 350 TYR A N 1
ATOM 2590 C CA . TYR A 1 350 ? 0.719 -10.624 6.203 1.00 97.44 350 TYR A CA 1
ATOM 2591 C C . TYR A 1 350 ? 1.625 -9.602 5.526 1.00 97.44 350 TYR A C 1
ATOM 2593 O O . TYR A 1 350 ? 1.634 -8.420 5.887 1.00 97.44 350 TYR A O 1
ATOM 2601 N N . ILE A 1 351 ? 2.323 -10.067 4.491 1.00 97.69 351 ILE A N 1
ATOM 2602 C CA . ILE A 1 351 ? 2.930 -9.215 3.472 1.00 97.69 351 ILE A CA 1
ATOM 2603 C C . ILE A 1 351 ? 2.003 -9.206 2.261 1.00 97.69 351 ILE A C 1
ATOM 2605 O O . ILE A 1 351 ? 1.600 -10.259 1.776 1.00 97.69 351 ILE A O 1
ATOM 2609 N N . LEU A 1 352 ? 1.654 -8.018 1.778 1.00 98.56 352 LEU A N 1
ATOM 2610 C CA . LEU A 1 352 ? 0.790 -7.827 0.616 1.00 98.56 352 LEU A CA 1
ATOM 2611 C C . LEU A 1 352 ? 1.652 -7.365 -0.562 1.00 98.56 352 LEU A C 1
ATOM 2613 O O . LEU A 1 352 ? 1.975 -6.184 -0.671 1.00 98.56 352 LEU A O 1
ATOM 2617 N N . HIS A 1 353 ? 2.093 -8.280 -1.422 1.00 98.44 353 HIS A N 1
ATOM 2618 C CA . HIS A 1 353 ? 2.902 -7.916 -2.584 1.00 98.44 353 HIS A CA 1
ATOM 2619 C C . HIS A 1 353 ? 2.025 -7.269 -3.658 1.00 98.44 353 HIS A C 1
ATOM 2621 O O . HIS A 1 353 ? 1.068 -7.869 -4.137 1.00 98.44 353 HIS A O 1
ATOM 2627 N N . VAL A 1 354 ? 2.377 -6.053 -4.066 1.00 98.44 354 VAL A N 1
ATOM 2628 C CA . VAL A 1 354 ? 1.670 -5.294 -5.102 1.00 98.44 354 VAL A CA 1
ATOM 2629 C C . VAL A 1 354 ? 2.667 -4.917 -6.186 1.00 98.44 354 VAL A C 1
ATOM 2631 O O . VAL A 1 354 ? 3.706 -4.317 -5.902 1.00 98.44 354 VAL A O 1
ATOM 2634 N N . VAL A 1 355 ? 2.366 -5.272 -7.433 1.00 97.69 355 VAL A N 1
ATOM 2635 C CA . VAL A 1 355 ? 3.174 -4.879 -8.592 1.00 97.69 355 VAL A CA 1
ATOM 2636 C C . VAL A 1 355 ? 2.490 -3.697 -9.262 1.00 97.69 355 VAL A C 1
ATOM 2638 O O . VAL A 1 355 ? 1.404 -3.836 -9.817 1.00 97.69 355 VAL A O 1
ATOM 2641 N N . GLY A 1 356 ? 3.118 -2.527 -9.191 1.00 97.56 356 GLY A N 1
ATOM 2642 C CA . GLY A 1 356 ? 2.587 -1.312 -9.802 1.00 97.56 356 GLY A CA 1
ATOM 2643 C C . GLY A 1 356 ? 2.948 -1.159 -11.288 1.00 97.56 356 GLY A C 1
ATOM 2644 O O . GLY A 1 356 ? 3.843 -1.854 -11.780 1.00 97.56 356 GLY A O 1
ATOM 2645 N N . PRO A 1 357 ? 2.293 -0.231 -12.010 1.00 98.12 357 PRO A N 1
ATOM 2646 C CA . PRO A 1 357 ? 2.649 0.114 -13.386 1.00 98.12 357 PRO A CA 1
ATOM 2647 C C . PRO A 1 357 ? 4.062 0.689 -13.470 1.00 98.12 357 PRO A C 1
ATOM 2649 O O . PRO A 1 357 ? 4.529 1.351 -12.540 1.00 98.12 357 PRO A O 1
ATOM 2652 N N . ASN A 1 358 ? 4.725 0.475 -14.602 1.00 97.56 358 ASN A N 1
ATOM 2653 C CA . ASN A 1 358 ? 6.091 0.923 -14.827 1.00 97.56 358 ASN A CA 1
ATOM 2654 C C . ASN A 1 358 ? 6.156 2.019 -15.903 1.00 97.56 358 ASN A C 1
ATOM 2656 O O . ASN A 1 358 ? 5.775 1.784 -17.044 1.00 97.56 358 ASN A O 1
ATOM 2660 N N . MET A 1 359 ? 6.687 3.193 -15.556 1.00 98.06 359 MET A N 1
ATOM 2661 C CA . MET A 1 359 ? 7.008 4.287 -16.488 1.00 98.06 359 MET A CA 1
ATOM 2662 C C . MET A 1 359 ? 8.507 4.371 -16.805 1.00 98.06 359 MET A C 1
ATOM 2664 O O . MET A 1 359 ? 8.927 5.178 -17.632 1.00 98.06 359 MET A O 1
ATOM 2668 N N . ASN A 1 360 ? 9.335 3.538 -16.169 1.00 96.62 360 ASN A N 1
ATOM 2669 C CA . ASN A 1 360 ? 10.772 3.526 -16.380 1.00 96.62 360 ASN A CA 1
ATOM 2670 C C . ASN A 1 360 ? 11.137 2.665 -17.609 1.00 96.62 360 ASN A C 1
ATOM 2672 O O . ASN A 1 360 ? 10.976 1.438 -17.561 1.00 96.62 360 ASN A O 1
ATOM 2676 N N . PRO A 1 361 ? 11.709 3.254 -18.680 1.00 96.69 361 PRO A N 1
ATOM 2677 C CA . PRO A 1 361 ? 12.064 2.531 -19.905 1.00 96.69 361 PRO A CA 1
ATOM 2678 C C . PRO A 1 361 ? 13.179 1.494 -19.714 1.00 96.69 361 PRO A C 1
ATOM 2680 O O . PRO A 1 361 ? 13.358 0.627 -20.561 1.00 96.69 361 PRO A O 1
ATOM 2683 N N . THR A 1 362 ? 13.921 1.551 -18.605 1.00 94.69 362 THR A N 1
ATOM 2684 C CA . THR A 1 362 ? 14.976 0.574 -18.273 1.00 94.69 362 THR A CA 1
ATOM 2685 C C . THR A 1 362 ? 14.448 -0.658 -17.536 1.00 94.69 362 THR A C 1
ATOM 2687 O O . THR A 1 362 ? 15.211 -1.570 -17.209 1.00 94.69 362 THR A O 1
ATOM 2690 N N . ARG A 1 363 ? 13.147 -0.692 -17.234 1.00 91.62 363 ARG A N 1
ATOM 2691 C CA . ARG A 1 363 ? 12.492 -1.780 -16.508 1.00 91.62 363 ARG A CA 1
ATOM 2692 C C . ARG A 1 363 ? 11.489 -2.503 -17.418 1.00 91.62 363 ARG A C 1
ATOM 2694 O O . ARG A 1 363 ? 10.935 -1.880 -18.323 1.00 91.62 363 ARG A O 1
ATOM 2701 N N . PRO A 1 364 ? 11.247 -3.810 -17.199 1.00 91.12 364 PRO A N 1
ATOM 2702 C CA . PRO A 1 364 ? 10.274 -4.565 -17.985 1.00 91.12 364 PRO A CA 1
ATOM 2703 C C . PRO A 1 364 ? 8.873 -3.950 -17.929 1.00 91.12 364 PRO A C 1
ATOM 2705 O O . PRO A 1 364 ? 8.516 -3.306 -16.942 1.00 91.12 364 PRO A O 1
ATOM 2708 N N . ASN A 1 365 ? 8.068 -4.200 -18.963 1.00 92.81 365 ASN A N 1
ATOM 2709 C CA . ASN A 1 365 ? 6.667 -3.766 -19.042 1.00 92.81 365 ASN A CA 1
ATOM 2710 C C . ASN A 1 365 ? 6.486 -2.246 -18.874 1.00 92.81 365 ASN A C 1
ATOM 2712 O O . ASN A 1 365 ? 5.541 -1.799 -18.228 1.00 92.81 365 ASN A O 1
ATOM 2716 N N . CYS A 1 366 ? 7.424 -1.452 -19.401 1.00 97.19 366 CYS A N 1
ATOM 2717 C CA . CYS A 1 366 ? 7.282 -0.001 -19.424 1.00 97.19 366 CYS A CA 1
ATOM 2718 C C . CYS A 1 366 ? 6.076 0.405 -20.283 1.00 97.19 366 CYS A C 1
ATOM 2720 O O . CYS A 1 366 ? 5.915 -0.080 -21.399 1.00 97.19 366 CYS A O 1
ATOM 2722 N N . LEU A 1 367 ? 5.265 1.330 -19.777 1.00 97.94 367 LEU A N 1
ATOM 2723 C CA . LEU A 1 367 ? 4.117 1.905 -20.478 1.00 97.94 367 LEU A CA 1
ATOM 2724 C C . LEU A 1 367 ? 4.502 3.070 -21.399 1.00 97.94 367 LEU A C 1
ATOM 2726 O O . LEU A 1 367 ? 3.641 3.647 -22.050 1.00 97.94 367 LEU A O 1
ATOM 2730 N N . HIS A 1 368 ? 5.785 3.443 -21.450 1.00 95.69 368 HIS A N 1
ATOM 2731 C CA . HIS A 1 368 ? 6.317 4.477 -22.346 1.00 95.69 368 HIS A CA 1
ATOM 2732 C C . HIS A 1 368 ? 5.553 5.814 -22.294 1.00 95.69 368 HIS A C 1
ATOM 2734 O O . HIS A 1 368 ? 5.403 6.495 -23.304 1.00 95.69 368 HIS A O 1
ATOM 2740 N N . GLY A 1 369 ? 5.090 6.204 -21.102 1.00 95.69 369 GLY A N 1
ATOM 2741 C CA . GLY A 1 369 ? 4.337 7.443 -20.895 1.00 95.69 369 GLY A CA 1
ATOM 2742 C C . GLY A 1 369 ? 2.831 7.335 -21.152 1.00 95.69 369 GLY A C 1
ATOM 2743 O O . GLY A 1 369 ? 2.149 8.356 -21.083 1.00 95.69 369 GLY A O 1
ATOM 2744 N N . ASP A 1 370 ? 2.286 6.137 -21.396 1.00 98.00 370 ASP A N 1
ATOM 2745 C CA . ASP A 1 370 ? 0.837 5.911 -21.416 1.00 98.00 370 ASP A CA 1
ATOM 2746 C C . ASP A 1 370 ? 0.251 5.974 -19.996 1.00 98.00 370 ASP A C 1
ATOM 2748 O O . ASP A 1 370 ? 0.018 4.971 -19.313 1.00 98.00 370 ASP A O 1
ATOM 2752 N N . TYR A 1 371 ? 0.002 7.200 -19.544 1.00 97.75 371 TYR A N 1
ATOM 2753 C CA . TYR A 1 371 ? -0.653 7.470 -18.270 1.00 97.75 371 TYR A CA 1
ATOM 2754 C C . TYR A 1 371 ? -2.131 7.074 -18.257 1.00 97.75 371 TYR A C 1
ATOM 2756 O O . TYR A 1 371 ? -2.688 6.943 -17.175 1.00 97.75 371 TYR A O 1
ATOM 2764 N N . THR A 1 372 ? -2.778 6.817 -19.396 1.00 98.25 372 THR A N 1
ATOM 2765 C CA . THR A 1 372 ? -4.161 6.315 -19.382 1.00 98.25 372 THR A CA 1
ATOM 2766 C C . THR A 1 372 ? -4.179 4.889 -18.841 1.00 98.25 372 THR A C 1
ATOM 2768 O O . THR A 1 372 ? -4.862 4.609 -17.853 1.00 98.25 372 THR A O 1
ATOM 2771 N N . ALA A 1 373 ? -3.354 4.011 -19.420 1.00 98.19 373 ALA A N 1
ATOM 2772 C CA . ALA A 1 373 ? -3.173 2.651 -18.919 1.00 98.19 373 ALA A CA 1
ATOM 2773 C C . ALA A 1 373 ? -2.543 2.644 -17.517 1.00 98.19 373 ALA A C 1
ATOM 2775 O O . ALA A 1 373 ? -2.989 1.909 -16.635 1.00 98.19 373 ALA A O 1
ATOM 2776 N N . GLY A 1 374 ? -1.543 3.501 -17.288 1.00 98.31 374 GLY A N 1
ATOM 2777 C CA . GLY A 1 374 ? -0.857 3.603 -16.002 1.00 98.31 374 GLY A CA 1
ATOM 2778 C C . GLY A 1 374 ? -1.780 4.015 -14.857 1.00 98.31 374 GLY A C 1
ATOM 2779 O O . GLY A 1 374 ? -1.715 3.423 -13.783 1.00 98.31 374 GLY A O 1
ATOM 2780 N N . ASN A 1 375 ? -2.672 4.981 -15.084 1.00 98.50 375 ASN A N 1
ATOM 2781 C CA . ASN A 1 375 ? -3.630 5.429 -14.074 1.00 98.50 375 ASN A CA 1
ATOM 2782 C C . ASN A 1 375 ? -4.621 4.324 -13.711 1.00 98.50 375 ASN A C 1
ATOM 2784 O O . ASN A 1 375 ? -4.865 4.101 -12.527 1.00 98.50 375 ASN A O 1
ATOM 2788 N N . ALA A 1 376 ? -5.156 3.613 -14.710 1.00 98.38 376 ALA A N 1
ATOM 2789 C CA . ALA A 1 376 ? -6.053 2.483 -14.480 1.00 98.38 376 ALA A CA 1
ATOM 2790 C C . ALA A 1 376 ? -5.356 1.381 -13.662 1.00 98.38 376 ALA A C 1
ATOM 2792 O O . ALA A 1 376 ? -5.848 0.982 -12.610 1.00 98.38 376 ALA A O 1
ATOM 2793 N N . GLN A 1 377 ? -4.149 0.984 -14.073 1.00 98.50 377 GLN A N 1
ATOM 2794 C CA . GLN A 1 377 ? -3.359 -0.032 -13.375 1.00 98.50 377 GLN A CA 1
ATOM 2795 C C . GLN A 1 377 ? -2.995 0.371 -11.939 1.00 98.50 377 GLN A C 1
ATOM 2797 O O . GLN A 1 377 ? -3.026 -0.464 -11.035 1.00 98.50 377 GLN A O 1
ATOM 2802 N N . LEU A 1 378 ? -2.647 1.640 -11.700 1.00 98.56 378 LEU A N 1
ATOM 2803 C CA . LEU A 1 378 ? -2.311 2.119 -10.358 1.00 98.56 378 LEU A CA 1
ATOM 2804 C C . LEU A 1 378 ? -3.545 2.183 -9.447 1.00 98.56 378 LEU A C 1
ATOM 2806 O O . LEU A 1 378 ? -3.443 1.858 -8.264 1.00 98.56 378 LEU A O 1
ATOM 2810 N N . LEU A 1 379 ? -4.708 2.566 -9.983 1.00 98.44 379 LEU A N 1
ATOM 2811 C CA . LEU A 1 379 ? -5.975 2.503 -9.251 1.00 98.44 379 LEU A CA 1
ATOM 2812 C C . LEU A 1 379 ? -6.310 1.066 -8.853 1.00 98.44 379 LEU A C 1
ATOM 2814 O O . LEU A 1 379 ? -6.647 0.828 -7.693 1.00 98.44 379 LEU A O 1
ATOM 2818 N N . ASP A 1 380 ? -6.154 0.113 -9.773 1.00 98.44 380 ASP A N 1
ATOM 2819 C CA . ASP A 1 380 ? -6.356 -1.307 -9.479 1.00 98.44 380 ASP A CA 1
ATOM 2820 C C . ASP A 1 380 ? -5.429 -1.776 -8.355 1.00 98.44 380 ASP A C 1
ATOM 2822 O O . ASP A 1 380 ? -5.886 -2.447 -7.433 1.00 98.44 380 ASP A O 1
ATOM 2826 N N . CYS A 1 381 ? -4.158 -1.359 -8.358 1.00 98.62 381 CYS A N 1
ATOM 2827 C CA . CYS A 1 381 ? -3.215 -1.677 -7.281 1.00 98.62 381 CYS A CA 1
ATOM 2828 C C . CYS A 1 381 ? -3.731 -1.228 -5.906 1.00 98.62 381 CYS A C 1
ATOM 2830 O O . CYS A 1 381 ? -3.739 -2.014 -4.957 1.00 98.62 381 CYS A O 1
ATOM 2832 N N . TYR A 1 382 ? -4.175 0.028 -5.785 1.00 98.81 382 TYR A N 1
ATOM 2833 C CA . TYR A 1 382 ? -4.678 0.552 -4.5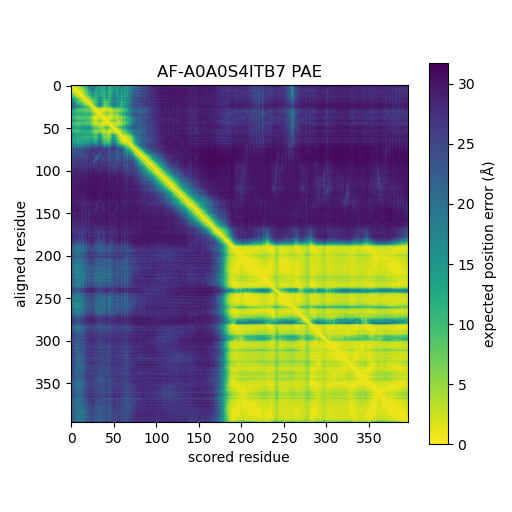13 1.00 98.81 382 TYR A CA 1
ATOM 2834 C C . TYR A 1 382 ? -5.995 -0.101 -4.094 1.00 98.81 382 TYR A C 1
ATOM 2836 O O . TYR A 1 382 ? -6.134 -0.477 -2.930 1.00 98.81 382 TYR A O 1
ATOM 2844 N N . ASN A 1 383 ? -6.941 -0.273 -5.019 1.00 98.69 383 ASN A N 1
ATOM 2845 C CA . ASN A 1 383 ? -8.234 -0.883 -4.717 1.00 98.69 383 ASN A CA 1
ATOM 2846 C C . ASN A 1 383 ? -8.071 -2.346 -4.284 1.00 98.69 383 ASN A C 1
ATOM 2848 O O . ASN A 1 383 ? -8.529 -2.709 -3.202 1.00 98.69 383 ASN A O 1
ATOM 2852 N N . ASN A 1 384 ? -7.327 -3.153 -5.049 1.00 98.75 384 ASN A N 1
ATOM 2853 C CA . ASN A 1 384 ? -7.087 -4.557 -4.712 1.00 98.75 384 ASN A CA 1
ATOM 2854 C C . ASN A 1 384 ? -6.315 -4.705 -3.394 1.00 98.75 384 ASN A C 1
ATOM 2856 O O . ASN A 1 384 ? -6.634 -5.586 -2.595 1.00 98.75 384 ASN A O 1
ATOM 2860 N N . MET A 1 385 ? -5.330 -3.839 -3.120 1.00 98.81 385 MET A N 1
ATOM 2861 C CA . MET A 1 385 ? -4.624 -3.833 -1.833 1.00 98.81 385 MET A CA 1
ATOM 2862 C C . MET A 1 385 ? -5.585 -3.569 -0.667 1.00 98.81 385 MET A C 1
ATOM 2864 O O . MET A 1 385 ? -5.565 -4.304 0.321 1.00 98.81 385 MET A O 1
ATOM 2868 N N . LEU A 1 386 ? -6.423 -2.533 -0.770 1.00 98.81 386 LEU A N 1
ATOM 2869 C CA . LEU A 1 386 ? -7.365 -2.148 0.285 1.00 98.81 386 LEU A CA 1
ATOM 2870 C C . LEU A 1 386 ? -8.445 -3.218 0.513 1.00 98.81 386 LEU A C 1
ATOM 2872 O O . LEU A 1 386 ? -8.784 -3.517 1.659 1.00 98.81 386 LEU A O 1
ATOM 2876 N N . GLU A 1 387 ? -8.954 -3.829 -0.556 1.00 98.62 387 GLU A N 1
ATOM 2877 C CA . GLU A 1 387 ? -9.928 -4.924 -0.487 1.00 98.62 387 GLU A CA 1
ATOM 2878 C C . GLU A 1 387 ? -9.330 -6.197 0.120 1.00 98.62 387 GLU A C 1
ATOM 2880 O O . GLU A 1 387 ? -9.954 -6.825 0.984 1.00 98.62 387 GLU A O 1
ATOM 2885 N N . THR A 1 388 ? -8.099 -6.546 -0.265 1.00 98.75 388 THR A N 1
ATOM 2886 C CA . THR A 1 388 ? -7.365 -7.687 0.304 1.00 98.75 388 THR A CA 1
ATOM 2887 C C . THR A 1 388 ? -7.115 -7.471 1.793 1.00 98.75 388 THR A C 1
ATOM 2889 O O . THR A 1 388 ? -7.445 -8.330 2.612 1.00 98.75 388 THR A O 1
ATOM 2892 N N . TYR A 1 389 ? -6.614 -6.288 2.164 1.00 98.56 389 TYR A N 1
ATOM 2893 C CA . TYR A 1 389 ? -6.433 -5.881 3.556 1.00 98.56 389 TYR A CA 1
ATOM 2894 C C . TYR A 1 389 ? -7.724 -6.034 4.365 1.00 98.56 389 TYR A C 1
ATOM 2896 O O . TYR A 1 389 ? -7.720 -6.689 5.406 1.00 98.56 389 TYR A O 1
ATOM 2904 N N . LEU A 1 390 ? -8.840 -5.482 3.882 1.00 98.31 390 LEU A N 1
ATOM 2905 C CA . LEU A 1 390 ? -10.117 -5.551 4.588 1.00 98.31 390 LEU A CA 1
ATOM 2906 C C . LEU A 1 390 ? -10.590 -6.996 4.762 1.00 98.31 390 LEU A C 1
ATOM 2908 O O . LEU A 1 390 ? -11.071 -7.371 5.832 1.00 98.31 390 LEU A O 1
ATOM 2912 N N . THR A 1 391 ? -10.471 -7.798 3.704 1.00 98.31 391 THR A N 1
ATOM 2913 C CA . THR A 1 391 ? -10.892 -9.202 3.695 1.00 98.31 391 THR A CA 1
ATOM 2914 C C . THR A 1 391 ? -10.115 -10.020 4.718 1.00 98.31 391 THR A C 1
ATOM 2916 O O . THR A 1 391 ? -10.704 -10.858 5.399 1.00 98.31 391 THR A O 1
ATOM 2919 N N . LEU A 1 392 ? -8.811 -9.779 4.848 1.00 98.00 392 LEU A N 1
ATOM 2920 C CA . LEU A 1 392 ? -7.975 -10.451 5.837 1.00 98.00 392 LEU A CA 1
ATOM 2921 C C . LEU A 1 392 ? -8.233 -9.923 7.250 1.00 98.00 392 LEU A C 1
ATOM 2923 O O . LEU A 1 392 ? -8.399 -10.722 8.165 1.00 98.00 392 LEU A O 1
ATOM 2927 N N . ALA A 1 393 ? -8.335 -8.604 7.428 1.00 96.44 393 ALA A N 1
ATOM 2928 C CA . ALA A 1 393 ? -8.570 -7.986 8.732 1.00 96.44 393 ALA A CA 1
ATOM 2929 C C . ALA A 1 393 ? -9.911 -8.410 9.354 1.00 96.44 393 ALA A C 1
ATOM 2931 O O . ALA A 1 393 ? -9.981 -8.609 10.555 1.00 96.44 393 ALA A O 1
ATOM 2932 N N . LYS A 1 39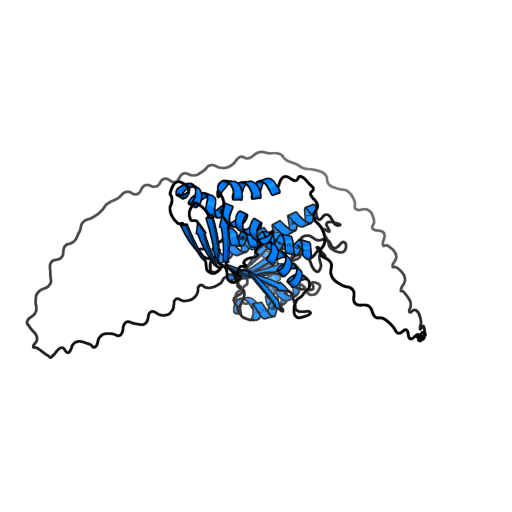4 ? -10.960 -8.632 8.550 1.00 94.94 394 LYS A N 1
ATOM 2933 C CA . LYS A 1 394 ? -12.259 -9.151 9.028 1.00 94.94 394 LYS A CA 1
ATOM 2934 C C . LYS A 1 394 ? -12.215 -10.590 9.559 1.00 94.94 394 LYS A C 1
ATOM 2936 O O . LYS A 1 394 ? -13.183 -11.021 10.179 1.00 94.94 394 LYS A O 1
ATOM 2941 N N . LYS A 1 395 ? -11.166 -11.353 9.240 1.00 92.69 395 LYS A N 1
ATOM 2942 C CA . LYS A 1 395 ? -10.987 -12.746 9.688 1.00 92.69 395 LYS A CA 1
ATOM 2943 C C . LYS A 1 395 ? -10.173 -12.844 10.981 1.00 92.69 395 LYS A C 1
ATOM 2945 O O . LYS A 1 395 ? -10.005 -13.951 11.488 1.00 92.69 395 LYS A O 1
ATOM 2950 N N . MET A 1 396 ? -9.622 -11.724 11.443 1.00 88.19 396 MET A N 1
ATOM 2951 C CA . MET A 1 396 ? -8.867 -11.601 12.690 1.00 88.19 396 MET A CA 1
ATOM 2952 C C . MET A 1 396 ? -9.797 -11.150 13.807 1.00 88.19 396 MET A C 1
ATOM 2954 O O . MET A 1 396 ? -9.539 -11.582 14.952 1.00 88.19 396 MET A O 1
#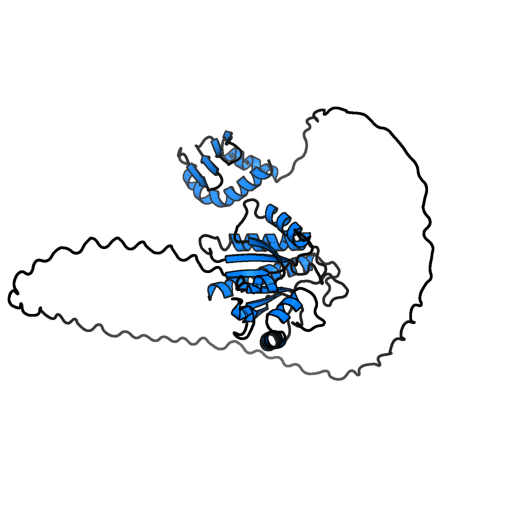

InterPro domains:
  IPR002589 Macro domain [PS51154] (253-396)
  IPR043472 Macro domain-like [G3DSA:3.40.220.10] (258-395)
  IPR043472 Macro domain-like [SSF52949] (265-388)

pLDDT: mean 71.58, std 25.08, range [25.2, 98.81]

Organism: Bodo saltans (NCBI:txid75058)

Secondary structure (DSSP, 8-state):
-HHHHHHHHHHHHHHHHHHHHHTTS---EEEEETTEEEEE-SSEEEEEETTEEEEEES-HHHHHHHHHGGGS-------PPPP--------------PPP----PPPPPPPPPPP--PPPPP-------------PPPP-----------------PPPPPPPPPP----PPPPP-----PPPPPPPPPEEEEE--SSSSTT---HHHHHHHHHHHHHHHHHHS-TTT-TTEEEEEEE--SSSS-HHHHHHHHHHHHH-TT--TTEEEEES-HHHHHTTT--SEEEEE--TT---STT--HHHHHHHHHH-HHHHHHHHHHH-TT---SS-EEEEEPPTTSHHHHTT--EEEEE---B--TTSTTB-TT-HHHHHHHHHHHHHHHHHHHHHHHTT-

Nearest PDB structures (foldseek):
  5lw0-assembly1_A  TM=9.189E-01  e=3.090E-18  Oryza sativa Japonica Group
  4kyb-assembly2_B  TM=7.266E-01  e=4.843E-01  synthetic construct
  6q8o-assembly2_B  TM=4.160E-01  e=4.843E-01  Thermus thermophilus HB8
  5wgg-assembly1_A  TM=3.259E-01  e=7.351E-01  Acetivibrio thermocellus ATCC 27405
  7aef-assembly1_q  TM=1.575E-01  e=3.465E+00  Algoriphagus machipongonensis

Sequence (396 aa):
MRYWCVMLEYFNNRLNSAVHKHLSSTALLKIKSDRGDITIDGKSITFSSFGGLVTTKGNIRRVIQAADDDDEGKGRTDAPPAKRGRVEDAPAAVAAAPSRVPKTPAADAPAPATPVKRGPIPATLLEDTPDSKSGPPPVAVVEDAAVVRRGPGFSHAPAPVGPPVGAIGWAPPPPVAAAATAPPVAPVKHRLLFPSFSTAVFMFDVNMAASLACHSIAKFLATYPKHAYPWIELCLIDAPQGPDTETIRAFKTAWAKVCPFGEDRFQFLTADVTSVAQRGSATFIANASNTSFNGGPSTGGFNRAIYVAAGDKELQADTRATYPKGGSVGPCFEVPLRPSSPLYAEGTRYILHVVGPNMNPTRPNCLHGDYTAGNAQLLDCYNNMLETYLTLAKKM

Mean predicted aligned error: 19.49 Å

Solvent-accessible surface area (backbone atoms only — not comparable to full-atom values): 24802 Å² total; per-residue (Å²): 110,75,79,52,55,58,50,49,54,62,42,48,78,64,35,63,74,59,47,74,74,43,76,84,48,87,58,73,46,75,49,82,52,100,69,36,39,38,38,35,59,77,48,36,46,33,42,38,38,97,89,50,79,48,73,50,77,49,61,64,69,58,62,52,50,58,63,60,56,70,74,63,84,80,83,89,85,89,85,83,86,81,88,78,85,89,81,88,83,84,89,85,89,83,89,83,84,87,84,86,78,85,90,80,81,91,76,87,81,80,80,84,81,79,84,80,83,79,78,87,81,86,91,81,84,81,89,84,87,80,91,79,92,78,83,86,83,82,86,83,84,82,87,84,88,81,87,82,81,91,79,84,89,82,90,78,82,84,83,86,87,77,82,89,78,78,94,69,88,79,74,79,76,74,82,75,72,78,74,76,74,73,77,80,79,75,74,74,65,49,22,37,39,29,57,76,62,26,39,66,89,20,51,35,60,50,60,60,46,22,38,50,47,36,52,50,51,49,52,50,48,65,74,50,39,57,92,84,38,70,32,56,32,41,30,46,38,41,65,64,87,55,94,68,41,73,63,57,50,31,32,55,57,31,33,48,70,78,40,74,84,65,58,88,44,57,45,81,44,72,39,50,67,54,65,48,31,64,66,50,60,21,36,31,40,43,34,66,42,52,46,74,60,66,46,53,90,91,39,67,65,73,35,22,50,49,25,61,46,40,35,50,67,61,50,44,49,50,46,40,71,76,36,76,88,43,55,57,68,15,54,52,48,76,37,78,53,52,81,86,20,62,34,30,76,18,50,28,43,34,41,32,39,27,21,48,41,26,46,26,83,92,44,82,79,41,49,80,74,44,55,69,63,37,50,54,32,43,44,38,28,51,48,36,40,54,51,51,50,52,61,53,56,76,75,108

Foldseek 3Di:
DVVVLVVVVVVCVVCVVVVVVDLVDQDWDWDDDPAWIWTDRNFWIWTDGPVGIDIDGDRVVVVNVVSVVVVPDDDDDDDDDDDDDDDDDDDDDDDDDDDDDDDDDDDDDDDDDDDDDDDDDDDDDDDDDDDDDDDDDDDDDDDDDDDDDDDDDDDDDDDDDDDDDDDDDDDDDDPPDPPPPDPPDPDAAAEEEEEQACVPPQVDDLLLSLLLLLVLVLVLCVVCDCVNCVNQAYEYEDEDPDPADPNRVSNVVNNCVSPVVDDRSYYYYHHQPLVCLVALHHQEYEANADQQRQLDPVDDDRSVSVCVQFPVPVQNVQQCVQPVRGDDQQAWRKGFRDCPGNSVVSNHGIYTYHHAAGCDPVDPNHPVPPVVVRSVSSSSRSNNSSVVSVVVVVVD